Protein AF-A0A524PPU5-F1 (afdb_monomer)

Mean predicted aligned error: 7.08 Å

Sequence (502 aa):
MLKQNLAIKFLLFFLLSVPSLTVVIGADRYSVASGNWNATSTWSATSGGAPDASAPVAGDNVYIENGHTVTATANAACTSITFTGATGILIVNSSVTITVSGTVTKNKLTGSSSTANISGAGSLTCANIAVGSAANAPAGFIYTLYTHTLTTAISSIAISGNLSINSYTVAALFNWHYRDGVFNLESGTISVGGSVLTSNEGGTNISTLSMATGSQSGTLNLGGATPFILSGTGTNTITLNGTSALVNYNRAGIQTVYSSTYTNLTLSGSGAKTIGATQVDGILSMEGTATSSGSAPTYGANAALQYMGSASQTTGIEFPATFNGTGGVIINNANGLTLNSNRTITTLLTFVTGRISTGTNNLILSSAATVSGAGAGNYIYGNLQKGIATATASKTFEIGDASSYTPVTLQFAGTTNGTGNITAKTTSGDHPNIATSTISASATVNRYWTLTNSGVTGFTSYSATFNFVAGDIDSGDYNNFIIGNYNPTTWTYPTIGTRSAT

Structure (mmCIF, N/CA/C/O backbone):
data_AF-A0A524PPU5-F1
#
_entry.id   AF-A0A524PPU5-F1
#
loop_
_atom_site.group_PDB
_atom_site.id
_atom_site.type_symbol
_atom_site.label_atom_id
_atom_site.label_alt_id
_atom_site.label_comp_id
_atom_site.label_asym_id
_atom_site.label_entity_id
_atom_site.label_seq_id
_atom_site.pdbx_PDB_ins_code
_atom_site.Cartn_x
_atom_site.Cartn_y
_atom_site.Cartn_z
_atom_site.occupancy
_atom_site.B_iso_or_equiv
_atom_site.auth_seq_id
_atom_site.auth_comp_id
_atom_site.auth_asym_id
_atom_site.auth_atom_id
_atom_site.pdbx_PDB_model_num
ATOM 1 N N . MET A 1 1 ? 47.602 -81.328 -20.050 1.00 43.38 1 MET A N 1
ATOM 2 C CA . MET A 1 1 ? 47.558 -80.568 -21.319 1.00 43.38 1 MET A CA 1
ATOM 3 C C . MET A 1 1 ? 46.101 -80.388 -21.726 1.00 43.38 1 MET A C 1
ATOM 5 O O . MET A 1 1 ? 45.544 -81.260 -22.374 1.00 43.38 1 MET A O 1
ATOM 9 N N . LEU A 1 2 ? 45.469 -79.299 -21.281 1.00 33.78 2 LEU A N 1
ATOM 10 C CA . LEU A 1 2 ? 44.111 -78.904 -21.670 1.00 33.78 2 LEU A CA 1
ATOM 11 C C . LEU A 1 2 ? 44.220 -77.606 -22.481 1.00 33.78 2 LEU A C 1
ATOM 13 O O . LEU A 1 2 ? 44.784 -76.631 -21.992 1.00 33.78 2 LEU A O 1
ATOM 17 N N . LYS A 1 3 ? 43.713 -77.609 -23.718 1.00 38.09 3 LYS A N 1
ATOM 18 C CA . LYS A 1 3 ? 43.591 -76.419 -24.572 1.00 38.09 3 LYS A CA 1
ATOM 19 C C . LYS A 1 3 ? 42.329 -75.644 -24.168 1.00 38.09 3 LYS A C 1
ATOM 21 O O . LYS A 1 3 ? 41.230 -76.177 -24.283 1.00 38.09 3 LYS A O 1
ATOM 26 N N . GLN A 1 4 ? 42.491 -74.403 -23.706 1.00 38.81 4 GLN A N 1
ATOM 27 C CA . GLN A 1 4 ? 41.405 -73.431 -23.547 1.00 38.81 4 GLN A CA 1
ATOM 28 C C . GLN A 1 4 ? 41.182 -72.693 -24.875 1.00 38.81 4 GLN A C 1
ATOM 30 O O . GLN A 1 4 ? 42.113 -72.107 -25.424 1.00 38.81 4 GLN A O 1
ATOM 35 N N . ASN A 1 5 ? 39.947 -72.719 -25.381 1.00 37.59 5 ASN A N 1
ATOM 36 C CA . ASN A 1 5 ? 39.491 -71.892 -26.498 1.00 37.59 5 ASN A CA 1
ATOM 37 C C . ASN A 1 5 ? 39.113 -70.498 -25.974 1.00 37.59 5 ASN A C 1
ATOM 39 O O . ASN A 1 5 ? 38.166 -70.365 -25.201 1.00 37.59 5 ASN A O 1
ATOM 43 N N . LEU A 1 6 ? 39.845 -69.471 -26.409 1.00 34.25 6 LEU A N 1
ATOM 44 C CA . LEU A 1 6 ? 39.573 -68.065 -26.116 1.00 34.25 6 LEU A CA 1
ATOM 45 C C . LEU A 1 6 ? 38.733 -67.463 -27.254 1.00 34.25 6 LEU A C 1
ATOM 47 O O . LEU A 1 6 ? 39.191 -67.362 -28.390 1.00 34.25 6 LEU A O 1
ATOM 51 N N . ALA A 1 7 ? 37.492 -67.085 -26.949 1.00 35.34 7 ALA A N 1
ATOM 52 C CA . ALA A 1 7 ? 36.592 -66.403 -27.873 1.00 35.34 7 ALA A CA 1
ATOM 53 C C . ALA A 1 7 ? 36.982 -64.919 -28.016 1.00 35.34 7 ALA A C 1
ATOM 55 O O . ALA A 1 7 ? 36.972 -64.170 -27.039 1.00 35.34 7 ALA A O 1
ATOM 56 N N . ILE A 1 8 ? 37.299 -64.491 -29.239 1.00 34.41 8 ILE A N 1
ATOM 57 C CA . ILE A 1 8 ? 37.569 -63.094 -29.601 1.00 34.41 8 ILE A CA 1
ATOM 58 C C . ILE A 1 8 ? 36.226 -62.397 -29.862 1.00 34.41 8 ILE A C 1
ATOM 60 O O . ILE A 1 8 ? 35.528 -62.718 -30.822 1.00 34.41 8 ILE A O 1
ATOM 64 N N . LYS A 1 9 ? 35.845 -61.451 -28.994 1.00 36.53 9 LYS A N 1
ATOM 65 C CA . LYS A 1 9 ? 34.691 -60.561 -29.196 1.00 36.53 9 LYS A CA 1
ATOM 66 C C . LYS A 1 9 ? 35.108 -59.366 -30.058 1.00 36.53 9 LYS A C 1
ATOM 68 O O . LYS A 1 9 ? 35.978 -58.597 -29.662 1.00 36.53 9 LYS A O 1
ATOM 73 N N . PHE A 1 10 ? 34.461 -59.202 -31.210 1.00 33.81 10 PHE A N 1
ATOM 74 C CA . PHE A 1 10 ? 34.513 -57.985 -32.024 1.00 33.81 10 PHE A CA 1
ATOM 75 C C . PHE A 1 10 ? 33.801 -56.843 -31.281 1.00 33.81 10 PHE A C 1
ATOM 77 O O . PHE A 1 10 ? 32.605 -56.933 -31.002 1.00 33.81 10 PHE A O 1
ATOM 84 N N . LEU A 1 11 ? 34.532 -55.777 -30.946 1.00 31.66 11 LEU A N 1
ATOM 85 C CA . LEU A 1 11 ? 33.978 -54.541 -30.396 1.00 31.66 11 LEU A CA 1
ATOM 86 C C . LEU A 1 11 ? 33.584 -53.626 -31.566 1.00 31.66 11 LEU A C 1
ATOM 88 O O . LEU A 1 11 ? 34.445 -53.105 -32.272 1.00 31.66 11 LEU A O 1
ATOM 92 N N . LEU A 1 12 ? 32.281 -53.467 -31.793 1.00 31.89 12 LEU A N 1
ATOM 93 C CA . LEU A 1 12 ? 31.721 -52.571 -32.803 1.00 31.89 12 LEU A CA 1
ATOM 94 C C . LEU A 1 12 ? 31.798 -51.123 -32.277 1.00 31.89 12 LEU A C 1
ATOM 96 O O . LEU A 1 12 ? 31.143 -50.786 -31.293 1.00 31.89 12 LEU A O 1
ATOM 100 N N . PHE A 1 13 ? 32.619 -50.277 -32.903 1.00 33.34 13 PHE A N 1
ATOM 101 C CA . PHE A 1 13 ? 32.722 -48.848 -32.585 1.00 33.34 13 PHE A CA 1
ATOM 102 C C . PHE A 1 13 ? 31.457 -48.131 -33.087 1.00 33.34 13 PHE A C 1
ATOM 104 O O . PHE A 1 13 ? 31.280 -47.931 -34.287 1.00 33.34 13 PHE A O 1
ATOM 111 N N . PHE A 1 14 ? 30.554 -47.763 -32.178 1.00 33.97 14 PHE A N 1
ATOM 112 C CA . PHE A 1 14 ? 29.403 -46.918 -32.493 1.00 33.97 14 PHE A CA 1
ATOM 113 C C . PHE A 1 14 ? 29.891 -45.461 -32.543 1.00 33.97 14 PHE A C 1
ATOM 115 O O . PHE A 1 14 ? 30.179 -44.869 -31.502 1.00 33.97 14 PHE A O 1
ATOM 122 N N . LEU A 1 15 ? 30.035 -44.882 -33.743 1.00 34.97 15 LEU A N 1
ATOM 123 C CA . LEU A 1 15 ? 30.183 -43.432 -33.893 1.00 34.97 15 LEU A CA 1
ATOM 124 C C . LEU A 1 15 ? 28.880 -42.778 -33.410 1.00 34.97 15 LEU A C 1
ATOM 126 O O . LEU A 1 15 ? 27.896 -42.715 -34.143 1.00 34.97 15 LEU A O 1
ATOM 130 N N . LEU A 1 16 ? 28.869 -42.293 -32.168 1.00 36.72 16 LEU A N 1
ATOM 131 C CA . LEU A 1 16 ? 27.875 -41.325 -31.718 1.00 36.72 16 LEU A CA 1
ATOM 132 C C . LEU A 1 16 ? 28.084 -40.039 -32.524 1.00 36.72 16 LEU A C 1
ATOM 134 O O . LEU A 1 16 ? 29.042 -39.302 -32.294 1.00 36.72 16 LEU A O 1
ATOM 138 N N . SER A 1 17 ? 27.194 -39.777 -33.481 1.00 36.94 17 SER A N 1
ATOM 139 C CA . SER A 1 17 ? 27.064 -38.462 -34.102 1.00 36.94 17 SER A CA 1
ATOM 140 C C . SER A 1 17 ? 26.654 -37.474 -33.014 1.00 36.94 17 SER A C 1
ATOM 142 O O . SER A 1 17 ? 25.489 -37.416 -32.619 1.00 36.94 17 SER A O 1
ATOM 144 N N . VAL A 1 18 ? 27.624 -36.731 -32.488 1.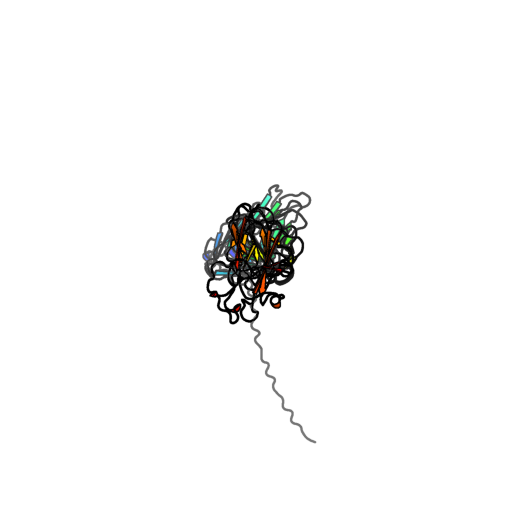00 40.62 18 VAL A N 1
ATOM 145 C CA . VAL A 1 18 ? 27.359 -35.577 -31.633 1.00 40.62 18 VAL A CA 1
ATOM 146 C C . VAL A 1 18 ? 26.534 -34.609 -32.487 1.00 40.62 18 VAL A C 1
ATOM 148 O O . VAL A 1 18 ? 27.033 -34.200 -33.540 1.00 40.62 18 VAL A O 1
ATOM 151 N N . PRO A 1 19 ? 25.278 -34.274 -32.132 1.00 43.28 19 PRO A N 1
ATOM 152 C CA . PRO A 1 19 ? 24.571 -33.229 -32.852 1.00 43.28 19 PRO A CA 1
ATOM 153 C C . PRO A 1 19 ? 25.426 -31.969 -32.744 1.00 43.28 19 PRO A C 1
ATOM 155 O O . PRO A 1 19 ? 25.813 -31.562 -31.647 1.00 43.28 19 PRO A O 1
ATOM 158 N N . SER A 1 20 ? 25.793 -31.409 -33.895 1.00 41.47 20 SER A N 1
ATOM 159 C CA . SER A 1 20 ? 26.523 -30.153 -33.981 1.00 41.47 20 SER A CA 1
ATOM 160 C C . SER A 1 20 ? 25.805 -29.126 -33.115 1.00 41.47 20 SER A C 1
ATOM 162 O O . SER A 1 20 ? 24.643 -28.807 -33.370 1.00 41.47 20 SER A O 1
ATOM 164 N N . LEU A 1 21 ? 26.492 -28.639 -32.085 1.00 37.59 21 LEU A N 1
ATOM 165 C CA . LEU A 1 21 ? 26.053 -27.508 -31.288 1.00 37.59 21 LEU A CA 1
ATOM 166 C C . LEU A 1 21 ? 26.024 -26.300 -32.237 1.00 37.59 21 LEU A C 1
ATOM 168 O O . LEU A 1 21 ? 27.041 -25.641 -32.447 1.00 37.59 21 LEU A O 1
ATOM 172 N N . THR A 1 22 ? 24.894 -26.046 -32.897 1.00 41.50 22 THR A N 1
ATOM 173 C CA . THR A 1 22 ? 24.691 -24.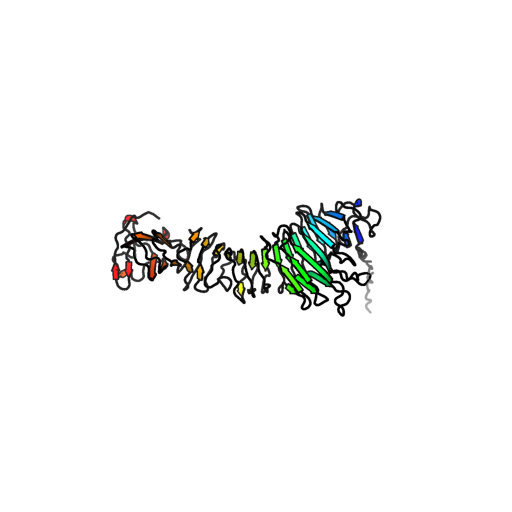787 -33.610 1.00 41.50 22 THR A CA 1
ATOM 174 C C . THR A 1 22 ? 24.609 -23.714 -32.543 1.00 41.50 22 THR A C 1
ATOM 176 O O . THR A 1 22 ? 23.566 -23.520 -31.920 1.00 41.50 22 THR A O 1
ATOM 179 N N . VAL A 1 23 ? 25.732 -23.046 -32.296 1.00 43.00 23 VAL A N 1
ATOM 180 C CA . VAL A 1 23 ? 25.724 -21.735 -31.661 1.00 43.00 23 VAL A CA 1
ATOM 181 C C . VAL A 1 23 ? 24.897 -20.858 -32.593 1.00 43.00 23 VAL A C 1
ATOM 183 O O . VAL A 1 23 ? 25.365 -20.469 -33.661 1.00 43.00 23 VAL A O 1
ATOM 186 N N . VAL A 1 24 ? 23.636 -20.618 -32.240 1.00 48.59 24 VAL A N 1
ATOM 187 C CA . VAL A 1 24 ? 22.861 -19.552 -32.869 1.00 48.59 24 VAL A CA 1
ATOM 188 C C . VAL A 1 24 ? 23.540 -18.270 -32.410 1.00 48.59 24 VAL A C 1
ATOM 190 O O . VAL A 1 24 ? 23.330 -17.816 -31.288 1.00 48.59 24 VAL A O 1
ATOM 193 N N . ILE A 1 25 ? 24.457 -17.750 -33.227 1.00 66.62 25 ILE A N 1
ATOM 194 C CA . ILE A 1 25 ? 24.969 -16.399 -33.027 1.00 66.62 25 ILE A CA 1
ATOM 195 C C . ILE A 1 25 ? 23.766 -15.489 -33.243 1.00 66.62 25 ILE A C 1
ATOM 197 O O . ILE A 1 25 ? 23.200 -15.457 -34.335 1.00 66.62 25 ILE A O 1
ATOM 201 N N . GLY A 1 26 ? 23.353 -14.816 -32.172 1.00 81.50 26 GLY A N 1
ATOM 202 C CA . GLY A 1 26 ? 22.334 -13.783 -32.235 1.00 81.50 26 GLY A CA 1
ATOM 203 C C . GLY A 1 26 ? 22.696 -12.743 -33.278 1.00 81.50 26 GLY A C 1
ATOM 204 O O . GLY A 1 26 ? 23.849 -12.313 -33.340 1.00 81.50 26 GLY A O 1
ATOM 205 N N . ALA A 1 27 ? 21.736 -12.358 -34.106 1.00 94.12 27 ALA A N 1
ATOM 206 C CA . ALA A 1 27 ? 21.955 -11.340 -35.110 1.00 94.12 27 ALA A CA 1
ATOM 207 C C . ALA A 1 27 ? 21.550 -9.960 -34.579 1.00 94.12 27 ALA A C 1
ATOM 209 O O . ALA A 1 27 ? 20.678 -9.835 -33.719 1.00 94.12 27 ALA A O 1
ATOM 210 N N . ASP A 1 28 ? 22.153 -8.911 -35.126 1.00 96.81 28 ASP A N 1
ATOM 211 C CA . ASP A 1 28 ? 21.744 -7.545 -34.820 1.00 96.81 28 ASP A CA 1
ATOM 212 C C . ASP A 1 28 ? 20.566 -7.145 -35.721 1.00 96.81 28 ASP A C 1
ATOM 214 O O . ASP A 1 28 ? 20.538 -7.435 -36.926 1.00 96.81 28 ASP A O 1
ATOM 218 N N . ARG A 1 29 ? 19.550 -6.514 -35.128 1.00 98.00 29 ARG A N 1
ATOM 219 C CA . ARG A 1 29 ? 18.338 -6.056 -35.812 1.00 98.00 29 ARG A CA 1
ATOM 220 C C . ARG A 1 29 ? 18.066 -4.603 -35.488 1.00 98.00 29 ARG A C 1
ATOM 222 O O . ARG A 1 29 ? 17.783 -4.260 -34.345 1.00 98.00 29 ARG A O 1
ATOM 229 N N . TYR A 1 30 ? 18.121 -3.762 -36.510 1.00 98.38 30 TYR A N 1
ATOM 230 C CA . TYR A 1 30 ? 17.932 -2.319 -36.409 1.00 98.38 30 TYR A CA 1
ATOM 231 C C . TYR A 1 30 ? 16.577 -1.949 -36.988 1.00 98.38 30 TYR A C 1
ATOM 233 O O . TYR A 1 30 ? 16.260 -2.378 -38.099 1.00 98.38 30 TYR A O 1
ATOM 241 N N . SER A 1 31 ? 15.762 -1.187 -36.258 1.00 98.56 31 SER A N 1
ATOM 242 C CA . SER A 1 31 ? 14.532 -0.670 -36.844 1.00 98.56 31 SER A CA 1
ATOM 243 C C . SER A 1 31 ? 14.877 0.377 -37.900 1.00 98.56 31 SER A C 1
ATOM 245 O O . SER A 1 31 ? 15.552 1.353 -37.597 1.00 98.56 31 SER A O 1
ATOM 247 N N . VAL A 1 32 ? 14.396 0.201 -39.126 1.00 97.69 32 VAL A N 1
ATOM 248 C CA . VAL A 1 32 ? 14.598 1.150 -40.243 1.00 97.69 32 VAL A CA 1
ATOM 249 C C . VAL A 1 32 ? 13.306 1.832 -40.686 1.00 97.69 32 VAL A C 1
ATOM 251 O O . VAL A 1 32 ? 13.319 2.727 -41.525 1.00 97.69 32 VAL A O 1
ATOM 254 N N . ALA A 1 33 ? 12.188 1.429 -40.086 1.00 97.69 33 ALA A N 1
ATOM 255 C CA . ALA A 1 33 ? 10.892 2.069 -40.217 1.00 97.69 33 ALA A CA 1
ATOM 256 C C . ALA A 1 33 ? 10.057 1.830 -38.953 1.00 97.69 33 ALA A C 1
ATOM 258 O O . ALA A 1 33 ? 10.285 0.879 -38.200 1.00 97.69 33 ALA A O 1
ATOM 259 N N . SER A 1 34 ? 9.034 2.657 -38.744 1.00 98.44 34 SER A N 1
ATOM 260 C CA . SER A 1 34 ? 7.960 2.338 -37.799 1.00 98.44 34 SER A CA 1
ATOM 261 C C . SER A 1 34 ? 7.107 1.188 -38.340 1.00 98.44 34 SER A C 1
ATOM 263 O O . SER A 1 34 ? 6.798 1.149 -39.530 1.00 98.44 34 SER A O 1
ATOM 265 N N . GLY A 1 35 ? 6.696 0.259 -37.479 1.00 98.38 35 GLY A N 1
ATOM 266 C CA . GLY A 1 35 ? 5.887 -0.883 -37.899 1.00 98.38 35 GLY A CA 1
ATOM 267 C C . GLY A 1 35 ? 5.783 -1.984 -36.852 1.00 98.38 35 GLY A C 1
ATOM 268 O O . GLY A 1 35 ? 6.118 -1.798 -35.681 1.00 98.38 35 GLY A O 1
ATOM 269 N N . ASN A 1 36 ? 5.277 -3.139 -37.276 1.00 98.62 36 ASN A N 1
ATOM 270 C CA . ASN A 1 36 ? 5.092 -4.277 -36.385 1.00 98.62 36 ASN A CA 1
ATOM 271 C C . ASN A 1 36 ? 6.417 -5.010 -36.153 1.00 98.62 36 ASN A C 1
ATOM 273 O O . ASN A 1 36 ? 7.181 -5.233 -37.087 1.00 98.62 36 ASN A O 1
ATOM 277 N N . TRP A 1 37 ? 6.646 -5.486 -34.928 1.00 98.62 37 TRP A N 1
ATOM 278 C CA . TRP A 1 37 ? 7.826 -6.278 -34.570 1.00 98.62 37 TRP A CA 1
ATOM 279 C C . TRP A 1 37 ? 8.023 -7.482 -35.497 1.00 98.62 37 TRP A C 1
ATOM 281 O O . TRP A 1 37 ? 9.143 -7.818 -35.855 1.00 98.62 37 TRP A O 1
ATOM 291 N N . ASN A 1 38 ? 6.940 -8.137 -35.911 1.00 96.88 38 ASN A N 1
ATOM 292 C CA . ASN A 1 38 ? 6.987 -9.321 -36.764 1.00 96.88 38 ASN A CA 1
ATOM 293 C C . ASN A 1 38 ? 6.992 -9.016 -38.278 1.00 96.88 38 ASN A C 1
ATOM 295 O O . ASN A 1 38 ? 6.876 -9.950 -39.068 1.00 96.88 38 ASN A O 1
ATOM 299 N N . ALA A 1 39 ? 7.111 -7.751 -38.697 1.00 98.06 39 ALA A N 1
ATOM 300 C CA . ALA A 1 39 ? 7.208 -7.370 -40.106 1.00 98.06 39 ALA A CA 1
ATOM 301 C C . ALA A 1 39 ? 8.674 -7.191 -40.531 1.00 98.06 39 ALA A C 1
ATOM 303 O O . ALA A 1 39 ? 9.408 -6.419 -39.920 1.00 98.06 39 ALA A O 1
ATOM 304 N N . THR A 1 40 ? 9.106 -7.856 -41.606 1.00 97.44 40 THR A N 1
ATOM 305 C CA . THR A 1 40 ? 10.485 -7.740 -42.129 1.00 97.44 40 THR A CA 1
ATOM 306 C C . THR A 1 40 ? 10.809 -6.327 -42.610 1.00 97.44 40 THR A C 1
ATOM 308 O O . THR A 1 40 ? 11.932 -5.859 -42.457 1.00 97.44 40 THR A O 1
ATOM 311 N N . SER A 1 41 ? 9.804 -5.594 -43.094 1.00 97.94 41 SER A N 1
ATOM 312 C CA . SER A 1 41 ? 9.934 -4.195 -43.513 1.00 97.94 41 SER A CA 1
ATOM 313 C C . SER A 1 41 ? 10.333 -3.244 -42.377 1.00 97.94 41 SER A C 1
ATOM 315 O O . SER A 1 41 ? 10.738 -2.114 -42.635 1.00 97.94 41 SER A O 1
ATOM 317 N N . THR A 1 42 ? 10.193 -3.667 -41.117 1.00 98.50 42 THR A N 1
ATOM 318 C CA . THR A 1 42 ? 10.604 -2.886 -39.946 1.00 98.50 42 THR A CA 1
ATOM 319 C C . THR A 1 42 ? 12.104 -2.998 -39.683 1.00 98.50 42 THR A C 1
ATOM 321 O O . THR A 1 42 ? 12.658 -2.085 -39.077 1.00 98.50 42 THR A O 1
ATOM 324 N N . TRP A 1 43 ? 12.775 -4.059 -40.144 1.00 98.50 43 TRP A N 1
ATOM 325 C CA . TRP A 1 43 ? 14.114 -4.422 -39.676 1.00 98.50 43 TRP A CA 1
ATOM 326 C C . TRP A 1 43 ? 15.174 -4.431 -40.776 1.00 98.50 43 TRP A C 1
ATOM 328 O O . TRP A 1 43 ? 14.929 -4.842 -41.906 1.00 98.50 43 TRP A O 1
ATOM 338 N N . SER A 1 44 ? 16.389 -4.058 -40.384 1.00 98.19 44 SER A N 1
ATOM 339 C CA . SER A 1 44 ? 17.628 -4.183 -41.152 1.00 98.19 44 SER A CA 1
ATOM 340 C C . SER A 1 44 ? 18.680 -4.953 -40.349 1.00 98.19 44 SER A C 1
ATOM 342 O O . SER A 1 44 ? 18.657 -4.963 -39.115 1.00 98.19 44 SER A O 1
ATOM 344 N N . ALA A 1 45 ? 19.626 -5.582 -41.049 1.00 96.88 45 ALA A N 1
ATOM 345 C CA . ALA A 1 45 ? 20.806 -6.212 -40.451 1.00 96.88 45 ALA A CA 1
ATOM 346 C C . ALA A 1 45 ? 21.906 -5.196 -40.079 1.00 96.88 45 ALA A C 1
ATOM 348 O O . ALA A 1 45 ? 22.856 -5.540 -39.382 1.00 96.88 45 ALA A O 1
ATOM 349 N N . THR A 1 46 ? 21.788 -3.950 -40.543 1.00 96.62 46 THR A N 1
ATOM 350 C CA . THR A 1 46 ? 22.711 -2.846 -40.248 1.00 96.62 46 THR A CA 1
ATOM 351 C C . THR A 1 46 ? 21.947 -1.564 -39.905 1.00 96.62 46 THR A C 1
ATOM 353 O O . THR A 1 46 ? 20.851 -1.327 -40.418 1.00 96.62 46 THR A O 1
ATOM 356 N N . SER A 1 47 ? 22.532 -0.720 -39.054 1.00 95.56 47 SER A N 1
ATOM 357 C CA . SER A 1 47 ? 21.978 0.595 -38.689 1.00 95.56 47 SER A CA 1
ATOM 358 C C . SER A 1 47 ? 21.741 1.465 -39.929 1.00 95.56 47 SER A C 1
ATOM 360 O O . SER A 1 47 ? 22.632 1.588 -40.773 1.00 95.56 47 SER A O 1
ATOM 362 N N . GLY A 1 48 ? 20.532 2.023 -40.066 1.00 93.88 48 GLY A N 1
ATOM 363 C CA . GLY A 1 48 ? 20.114 2.823 -41.225 1.00 93.88 48 GLY A CA 1
ATOM 364 C C . GLY A 1 48 ? 20.127 2.090 -42.577 1.00 93.88 48 GLY A C 1
ATOM 365 O O . GLY A 1 48 ? 20.086 2.742 -43.620 1.00 93.88 48 GLY A O 1
ATOM 366 N N . GLY A 1 49 ? 20.244 0.758 -42.573 1.00 94.81 49 GLY A N 1
ATOM 367 C CA . GLY A 1 49 ? 20.336 -0.064 -43.779 1.00 94.81 49 GLY A CA 1
ATOM 368 C C . GLY A 1 49 ? 19.008 -0.252 -44.522 1.00 94.81 49 GLY A C 1
ATOM 369 O O . GLY A 1 49 ? 17.986 0.351 -44.200 1.00 94.81 49 GLY A O 1
ATOM 370 N N . ALA A 1 50 ? 19.029 -1.108 -45.545 1.00 95.75 50 ALA A N 1
ATOM 371 C CA . ALA A 1 50 ? 17.825 -1.473 -46.287 1.00 95.75 50 ALA A CA 1
ATOM 372 C C . ALA A 1 50 ? 16.874 -2.338 -45.428 1.00 95.75 50 ALA A C 1
ATOM 374 O O . ALA A 1 50 ? 17.354 -3.111 -44.594 1.00 95.75 50 ALA A O 1
ATOM 375 N N . PRO A 1 51 ? 15.547 -2.234 -45.633 1.00 96.12 51 PRO A N 1
ATOM 376 C CA . PRO A 1 51 ? 14.574 -3.084 -44.950 1.00 96.12 51 PRO A CA 1
ATOM 377 C C . PRO A 1 51 ? 14.678 -4.555 -45.397 1.00 96.12 51 PRO A C 1
ATOM 379 O O . PRO A 1 51 ? 15.491 -4.905 -46.251 1.00 96.12 51 PRO A O 1
ATOM 382 N N . ASP A 1 52 ? 13.814 -5.400 -44.830 1.00 95.69 52 ASP A N 1
ATOM 383 C CA . ASP A 1 52 ? 13.620 -6.821 -45.156 1.00 95.69 52 ASP A CA 1
ATOM 384 C C . ASP A 1 52 ? 14.572 -7.816 -44.480 1.00 95.69 52 ASP A C 1
ATOM 386 O O . ASP A 1 52 ? 14.614 -8.997 -44.840 1.00 95.69 52 ASP A O 1
ATOM 390 N N . ALA A 1 53 ? 15.267 -7.398 -43.418 1.00 96.12 53 ALA A N 1
ATOM 391 C CA . ALA A 1 53 ? 15.851 -8.368 -42.498 1.00 96.12 53 ALA A CA 1
ATOM 392 C C . ALA A 1 53 ? 14.749 -9.165 -41.774 1.00 96.12 53 ALA A C 1
ATOM 394 O O . ALA A 1 53 ? 13.601 -8.730 -41.644 1.00 96.12 53 ALA A O 1
ATOM 395 N N . SER A 1 54 ? 15.096 -10.352 -41.265 1.00 96.12 54 SER A N 1
ATOM 396 C CA . SER A 1 54 ? 14.153 -11.142 -40.468 1.00 96.12 54 SER A CA 1
ATOM 397 C C . SER A 1 54 ? 13.700 -10.366 -39.228 1.00 96.12 54 SER A C 1
ATOM 399 O O . SER A 1 54 ? 14.489 -9.628 -38.636 1.00 96.12 54 SER A O 1
ATOM 401 N N . ALA A 1 55 ? 12.463 -10.594 -38.782 1.00 96.75 55 ALA A N 1
ATOM 402 C CA . ALA A 1 55 ? 12.030 -10.119 -37.471 1.00 96.75 55 ALA A CA 1
ATOM 403 C C . ALA A 1 55 ? 12.954 -10.668 -36.359 1.00 96.75 55 ALA A C 1
ATOM 405 O O . ALA A 1 55 ? 13.442 -11.797 -36.502 1.00 96.75 55 ALA A O 1
ATOM 406 N N . PRO A 1 56 ? 13.195 -9.910 -35.272 1.00 98.00 56 PRO A N 1
ATOM 407 C CA . PRO A 1 56 ? 14.019 -10.375 -34.170 1.00 98.00 56 PRO A CA 1
ATOM 408 C C . PRO A 1 56 ? 13.421 -11.594 -33.474 1.00 98.00 56 PRO A C 1
ATOM 410 O O . PRO A 1 56 ? 12.220 -11.622 -33.173 1.00 98.00 56 PRO A O 1
ATOM 413 N N . VAL A 1 57 ? 14.286 -12.558 -33.173 1.00 96.12 57 VAL A N 1
ATOM 414 C CA . VAL A 1 57 ? 13.976 -13.780 -32.425 1.00 96.12 57 VAL A CA 1
ATOM 415 C C . VAL A 1 57 ? 14.878 -13.930 -31.196 1.00 96.12 57 VAL A C 1
ATOM 417 O O . VAL A 1 57 ? 15.799 -13.144 -30.962 1.00 96.12 57 VAL A O 1
ATOM 420 N N . ALA A 1 58 ? 14.613 -14.955 -30.379 1.00 96.06 58 ALA A N 1
ATOM 421 C CA . ALA A 1 58 ? 15.459 -15.284 -29.236 1.00 96.06 58 ALA A CA 1
ATOM 422 C C . ALA A 1 58 ? 16.925 -15.439 -29.680 1.00 96.06 58 ALA A C 1
ATOM 424 O O . ALA A 1 58 ? 17.214 -16.181 -30.616 1.00 96.06 58 ALA A O 1
ATOM 425 N N . GLY A 1 59 ? 17.836 -14.748 -28.996 1.00 94.62 59 GLY A N 1
ATOM 426 C CA . GLY A 1 59 ? 19.245 -14.667 -29.379 1.00 94.62 59 GLY A CA 1
ATOM 427 C C . GLY A 1 59 ? 19.632 -13.319 -29.991 1.00 94.62 59 GLY A C 1
ATOM 428 O O . GLY A 1 59 ? 20.735 -12.854 -29.718 1.00 94.62 59 GLY A O 1
ATOM 429 N N . ASP A 1 60 ? 18.737 -12.640 -30.710 1.00 97.94 60 ASP A N 1
ATOM 430 C CA . ASP A 1 60 ? 19.067 -11.407 -31.439 1.00 97.94 60 ASP A CA 1
ATOM 431 C C . ASP A 1 60 ? 19.242 -10.183 -30.528 1.00 97.94 60 ASP A C 1
ATOM 433 O O . ASP A 1 60 ? 18.570 -10.052 -29.501 1.00 97.94 60 ASP A O 1
ATOM 437 N N . ASN A 1 61 ? 20.099 -9.241 -30.925 1.00 97.44 61 ASN A N 1
ATOM 438 C CA . ASN A 1 61 ? 20.146 -7.909 -30.320 1.00 97.44 61 ASN A CA 1
ATOM 439 C C . ASN A 1 61 ? 19.258 -6.957 -31.112 1.00 97.44 61 ASN A C 1
ATOM 441 O O . ASN A 1 61 ? 19.388 -6.829 -32.329 1.00 97.44 61 ASN A O 1
ATOM 445 N N . VAL A 1 62 ? 18.373 -6.253 -30.417 1.00 98.44 62 VAL A N 1
ATOM 446 C CA . VAL A 1 62 ? 17.414 -5.340 -31.034 1.00 98.44 62 VAL A CA 1
ATOM 447 C C . VAL A 1 62 ? 17.822 -3.902 -30.775 1.00 98.44 62 VAL A C 1
ATOM 449 O O . VAL A 1 62 ? 18.046 -3.501 -29.635 1.00 98.44 62 VAL A O 1
ATOM 452 N N . TYR A 1 63 ? 17.847 -3.100 -31.830 1.00 97.88 63 TYR A N 1
ATOM 453 C CA . TYR A 1 63 ? 18.129 -1.676 -31.797 1.00 97.88 63 TYR A CA 1
ATOM 454 C C . TYR A 1 63 ? 16.915 -0.921 -32.332 1.00 97.88 63 TYR A C 1
ATOM 456 O O . TYR A 1 63 ? 16.604 -0.981 -33.521 1.00 97.88 63 TYR A O 1
ATOM 464 N N . ILE A 1 64 ? 16.215 -0.211 -31.450 1.00 98.25 64 ILE A N 1
ATOM 465 C CA . ILE A 1 64 ? 15.143 0.701 -31.849 1.00 98.25 64 ILE A CA 1
ATOM 466 C C . ILE A 1 64 ? 15.799 2.044 -32.164 1.00 98.25 64 ILE A C 1
ATOM 468 O O . ILE A 1 64 ? 16.231 2.772 -31.261 1.00 98.25 64 ILE A O 1
ATOM 472 N N . GLU A 1 65 ? 15.922 2.326 -33.458 1.00 96.81 65 GLU A N 1
ATOM 473 C CA . GLU A 1 65 ? 16.575 3.522 -33.972 1.00 96.81 65 GLU A CA 1
ATOM 474 C C . GLU A 1 65 ? 15.699 4.773 -33.855 1.00 96.81 65 GLU A C 1
ATOM 476 O O . GLU A 1 65 ? 14.523 4.733 -33.480 1.00 96.81 65 GLU A O 1
ATOM 481 N N . ASN A 1 66 ? 16.327 5.919 -34.123 1.00 95.62 66 ASN A N 1
ATOM 482 C CA . ASN A 1 66 ? 15.748 7.229 -33.884 1.00 95.62 66 ASN A CA 1
ATOM 483 C C . ASN A 1 66 ? 14.431 7.449 -34.639 1.00 95.62 66 ASN A C 1
ATOM 485 O O . ASN A 1 66 ? 14.396 7.353 -35.860 1.00 95.62 66 ASN A O 1
ATOM 489 N N . GLY A 1 67 ? 13.383 7.855 -33.923 1.00 96.81 67 GLY A N 1
ATOM 490 C CA . GLY A 1 67 ? 12.104 8.254 -34.519 1.00 96.81 67 GLY A CA 1
ATOM 491 C C . GLY A 1 67 ? 11.176 7.095 -34.877 1.00 96.81 67 GLY A C 1
ATOM 492 O O . GLY A 1 67 ? 10.089 7.339 -35.400 1.00 96.81 67 GLY A O 1
ATOM 493 N N . HIS A 1 68 ? 11.562 5.851 -34.587 1.00 98.31 68 HIS A N 1
ATOM 494 C CA . HIS A 1 68 ? 10.750 4.684 -34.912 1.00 98.31 68 HIS A CA 1
ATOM 495 C C . HIS A 1 68 ? 9.839 4.255 -33.761 1.00 98.31 68 HIS A C 1
ATOM 497 O O . HIS A 1 68 ? 10.238 4.217 -32.593 1.00 98.31 68 HIS A O 1
ATOM 503 N N . THR A 1 69 ? 8.623 3.858 -34.134 1.00 98.69 69 THR A N 1
ATOM 504 C CA . THR A 1 69 ? 7.661 3.171 -33.272 1.00 98.69 69 THR A CA 1
ATOM 505 C C . THR A 1 69 ? 7.559 1.717 -33.705 1.00 98.69 69 THR A C 1
ATOM 507 O O . THR A 1 69 ? 7.070 1.424 -34.798 1.00 98.69 69 THR A O 1
ATOM 510 N N . VAL A 1 70 ? 7.995 0.802 -32.843 1.00 98.81 70 VAL A N 1
ATOM 511 C CA . VAL A 1 70 ? 7.901 -0.646 -33.059 1.00 98.81 70 VAL A CA 1
ATOM 512 C C . VAL A 1 70 ? 6.766 -1.203 -32.208 1.00 98.81 70 VAL A C 1
ATOM 514 O O . VAL A 1 70 ? 6.745 -1.002 -30.995 1.00 98.81 70 VAL A O 1
ATOM 517 N N . THR A 1 71 ? 5.823 -1.911 -32.831 1.00 98.81 71 THR A N 1
ATOM 518 C CA . THR A 1 71 ? 4.652 -2.483 -32.146 1.00 98.81 71 THR A CA 1
ATOM 519 C C . THR A 1 71 ? 4.706 -4.005 -32.132 1.00 98.81 71 THR A C 1
ATOM 521 O O . THR A 1 71 ? 4.636 -4.648 -33.176 1.00 98.81 71 THR A O 1
ATOM 524 N N . ALA A 1 72 ? 4.803 -4.614 -30.954 1.00 98.69 72 ALA A N 1
ATOM 525 C CA . ALA A 1 72 ? 4.680 -6.056 -30.799 1.00 98.69 72 ALA A CA 1
ATOM 526 C C . ALA A 1 72 ? 3.204 -6.469 -30.812 1.00 98.69 72 ALA A C 1
ATOM 528 O O . ALA A 1 72 ? 2.438 -6.170 -29.894 1.00 98.69 72 ALA A O 1
ATOM 529 N N . THR A 1 73 ? 2.818 -7.167 -31.879 1.00 98.38 73 THR A N 1
ATOM 530 C CA . THR A 1 73 ? 1.464 -7.687 -32.125 1.00 98.38 73 THR A CA 1
ATOM 531 C C . THR A 1 73 ? 1.326 -9.177 -31.799 1.00 98.38 73 THR A C 1
ATOM 533 O O . THR A 1 73 ? 0.214 -9.694 -31.768 1.00 98.38 73 THR A O 1
ATOM 536 N N . ALA A 1 74 ? 2.443 -9.857 -31.538 1.00 98.25 74 ALA A N 1
ATOM 537 C CA . ALA A 1 74 ? 2.532 -11.250 -31.122 1.00 98.25 74 ALA A CA 1
ATOM 538 C C . ALA A 1 74 ? 3.730 -11.424 -30.178 1.00 98.25 74 ALA A C 1
ATOM 540 O O . ALA A 1 74 ? 4.625 -10.573 -30.156 1.00 98.25 74 ALA A O 1
ATOM 541 N N . ASN A 1 75 ? 3.742 -12.514 -29.404 1.00 98.50 75 ASN A N 1
ATOM 542 C CA . ASN A 1 75 ? 4.839 -12.816 -28.483 1.00 98.50 75 ASN A CA 1
ATOM 543 C C . ASN A 1 75 ? 6.178 -12.841 -29.221 1.00 98.50 75 ASN A C 1
ATOM 545 O O . ASN A 1 75 ? 6.293 -13.431 -30.297 1.00 98.50 75 ASN A O 1
ATOM 549 N N . ALA A 1 76 ? 7.185 -12.222 -28.618 1.00 98.06 76 ALA A N 1
ATOM 550 C CA . ALA A 1 76 ? 8.514 -12.104 -29.193 1.00 98.06 76 ALA A CA 1
ATOM 551 C C . ALA A 1 76 ? 9.582 -12.331 -28.127 1.00 98.06 76 ALA A C 1
ATOM 553 O O . ALA A 1 76 ? 9.344 -12.158 -26.931 1.00 98.06 76 ALA A O 1
ATOM 554 N N . ALA A 1 77 ? 10.778 -12.698 -28.568 1.00 98.19 77 ALA A N 1
ATOM 555 C CA . ALA A 1 77 ? 11.932 -12.828 -27.699 1.00 98.19 77 ALA A CA 1
ATOM 556 C C . ALA A 1 77 ? 13.164 -12.225 -28.367 1.00 98.19 77 ALA A C 1
ATOM 558 O O . ALA A 1 77 ? 13.231 -12.167 -29.590 1.00 98.19 77 ALA A O 1
ATOM 559 N N . CYS A 1 78 ? 14.117 -11.769 -27.561 1.00 98.50 78 CYS A N 1
ATOM 560 C CA . CYS A 1 78 ? 15.419 -11.274 -28.002 1.00 98.50 78 CYS A CA 1
ATOM 561 C C . CYS A 1 78 ? 16.425 -11.339 -26.843 1.00 98.50 78 CYS A C 1
ATOM 563 O O . CYS A 1 78 ? 16.058 -11.568 -25.688 1.00 98.50 78 CYS A O 1
ATOM 565 N N . THR A 1 79 ? 17.706 -11.150 -27.140 1.00 97.75 79 THR A N 1
ATOM 566 C CA . THR A 1 79 ? 18.762 -11.037 -26.127 1.00 97.75 79 THR A CA 1
ATOM 567 C C . THR A 1 79 ? 18.745 -9.675 -25.452 1.00 97.75 79 THR A C 1
ATOM 569 O O . THR A 1 79 ? 18.842 -9.586 -24.229 1.00 97.75 79 THR A O 1
ATOM 572 N N . SER A 1 80 ? 18.622 -8.603 -26.229 1.00 97.75 80 SER A N 1
ATOM 573 C CA . SER A 1 80 ? 18.662 -7.234 -25.718 1.00 97.75 80 SER A CA 1
ATOM 574 C C . SER A 1 80 ? 17.768 -6.315 -26.539 1.00 97.75 80 SER A C 1
ATOM 576 O O . SER A 1 80 ? 17.498 -6.586 -27.707 1.00 97.75 80 SER A O 1
ATOM 578 N N . ILE A 1 81 ? 17.326 -5.217 -25.926 1.00 98.50 81 ILE A N 1
ATOM 579 C CA . ILE A 1 81 ? 16.667 -4.108 -26.625 1.00 98.50 81 ILE A CA 1
ATOM 580 C C . ILE A 1 81 ? 17.429 -2.838 -26.287 1.00 98.50 81 ILE A C 1
ATOM 582 O O . ILE A 1 81 ? 17.595 -2.517 -25.116 1.00 98.50 81 ILE A O 1
ATOM 586 N N . THR A 1 82 ? 17.849 -2.085 -27.294 1.00 97.62 82 THR A N 1
ATOM 587 C CA . THR A 1 82 ? 18.598 -0.843 -27.131 1.00 97.62 82 THR A CA 1
ATOM 588 C C . THR A 1 82 ? 17.921 0.285 -27.895 1.00 97.62 82 THR A C 1
ATOM 590 O O . THR A 1 82 ? 17.808 0.241 -29.115 1.00 97.62 82 THR A O 1
ATOM 593 N N . PHE A 1 83 ? 17.515 1.341 -27.196 1.00 97.44 83 PHE A N 1
ATOM 594 C CA . PHE A 1 83 ? 17.065 2.582 -27.826 1.00 97.44 83 PHE A CA 1
ATOM 595 C C . PHE A 1 83 ? 18.279 3.455 -28.145 1.00 97.44 83 PHE A C 1
ATOM 597 O O . PHE A 1 83 ? 18.918 3.989 -27.229 1.00 97.44 83 PHE A O 1
ATOM 604 N N . THR A 1 84 ? 18.607 3.595 -29.429 1.00 92.94 84 THR A N 1
ATOM 605 C CA . THR A 1 84 ? 19.855 4.236 -29.884 1.00 92.94 84 THR A CA 1
ATOM 606 C C . THR A 1 84 ? 19.697 5.721 -30.198 1.00 92.94 84 THR A C 1
ATOM 608 O O . THR A 1 84 ? 20.670 6.462 -30.098 1.00 92.94 84 THR A O 1
ATOM 611 N N . GLY A 1 85 ? 18.485 6.165 -30.540 1.00 89.06 85 GLY A N 1
ATOM 612 C CA . GLY A 1 85 ? 18.200 7.523 -31.002 1.00 89.06 85 GLY A CA 1
ATOM 613 C C . GLY A 1 85 ? 17.791 8.540 -29.933 1.00 89.06 85 GLY A C 1
ATOM 614 O O . GLY A 1 85 ? 17.740 8.254 -28.730 1.00 89.06 85 GLY A O 1
ATOM 615 N N . ALA A 1 86 ? 17.467 9.750 -30.404 1.00 91.56 86 ALA A N 1
ATOM 616 C CA . ALA A 1 86 ? 16.892 10.834 -29.603 1.00 91.56 86 ALA A CA 1
ATOM 617 C C . ALA A 1 86 ? 15.453 10.532 -29.185 1.00 91.56 86 ALA A C 1
ATOM 619 O O . ALA A 1 86 ? 15.035 10.915 -28.095 1.00 91.56 86 ALA A O 1
ATOM 620 N N . THR A 1 87 ? 14.736 9.805 -30.037 1.00 94.69 87 THR A N 1
ATOM 621 C CA . THR A 1 87 ? 13.382 9.307 -29.802 1.00 94.69 87 THR A CA 1
ATOM 622 C C . THR A 1 87 ? 13.291 7.836 -30.194 1.00 94.69 87 THR A C 1
ATOM 624 O O . THR A 1 87 ? 14.014 7.393 -31.083 1.00 94.69 87 THR A O 1
ATOM 627 N N . GLY A 1 88 ? 12.420 7.071 -29.545 1.00 97.00 88 GLY A N 1
ATOM 628 C CA . GLY A 1 88 ? 12.115 5.691 -29.924 1.00 97.00 88 GLY A CA 1
ATOM 629 C C . GLY A 1 88 ? 10.987 5.140 -29.063 1.00 97.00 88 GLY A C 1
ATOM 630 O O . GLY A 1 88 ? 10.905 5.461 -27.876 1.00 97.00 88 GLY A O 1
ATOM 631 N N . ILE A 1 89 ? 10.092 4.354 -29.657 1.00 98.56 89 ILE A N 1
ATOM 632 C CA . ILE A 1 89 ? 8.896 3.854 -28.972 1.00 98.56 89 ILE A CA 1
ATOM 633 C C . ILE A 1 89 ? 8.769 2.348 -29.192 1.00 98.56 89 ILE A C 1
ATOM 635 O O . ILE A 1 89 ? 8.814 1.871 -30.324 1.00 98.56 89 ILE A O 1
ATOM 639 N N . LEU A 1 90 ? 8.569 1.613 -28.101 1.00 98.81 90 LEU A N 1
ATOM 640 C CA . LEU A 1 90 ? 8.148 0.218 -28.104 1.00 98.81 90 LEU A CA 1
ATOM 641 C C . LEU A 1 90 ? 6.723 0.124 -27.555 1.00 98.81 90 LEU A C 1
ATOM 643 O O . LEU A 1 90 ? 6.481 0.477 -26.402 1.00 98.81 90 LEU A O 1
ATOM 647 N N . ILE A 1 91 ? 5.795 -0.371 -28.367 1.00 98.88 91 ILE A N 1
ATOM 648 C CA . ILE A 1 91 ? 4.410 -0.632 -27.967 1.00 98.88 91 ILE A CA 1
ATOM 649 C C . ILE A 1 91 ? 4.209 -2.142 -27.869 1.00 98.88 91 ILE A C 1
ATOM 651 O O . ILE A 1 91 ? 4.525 -2.865 -28.810 1.00 98.88 91 ILE A O 1
ATOM 655 N N . VAL A 1 92 ? 3.659 -2.629 -26.757 1.00 98.88 92 VAL A N 1
ATOM 656 C CA . VAL A 1 92 ? 3.312 -4.046 -26.576 1.00 98.88 92 VAL A CA 1
ATOM 657 C C . VAL A 1 92 ? 1.799 -4.184 -26.459 1.00 98.88 92 VAL A C 1
ATOM 659 O O . VAL A 1 92 ? 1.185 -3.647 -25.533 1.00 98.88 92 VAL A O 1
ATOM 662 N N . ASN A 1 93 ? 1.179 -4.882 -27.410 1.00 98.69 93 ASN A N 1
ATOM 663 C CA . ASN A 1 93 ? -0.273 -5.039 -27.439 1.00 98.69 93 ASN A CA 1
ATOM 664 C C . ASN A 1 93 ? -0.797 -5.892 -26.278 1.00 98.69 93 ASN A C 1
ATOM 666 O O . ASN A 1 93 ? -0.067 -6.655 -25.652 1.00 98.69 93 ASN A O 1
ATOM 670 N N . SER A 1 94 ? -2.097 -5.766 -26.005 1.00 98.31 94 SER A N 1
ATOM 671 C CA . SER A 1 94 ? -2.777 -6.595 -25.005 1.00 98.31 94 SER A CA 1
ATOM 672 C C . SER A 1 94 ? -2.510 -8.083 -25.243 1.00 98.31 94 SER A C 1
ATOM 674 O O . SER A 1 94 ? -2.502 -8.535 -26.388 1.00 98.31 94 SER A O 1
ATOM 676 N N . SER A 1 95 ? -2.294 -8.832 -24.161 1.00 97.25 95 SER A N 1
ATOM 677 C CA . SER A 1 95 ? -1.991 -10.273 -24.184 1.00 97.25 95 SER A CA 1
ATOM 678 C C . SER A 1 95 ? -0.701 -10.671 -24.923 1.00 97.25 95 SER A C 1
ATOM 680 O O . SER A 1 95 ? -0.480 -11.860 -25.140 1.00 97.25 95 SER A O 1
ATOM 682 N N . VAL A 1 96 ? 0.161 -9.711 -25.276 1.00 98.75 96 VAL A N 1
ATOM 683 C CA . VAL A 1 96 ? 1.487 -9.960 -25.855 1.00 98.75 96 VAL A CA 1
ATOM 684 C C . VAL A 1 96 ? 2.566 -9.807 -24.788 1.00 98.75 96 VAL A C 1
ATOM 686 O O . VAL A 1 96 ? 2.539 -8.865 -23.995 1.00 98.75 96 VAL A O 1
ATOM 689 N N . THR A 1 97 ? 3.549 -10.706 -24.808 1.00 98.69 97 THR A N 1
ATOM 690 C CA . THR A 1 97 ? 4.760 -10.628 -23.987 1.00 98.69 97 THR A CA 1
ATOM 691 C C . THR A 1 97 ? 6.006 -10.539 -24.859 1.00 98.69 97 THR A C 1
ATOM 693 O O . THR A 1 97 ? 6.188 -11.341 -25.778 1.00 98.69 97 THR A O 1
ATOM 696 N N . ILE A 1 98 ? 6.894 -9.596 -24.536 1.00 98.81 98 ILE A N 1
ATOM 697 C CA . ILE A 1 98 ? 8.271 -9.588 -25.041 1.00 98.81 98 ILE A CA 1
ATOM 698 C C . ILE A 1 98 ? 9.204 -10.136 -23.962 1.00 98.81 98 ILE A C 1
ATOM 700 O O . ILE A 1 98 ? 9.287 -9.584 -22.862 1.00 98.81 98 ILE A O 1
ATOM 704 N N . THR A 1 99 ? 9.943 -11.193 -24.288 1.00 98.75 99 THR A N 1
ATOM 705 C CA . THR A 1 99 ? 10.949 -11.786 -23.401 1.00 98.75 99 THR A CA 1
ATOM 706 C C . THR A 1 99 ? 12.356 -11.382 -23.822 1.00 98.75 99 THR A C 1
ATOM 708 O O . THR A 1 99 ? 12.861 -11.806 -24.857 1.00 98.75 99 THR A O 1
ATOM 711 N N . VAL A 1 100 ? 13.012 -10.578 -22.992 1.00 98.75 100 VAL A N 1
ATOM 712 C CA . VAL A 1 100 ? 14.397 -10.142 -23.172 1.00 98.75 100 VAL A CA 1
ATOM 713 C C . VAL A 1 100 ? 15.277 -10.941 -22.213 1.00 98.75 100 VAL A C 1
ATOM 715 O O . VAL A 1 100 ? 15.148 -10.802 -21.001 1.00 98.75 100 VAL A O 1
ATOM 718 N N . SER A 1 101 ? 16.169 -11.802 -22.703 1.00 98.00 101 SER A N 1
ATOM 719 C CA . SER A 1 101 ? 17.013 -12.603 -21.794 1.00 98.00 101 SER A CA 1
ATOM 720 C C . SER A 1 101 ? 18.100 -11.778 -21.095 1.00 98.00 101 SER A C 1
ATOM 722 O O . SER A 1 101 ? 18.633 -12.201 -20.072 1.00 98.00 101 SER A O 1
ATOM 724 N N . GLY A 1 102 ? 18.436 -10.612 -21.644 1.00 97.38 102 GLY A N 1
ATOM 725 C CA . GLY A 1 102 ? 19.421 -9.674 -21.125 1.00 97.38 102 GLY A CA 1
ATOM 726 C C . GLY A 1 102 ? 18.806 -8.331 -20.741 1.00 97.38 102 GLY A C 1
ATOM 727 O O . GLY A 1 102 ? 17.824 -8.255 -19.997 1.00 97.38 102 GLY A O 1
ATOM 728 N N . THR A 1 103 ? 19.431 -7.255 -21.212 1.00 97.88 103 THR A N 1
ATOM 729 C CA . THR A 1 103 ? 19.155 -5.892 -20.748 1.00 97.88 103 THR A CA 1
ATOM 730 C C . THR A 1 103 ? 18.317 -5.108 -21.754 1.00 97.88 103 THR A C 1
ATOM 732 O O . THR A 1 103 ? 18.570 -5.157 -22.959 1.00 97.88 103 THR A O 1
ATOM 735 N N . VAL A 1 104 ? 17.350 -4.340 -21.247 1.00 98.62 104 VAL A N 1
ATOM 736 C CA . VAL A 1 104 ? 16.730 -3.236 -21.989 1.00 98.62 104 VAL A CA 1
ATOM 737 C C . VAL A 1 104 ? 17.477 -1.948 -21.664 1.00 98.62 104 VAL A C 1
ATOM 739 O O . VAL A 1 104 ? 17.555 -1.534 -20.508 1.00 98.62 104 VAL A O 1
ATOM 742 N N . THR A 1 105 ? 18.022 -1.301 -22.684 1.00 97.50 105 THR A N 1
ATOM 743 C CA . THR A 1 105 ? 18.935 -0.175 -22.543 1.00 97.50 105 THR A CA 1
ATOM 744 C C . THR A 1 105 ? 18.396 1.074 -23.223 1.00 97.50 105 THR A C 1
ATOM 746 O O . THR A 1 105 ? 18.030 1.061 -24.399 1.00 97.50 105 THR A O 1
ATOM 749 N N . LYS A 1 106 ? 18.452 2.204 -22.514 1.00 95.44 106 LYS A N 1
ATOM 750 C CA . LYS A 1 106 ? 18.419 3.529 -23.142 1.00 95.44 106 LYS A CA 1
ATOM 751 C C . LYS A 1 106 ? 19.843 4.060 -23.284 1.00 95.44 106 LYS A C 1
ATOM 753 O O . LYS A 1 106 ? 20.468 4.406 -22.281 1.00 95.44 106 LYS A O 1
ATOM 758 N N . ASN A 1 107 ? 20.346 4.171 -24.515 1.00 91.69 107 ASN A N 1
ATOM 759 C CA . ASN A 1 107 ? 21.681 4.721 -24.756 1.00 91.69 107 ASN A CA 1
ATOM 760 C C . ASN A 1 107 ? 21.733 6.226 -24.509 1.00 91.69 107 ASN A C 1
ATOM 762 O O . ASN A 1 107 ? 20.756 6.952 -24.749 1.00 91.69 107 ASN A O 1
ATOM 766 N N . LYS A 1 108 ? 22.920 6.695 -24.103 1.00 85.94 108 LYS A N 1
ATOM 767 C CA . LYS A 1 108 ? 23.221 8.123 -24.091 1.00 85.94 108 LYS A CA 1
ATOM 768 C C . LYS A 1 108 ? 23.579 8.622 -25.473 1.00 85.94 108 LYS A C 1
ATOM 770 O O . LYS A 1 108 ? 24.270 7.948 -26.231 1.00 85.94 108 LYS A O 1
ATOM 775 N N . LEU A 1 109 ? 23.144 9.838 -25.756 1.00 86.44 109 LEU A N 1
ATOM 776 C CA . LEU A 1 109 ? 23.587 10.605 -26.909 1.00 86.44 109 LEU A CA 1
ATOM 777 C C . LEU A 1 109 ? 24.733 11.535 -26.518 1.00 86.44 109 LEU A C 1
ATOM 779 O O . LEU A 1 109 ? 24.828 11.979 -25.373 1.00 86.44 109 LEU A O 1
ATOM 783 N N . THR A 1 110 ? 25.585 11.825 -27.496 1.00 79.38 110 THR A N 1
ATOM 784 C CA . THR A 1 110 ? 26.807 12.623 -27.342 1.00 79.38 110 THR A CA 1
ATOM 785 C C . THR A 1 110 ? 26.541 14.115 -27.153 1.00 79.38 110 THR A C 1
ATOM 787 O O . THR A 1 110 ? 27.324 14.774 -26.482 1.00 79.38 110 THR A O 1
ATOM 790 N N . GLY A 1 111 ? 25.462 14.661 -27.720 1.00 79.81 111 GLY A N 1
ATOM 791 C CA . GLY A 1 111 ? 25.245 16.115 -27.783 1.00 79.81 111 GLY A CA 1
ATOM 792 C C . GLY A 1 111 ? 23.789 16.554 -27.663 1.00 79.81 111 GLY A C 1
ATOM 793 O O . GLY A 1 111 ? 23.442 17.653 -28.089 1.00 79.81 111 GLY A O 1
ATOM 794 N N . SER A 1 112 ? 22.915 15.697 -27.137 1.00 87.19 112 SER A N 1
ATOM 795 C CA . SER A 1 112 ? 21.499 16.017 -26.973 1.00 87.19 112 SER A CA 1
ATOM 796 C C . SER A 1 112 ? 20.844 15.212 -25.855 1.00 87.19 112 SER A C 1
ATOM 798 O O . SER A 1 112 ? 21.281 14.111 -25.495 1.00 87.19 112 SER A O 1
ATOM 800 N N . SER A 1 113 ? 19.760 15.771 -25.321 1.00 91.81 113 SER A N 1
ATOM 801 C CA . SER A 1 113 ? 18.805 15.009 -24.525 1.00 91.81 113 SER A CA 1
ATOM 802 C C . SER A 1 113 ? 18.052 14.018 -25.409 1.00 91.81 113 SER A C 1
ATOM 804 O O . SER A 1 113 ? 17.952 14.188 -26.626 1.00 91.81 113 SER A O 1
ATOM 806 N N . SER A 1 114 ? 17.512 12.968 -24.802 1.00 93.31 114 SER A N 1
ATOM 807 C CA . SER A 1 114 ? 16.727 11.970 -25.523 1.00 93.31 114 SER A CA 1
ATOM 808 C C . SER A 1 114 ? 15.708 11.287 -24.633 1.00 93.31 114 SER A C 1
ATOM 810 O O . SER A 1 114 ? 15.874 11.206 -23.417 1.00 93.31 114 SER A O 1
ATOM 812 N N . THR A 1 115 ? 14.684 10.735 -25.265 1.00 95.50 115 THR A N 1
ATOM 813 C CA . THR A 1 115 ? 13.600 10.035 -24.591 1.00 95.50 115 THR A CA 1
ATOM 814 C C . THR A 1 115 ? 13.260 8.769 -25.360 1.00 95.50 115 THR A C 1
ATOM 816 O O . THR A 1 115 ? 13.155 8.787 -26.581 1.00 95.50 115 THR A O 1
ATOM 819 N N . ALA A 1 116 ? 13.092 7.661 -24.653 1.00 98.00 116 ALA A N 1
ATOM 820 C CA . ALA A 1 116 ? 12.494 6.451 -25.193 1.00 98.00 116 ALA A CA 1
ATOM 821 C C . ALA A 1 116 ? 11.270 6.069 -24.370 1.00 98.00 116 ALA A C 1
ATOM 823 O O . ALA A 1 116 ? 11.258 6.287 -23.159 1.00 98.00 116 ALA A O 1
ATOM 824 N N . ASN A 1 117 ? 10.276 5.473 -25.024 1.00 98.44 117 ASN A N 1
ATOM 825 C CA . ASN A 1 117 ? 9.023 5.085 -24.391 1.00 98.44 117 ASN A CA 1
ATOM 826 C C . ASN A 1 117 ? 8.774 3.584 -24.555 1.00 98.44 117 ASN A C 1
ATOM 828 O O . ASN A 1 117 ? 8.914 3.045 -25.653 1.00 98.44 117 ASN A O 1
ATOM 832 N N . ILE A 1 118 ? 8.343 2.931 -23.478 1.00 98.81 118 ILE A N 1
ATOM 833 C CA . ILE A 1 118 ? 7.771 1.581 -23.504 1.00 98.81 118 ILE A CA 1
ATOM 834 C C . ILE A 1 118 ? 6.327 1.687 -23.016 1.00 98.81 118 ILE A C 1
ATOM 836 O O . ILE A 1 118 ? 6.083 2.117 -21.887 1.00 98.81 118 ILE A O 1
ATOM 840 N N . SER A 1 119 ? 5.361 1.319 -23.851 1.00 98.69 119 SER A N 1
ATOM 841 C CA . SER A 1 119 ? 3.935 1.472 -23.548 1.00 98.69 119 SER A CA 1
ATOM 842 C C . SER A 1 119 ? 3.094 0.299 -24.051 1.00 98.69 119 SER A C 1
ATOM 844 O O . SER A 1 119 ? 3.591 -0.617 -24.707 1.00 98.69 119 SER A O 1
ATOM 846 N N . GLY A 1 120 ? 1.802 0.319 -23.724 1.00 98.44 120 GLY A N 1
ATOM 847 C CA . GLY A 1 120 ? 0.817 -0.638 -24.222 1.00 98.44 120 GLY A CA 1
ATOM 848 C C . GLY A 1 120 ? 0.242 -1.549 -23.138 1.00 98.44 120 GLY A C 1
ATOM 849 O O . GLY A 1 120 ? 0.629 -1.502 -21.975 1.00 98.44 120 GLY A O 1
ATOM 850 N N . ALA A 1 121 ? -0.733 -2.369 -23.515 1.00 98.50 121 ALA A N 1
ATOM 851 C CA . ALA A 1 121 ? -1.468 -3.227 -22.585 1.00 98.50 121 ALA A CA 1
ATOM 852 C C . ALA A 1 121 ? -0.813 -4.605 -22.356 1.00 98.50 121 ALA A C 1
ATOM 854 O O . ALA A 1 121 ? -1.353 -5.416 -21.609 1.00 98.50 121 ALA A O 1
ATOM 855 N N . GLY A 1 122 ? 0.314 -4.889 -23.012 1.00 98.69 122 GLY A N 1
ATOM 856 C CA . GLY A 1 122 ? 1.064 -6.137 -22.865 1.00 98.69 122 GLY A CA 1
ATOM 857 C C . GLY A 1 122 ? 2.117 -6.110 -21.760 1.00 98.69 122 GLY A C 1
ATOM 858 O O . GLY A 1 122 ? 2.127 -5.233 -20.896 1.00 98.69 122 GLY A O 1
ATOM 859 N N . SER A 1 123 ? 3.027 -7.081 -21.793 1.00 98.69 123 SER A N 1
ATOM 860 C CA . SER A 1 123 ? 4.072 -7.248 -20.783 1.00 98.69 123 SER A CA 1
ATOM 861 C C . SER A 1 123 ? 5.478 -7.369 -21.372 1.00 98.69 123 SER A C 1
ATOM 863 O O . SER A 1 123 ? 5.676 -7.797 -22.511 1.00 98.69 123 SER A O 1
ATOM 865 N N . LEU A 1 124 ? 6.479 -7.004 -20.572 1.00 98.88 124 LEU A N 1
ATOM 866 C CA . LEU A 1 124 ? 7.893 -7.192 -20.886 1.00 98.88 124 LEU A CA 1
ATOM 867 C C . LEU A 1 124 ? 8.600 -7.891 -19.722 1.00 98.88 124 LEU A C 1
ATOM 869 O O . LEU A 1 124 ? 8.473 -7.483 -18.572 1.00 98.88 124 LEU A O 1
ATOM 873 N N . THR A 1 125 ? 9.388 -8.921 -20.007 1.00 98.88 125 THR A N 1
ATOM 874 C CA . THR A 1 125 ? 10.273 -9.546 -19.013 1.00 98.88 125 THR A CA 1
ATOM 875 C C . THR A 1 125 ? 11.719 -9.314 -19.415 1.00 98.88 125 THR A C 1
ATOM 877 O O . THR A 1 125 ? 12.052 -9.526 -20.579 1.00 98.88 125 THR A O 1
ATOM 880 N N . CYS A 1 126 ? 12.582 -8.911 -18.486 1.00 98.81 126 CYS A N 1
ATOM 881 C CA . CYS A 1 126 ? 14.002 -8.703 -18.756 1.00 98.81 126 CYS A CA 1
ATOM 882 C C . CYS A 1 126 ? 14.890 -9.092 -17.575 1.00 98.81 126 CYS A C 1
ATOM 884 O O . CYS A 1 126 ? 14.440 -9.127 -16.427 1.00 98.81 126 CYS A O 1
ATOM 886 N N . ALA A 1 127 ? 16.168 -9.358 -17.849 1.00 98.38 127 ALA A N 1
ATOM 887 C CA . ALA A 1 127 ? 17.137 -9.529 -16.778 1.00 98.38 127 ALA A CA 1
ATOM 888 C C . ALA A 1 127 ? 17.418 -8.193 -16.092 1.00 98.38 127 ALA A C 1
ATOM 890 O O . ALA A 1 127 ? 17.423 -8.119 -14.868 1.00 98.38 127 ALA A O 1
ATOM 891 N N . ASN A 1 128 ? 17.624 -7.129 -16.870 1.00 98.62 128 ASN A N 1
ATOM 892 C CA . ASN A 1 128 ? 17.915 -5.802 -16.338 1.00 98.62 128 ASN A CA 1
ATOM 893 C C . ASN A 1 128 ? 17.279 -4.710 -17.198 1.00 98.62 128 ASN A C 1
ATOM 895 O O . ASN A 1 128 ? 17.065 -4.886 -18.399 1.00 98.62 128 ASN A O 1
ATOM 899 N N . ILE A 1 129 ? 17.090 -3.539 -16.599 1.00 98.69 129 ILE A N 1
ATOM 900 C CA . ILE A 1 129 ? 16.937 -2.284 -17.334 1.00 98.69 129 ILE A CA 1
ATOM 901 C C . ILE A 1 129 ? 18.119 -1.391 -16.995 1.00 98.69 129 ILE A C 1
ATOM 903 O O . ILE A 1 129 ? 18.495 -1.278 -15.831 1.00 98.69 129 ILE A O 1
ATOM 907 N N . ALA A 1 130 ? 18.691 -0.736 -18.000 1.00 97.62 130 ALA A N 1
ATOM 908 C CA . ALA A 1 130 ? 19.765 0.219 -17.801 1.00 97.62 130 ALA A CA 1
ATOM 909 C C . ALA A 1 130 ? 19.494 1.522 -18.561 1.00 97.62 130 ALA A C 1
ATOM 911 O O . ALA A 1 130 ? 19.499 1.578 -19.793 1.00 97.62 130 ALA A O 1
ATOM 912 N N . VAL A 1 131 ? 19.288 2.604 -17.818 1.00 96.56 131 VAL A N 1
ATOM 913 C CA . VAL A 1 131 ? 19.205 3.949 -18.377 1.00 96.56 131 VAL A CA 1
ATOM 914 C C . VAL A 1 131 ? 20.596 4.553 -18.409 1.00 96.56 131 VAL A C 1
ATOM 916 O O . VAL A 1 131 ? 21.310 4.591 -17.406 1.00 96.56 131 VAL A O 1
ATOM 919 N N . GLY A 1 132 ? 20.987 5.022 -19.587 1.00 85.25 132 GLY A N 1
ATOM 920 C CA . GLY A 1 132 ? 22.219 5.755 -19.790 1.00 85.25 132 GLY A CA 1
ATOM 921 C C . GLY A 1 132 ? 23.479 4.899 -19.932 1.00 85.25 132 GLY A C 1
ATOM 922 O O . GLY A 1 132 ? 24.560 5.455 -19.828 1.00 85.25 132 GLY A O 1
ATOM 923 N N . SER A 1 133 ? 23.393 3.590 -20.179 1.00 74.75 133 SER A N 1
ATOM 924 C CA . SER A 1 133 ? 24.511 2.638 -20.012 1.00 74.75 133 SER A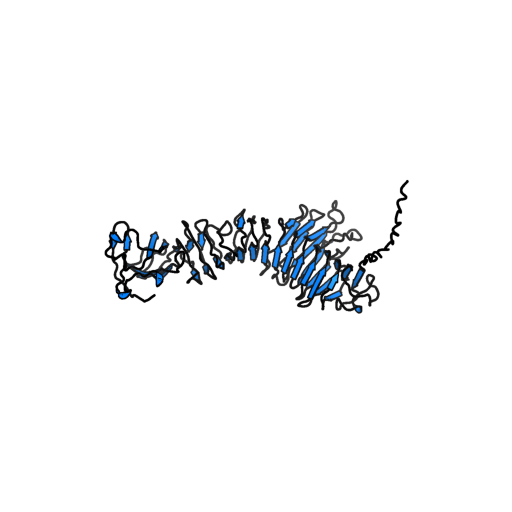 CA 1
ATOM 925 C C . SER A 1 133 ? 25.587 2.593 -21.113 1.00 74.75 133 SER A C 1
ATOM 927 O O . SER A 1 133 ? 26.431 1.702 -21.081 1.00 74.75 133 SER A O 1
ATOM 929 N N . ALA A 1 134 ? 25.591 3.513 -22.081 1.00 65.62 134 ALA A N 1
ATOM 930 C CA . ALA A 1 134 ? 26.652 3.616 -23.087 1.00 65.62 134 ALA A CA 1
ATOM 931 C C . ALA A 1 134 ? 27.383 4.955 -22.931 1.00 65.62 134 ALA A C 1
ATOM 933 O O . ALA A 1 134 ? 26.780 6.018 -23.106 1.00 65.62 134 ALA A O 1
ATOM 934 N N . ALA A 1 135 ? 28.675 4.908 -22.594 1.00 53.78 135 ALA A N 1
ATOM 935 C CA . ALA A 1 135 ? 29.541 6.080 -22.509 1.00 53.78 135 ALA A CA 1
ATOM 936 C C . ALA A 1 135 ? 29.902 6.573 -23.917 1.00 53.78 135 ALA A C 1
ATOM 938 O O . ALA A 1 135 ? 31.018 6.411 -24.396 1.00 53.78 135 ALA A O 1
ATOM 939 N N . ASN A 1 136 ? 28.938 7.186 -24.596 1.00 61.88 136 ASN A N 1
ATOM 940 C CA . ASN A 1 136 ? 29.224 7.956 -25.793 1.00 61.88 136 ASN A CA 1
ATOM 941 C C . ASN A 1 136 ? 29.816 9.295 -25.342 1.00 61.88 136 ASN A C 1
ATOM 943 O O . ASN A 1 136 ? 29.080 10.204 -24.943 1.00 61.88 136 ASN A O 1
ATOM 947 N N . ALA A 1 137 ? 31.150 9.387 -25.324 1.00 57.62 137 ALA A N 1
ATOM 948 C CA . ALA A 1 137 ? 31.837 10.633 -25.012 1.00 57.62 137 ALA A CA 1
ATOM 949 C C . ALA A 1 137 ? 31.381 11.720 -26.011 1.00 57.62 137 ALA A C 1
ATOM 951 O O . ALA A 1 137 ? 31.377 11.470 -27.219 1.00 57.62 137 ALA A O 1
ATOM 952 N N . PRO A 1 138 ? 30.948 12.902 -25.544 1.00 57.81 138 PRO A N 1
ATOM 953 C CA . PRO A 1 138 ? 30.609 14.024 -26.405 1.00 57.81 138 PRO A CA 1
ATOM 954 C C . PRO A 1 138 ? 31.759 14.381 -27.335 1.00 57.81 138 PRO A C 1
ATOM 956 O O . PRO A 1 138 ? 32.928 14.318 -26.952 1.00 57.81 138 PRO A O 1
ATOM 959 N N . ALA A 1 139 ? 31.421 14.815 -28.544 1.00 56.84 139 ALA A N 1
ATOM 960 C CA . ALA A 1 139 ? 32.385 15.478 -29.402 1.00 56.84 139 ALA A CA 1
ATOM 961 C C . ALA A 1 139 ? 32.532 16.942 -28.941 1.00 56.84 139 ALA A C 1
ATOM 963 O O . ALA A 1 139 ? 31.627 17.746 -29.147 1.00 56.84 139 ALA A O 1
ATOM 964 N N . GLY A 1 140 ? 33.669 17.291 -28.327 1.00 58.81 140 GLY A N 1
ATOM 965 C CA . GLY A 1 140 ? 34.046 18.680 -28.012 1.00 58.81 140 GLY A CA 1
ATOM 966 C C . GLY A 1 140 ? 33.769 19.160 -26.578 1.00 58.81 140 GLY A C 1
ATOM 967 O O . GLY A 1 140 ? 33.332 18.405 -25.713 1.00 58.81 140 GLY A O 1
ATOM 968 N N . PHE A 1 141 ? 34.076 20.438 -26.315 1.00 61.50 141 PHE A N 1
ATOM 969 C CA . PHE A 1 141 ? 33.880 21.112 -25.022 1.00 61.50 141 PHE A CA 1
ATOM 970 C C . PHE A 1 141 ? 32.466 21.720 -24.911 1.00 61.50 141 PHE A C 1
ATOM 972 O O . PHE A 1 141 ? 32.207 22.856 -25.293 1.00 61.50 141 PHE A O 1
ATOM 979 N N . ILE A 1 142 ? 31.554 20.911 -24.394 1.00 63.53 142 ILE A N 1
ATOM 980 C CA . ILE A 1 142 ? 30.165 21.151 -23.985 1.00 63.53 142 ILE A CA 1
ATOM 981 C C . ILE A 1 142 ? 29.921 21.727 -22.581 1.00 63.53 142 ILE A C 1
ATOM 983 O O . ILE A 1 142 ? 30.379 21.131 -21.601 1.00 63.53 142 ILE A O 1
ATOM 987 N N . TYR A 1 143 ? 29.141 22.789 -22.410 1.00 73.19 143 TYR A N 1
ATOM 988 C CA . TYR A 1 143 ? 28.700 23.232 -21.071 1.00 73.19 143 TYR A CA 1
ATOM 989 C C . TYR A 1 143 ? 27.219 22.930 -20.792 1.00 73.19 143 TYR A C 1
ATOM 991 O O . TYR A 1 143 ? 26.641 23.435 -19.833 1.00 73.19 143 TYR A O 1
ATOM 999 N N . THR A 1 144 ? 26.586 22.109 -21.631 1.00 78.50 144 THR A N 1
ATOM 1000 C CA . THR A 1 144 ? 25.147 21.828 -21.580 1.00 78.50 144 THR A CA 1
ATOM 1001 C C . THR A 1 144 ? 24.853 20.559 -20.776 1.00 78.50 144 THR A C 1
ATOM 1003 O O . THR A 1 144 ? 25.561 19.557 -20.887 1.00 78.50 144 THR A O 1
ATOM 1006 N N . LEU A 1 145 ? 23.789 20.603 -19.971 1.00 85.38 145 LEU A N 1
ATOM 1007 C CA . LEU A 1 145 ? 23.190 19.434 -19.327 1.00 85.38 145 LEU A CA 1
ATOM 1008 C C . LEU A 1 145 ? 22.289 18.708 -20.332 1.00 85.38 145 LEU A C 1
ATOM 1010 O O . LEU A 1 145 ? 21.386 19.313 -20.909 1.00 85.38 145 LEU A O 1
ATOM 1014 N N . TYR A 1 146 ? 22.508 17.409 -20.496 1.00 89.12 146 TYR A N 1
ATOM 1015 C CA . TYR A 1 146 ? 21.651 16.525 -21.274 1.00 89.12 146 TYR A CA 1
ATOM 1016 C C . TYR A 1 146 ? 20.989 15.488 -20.377 1.00 89.12 146 TYR A C 1
ATOM 1018 O O . TYR A 1 146 ? 21.591 14.982 -19.432 1.00 89.12 146 TYR A O 1
ATOM 1026 N N . THR A 1 147 ? 19.758 15.130 -20.715 1.00 92.88 147 THR A N 1
ATOM 1027 C CA . THR A 1 147 ? 18.974 14.126 -19.996 1.00 92.88 147 THR A CA 1
ATOM 1028 C C . THR A 1 147 ? 18.639 12.959 -20.913 1.00 92.88 147 THR A C 1
ATOM 1030 O O . THR A 1 147 ? 18.294 13.137 -22.083 1.00 92.88 147 THR A O 1
ATOM 1033 N N . HIS A 1 148 ? 18.751 11.739 -20.397 1.00 94.75 148 HIS A N 1
ATOM 1034 C CA . HIS A 1 148 ? 18.468 10.514 -21.143 1.00 94.75 148 HIS A CA 1
ATOM 1035 C C . HIS A 1 148 ? 17.382 9.753 -20.403 1.00 94.75 148 HIS A C 1
ATOM 1037 O O . HIS A 1 148 ? 17.640 9.115 -19.383 1.00 94.75 148 HIS A O 1
ATOM 1043 N N . THR A 1 149 ? 16.165 9.858 -20.925 1.00 97.56 149 THR A N 1
ATOM 1044 C CA . THR A 1 149 ? 14.953 9.384 -20.264 1.00 97.56 149 THR A CA 1
ATOM 1045 C C . THR A 1 149 ? 14.465 8.080 -20.877 1.00 97.56 149 THR A C 1
ATOM 1047 O O . THR A 1 149 ? 14.350 7.969 -22.099 1.00 97.56 149 THR A O 1
ATOM 1050 N N . LEU A 1 150 ? 14.134 7.109 -20.031 1.00 98.62 150 LEU A N 1
ATOM 1051 C CA . LEU A 1 150 ? 13.284 5.978 -20.384 1.00 98.62 150 LEU A CA 1
ATOM 1052 C C . LEU A 1 150 ? 11.965 6.113 -19.622 1.00 98.62 150 LEU A C 1
ATOM 1054 O O . LEU A 1 150 ? 11.952 6.069 -18.393 1.00 98.62 150 LEU A O 1
ATOM 1058 N N . THR A 1 151 ? 10.870 6.284 -20.351 1.00 98.69 151 THR A N 1
ATOM 1059 C CA . THR A 1 151 ? 9.523 6.401 -19.792 1.00 98.69 151 THR A CA 1
ATOM 1060 C C . THR A 1 151 ? 8.751 5.112 -20.015 1.00 98.69 151 THR A C 1
ATOM 1062 O O . THR A 1 151 ? 8.789 4.521 -21.096 1.00 98.69 151 THR A O 1
ATOM 1065 N N . THR A 1 152 ? 8.028 4.680 -18.988 1.00 98.56 152 THR A N 1
ATOM 1066 C CA . THR A 1 152 ? 7.217 3.466 -19.017 1.00 98.56 152 THR A CA 1
ATOM 1067 C C . THR A 1 152 ? 5.762 3.767 -18.668 1.00 98.56 152 THR A C 1
ATOM 1069 O O . THR A 1 152 ? 5.462 4.437 -17.680 1.00 98.56 152 THR A O 1
ATOM 1072 N N . ALA A 1 153 ? 4.870 3.267 -19.519 1.00 98.38 153 ALA A N 1
ATOM 1073 C CA . ALA A 1 153 ? 3.413 3.305 -19.385 1.00 98.38 153 ALA A CA 1
ATOM 1074 C C . ALA A 1 153 ? 2.803 2.010 -19.964 1.00 98.38 153 ALA A C 1
ATOM 1076 O O . ALA A 1 153 ? 1.796 2.016 -20.675 1.00 98.38 153 ALA A O 1
ATOM 1077 N N . ILE A 1 154 ? 3.512 0.898 -19.763 1.00 98.50 154 ILE A N 1
ATOM 1078 C CA . ILE A 1 154 ? 3.125 -0.451 -20.185 1.00 98.50 154 ILE A CA 1
ATOM 1079 C C . ILE A 1 154 ? 2.408 -1.158 -19.032 1.00 98.50 154 ILE A C 1
ATOM 1081 O O . ILE A 1 154 ? 2.722 -0.892 -17.877 1.00 98.50 154 ILE A O 1
ATOM 1085 N N . SER A 1 155 ? 1.487 -2.084 -19.317 1.00 98.75 155 SER A N 1
ATOM 1086 C CA . SER A 1 155 ? 0.760 -2.826 -18.276 1.00 98.75 155 SER A CA 1
ATOM 1087 C C . SER A 1 155 ? 1.697 -3.493 -17.264 1.00 98.75 155 SER A C 1
ATOM 1089 O O . SER A 1 155 ? 1.489 -3.331 -16.057 1.00 98.75 155 SER A O 1
ATOM 1091 N N . SER A 1 156 ? 2.748 -4.192 -17.716 1.00 98.69 156 SER A N 1
ATOM 1092 C CA . SER A 1 156 ? 3.749 -4.729 -16.789 1.00 98.69 156 SER A CA 1
ATOM 1093 C C . SER A 1 156 ? 5.168 -4.872 -17.345 1.00 98.69 156 SER A C 1
ATOM 1095 O O . SER A 1 156 ? 5.376 -5.219 -18.507 1.00 98.69 156 SER A O 1
ATOM 1097 N N . ILE A 1 157 ? 6.153 -4.664 -16.467 1.00 98.88 157 ILE A N 1
ATOM 1098 C CA . ILE A 1 157 ? 7.550 -5.057 -16.654 1.00 98.88 157 ILE A CA 1
ATOM 1099 C C . ILE A 1 157 ? 7.997 -5.913 -15.465 1.00 98.88 157 ILE A C 1
ATOM 1101 O O . ILE A 1 157 ? 7.865 -5.502 -14.312 1.00 98.88 157 ILE A O 1
ATOM 1105 N N . ALA A 1 158 ? 8.584 -7.075 -15.734 1.00 98.81 158 ALA A N 1
ATOM 1106 C CA . ALA A 1 158 ? 9.273 -7.881 -14.731 1.00 98.81 158 ALA A CA 1
ATOM 1107 C C . ALA A 1 158 ? 10.785 -7.860 -14.986 1.00 98.81 158 ALA A C 1
ATOM 1109 O O . ALA A 1 158 ? 11.251 -8.309 -16.033 1.00 98.81 158 ALA A O 1
ATOM 1110 N N . ILE A 1 159 ? 11.542 -7.344 -14.022 1.00 98.88 159 ILE A N 1
ATOM 1111 C CA . ILE A 1 159 ? 13.002 -7.263 -14.034 1.00 98.88 159 ILE A CA 1
ATOM 1112 C C . ILE A 1 159 ? 13.524 -8.292 -13.032 1.00 98.88 159 ILE A C 1
ATOM 1114 O O . ILE A 1 159 ? 13.306 -8.137 -11.831 1.00 98.88 159 ILE A O 1
ATOM 1118 N N . SER A 1 160 ? 14.193 -9.355 -13.484 1.00 98.50 160 SER A N 1
ATOM 1119 C CA . SER A 1 160 ? 14.700 -10.381 -12.556 1.00 98.50 160 SER A CA 1
ATOM 1120 C C . SER A 1 160 ? 15.923 -9.909 -11.761 1.00 98.50 160 SER A C 1
ATOM 1122 O O . SER A 1 160 ? 16.126 -10.339 -10.630 1.00 98.50 160 SER A O 1
ATOM 1124 N N . GLY A 1 161 ? 16.732 -9.036 -12.359 1.00 98.44 161 GLY A N 1
ATOM 1125 C CA . GLY A 1 161 ? 17.889 -8.372 -11.769 1.00 98.44 161 GLY A CA 1
ATOM 1126 C C . GLY A 1 161 ? 17.591 -6.909 -11.453 1.00 98.44 161 GLY A C 1
ATOM 1127 O O . GLY A 1 161 ? 16.655 -6.605 -10.713 1.00 98.44 161 GLY A O 1
ATOM 1128 N N . ASN A 1 162 ? 18.402 -6.000 -11.993 1.00 98.50 162 ASN A N 1
ATOM 1129 C CA . ASN A 1 162 ? 18.452 -4.608 -11.551 1.00 98.50 162 ASN A CA 1
ATOM 1130 C C . ASN A 1 162 ? 17.782 -3.628 -12.521 1.00 98.50 162 ASN A C 1
ATOM 1132 O O . ASN A 1 162 ? 17.830 -3.794 -13.742 1.00 98.50 162 ASN A O 1
ATOM 1136 N N . LEU A 1 163 ? 17.237 -2.550 -11.955 1.00 98.75 163 LEU A N 1
ATOM 1137 C CA . LEU A 1 163 ? 16.949 -1.308 -12.670 1.00 98.75 163 LEU A CA 1
ATOM 1138 C C . LEU A 1 163 ? 18.082 -0.321 -12.375 1.00 98.75 163 LEU A C 1
ATOM 1140 O O . LEU A 1 163 ? 18.147 0.224 -11.279 1.00 98.75 163 LEU A O 1
ATOM 1144 N N . SER A 1 164 ? 18.969 -0.087 -13.337 1.00 98.25 164 SER A N 1
ATOM 1145 C CA . SER A 1 164 ? 20.124 0.801 -13.181 1.00 98.25 164 SER A CA 1
ATOM 1146 C C . SER A 1 164 ? 19.904 2.138 -13.883 1.00 98.25 164 SER A C 1
ATOM 1148 O O . SER A 1 164 ? 19.581 2.180 -15.069 1.00 98.25 164 SER A O 1
ATOM 1150 N N . ILE A 1 165 ? 20.143 3.237 -13.177 1.00 98.31 165 ILE A N 1
ATOM 1151 C CA . ILE A 1 165 ? 20.052 4.606 -13.686 1.00 98.31 165 ILE A CA 1
ATOM 1152 C C . ILE A 1 165 ? 21.445 5.220 -13.587 1.00 98.31 165 ILE A C 1
ATOM 1154 O O . ILE A 1 165 ? 21.983 5.386 -12.496 1.00 98.31 165 ILE A O 1
ATOM 1158 N N . ASN A 1 166 ? 22.056 5.499 -14.735 1.00 95.12 166 ASN A N 1
ATOM 1159 C CA . ASN A 1 166 ? 23.454 5.907 -14.795 1.00 95.12 166 ASN A CA 1
ATOM 1160 C C . ASN A 1 166 ? 23.585 7.345 -15.296 1.00 95.12 166 ASN A C 1
ATOM 1162 O O . ASN A 1 166 ? 23.079 7.702 -16.369 1.00 95.12 166 ASN A O 1
ATOM 1166 N N . SER A 1 167 ? 24.366 8.138 -14.575 1.00 92.88 167 SER A N 1
ATOM 1167 C CA . SER A 1 167 ? 24.701 9.526 -14.868 1.00 92.88 167 SER A CA 1
ATOM 1168 C C . SER A 1 167 ? 26.213 9.692 -14.990 1.00 92.88 167 SER A C 1
ATOM 1170 O O . SER A 1 167 ? 26.973 9.156 -14.190 1.00 92.88 167 SER A O 1
ATOM 1172 N N . TYR A 1 168 ? 26.652 10.389 -16.039 1.00 86.88 168 TYR A N 1
ATOM 1173 C CA . TYR A 1 168 ? 28.067 10.466 -16.422 1.00 86.88 168 TYR A CA 1
ATOM 1174 C C . TYR A 1 168 ? 28.504 11.921 -16.604 1.00 86.88 168 TYR A C 1
ATOM 1176 O O . TYR A 1 168 ? 27.688 12.787 -16.945 1.00 86.88 168 TYR A O 1
ATOM 1184 N N . THR A 1 169 ? 29.802 12.153 -16.442 1.00 80.38 169 THR A N 1
ATOM 1185 C CA . THR A 1 169 ? 30.510 13.383 -16.805 1.00 80.38 169 THR A CA 1
ATOM 1186 C C . THR A 1 169 ? 31.460 13.112 -17.977 1.00 80.38 169 THR A C 1
ATOM 1188 O O . THR A 1 169 ? 31.516 12.004 -18.506 1.00 80.38 169 THR A O 1
ATOM 1191 N N . VAL A 1 170 ? 32.150 14.128 -18.494 1.00 69.38 170 VAL A N 1
ATOM 1192 C CA . VAL A 1 170 ? 33.218 13.937 -19.509 1.00 69.38 170 VAL A CA 1
ATOM 1193 C C . VAL A 1 170 ? 34.592 14.248 -18.944 1.00 69.38 170 VAL A C 1
ATOM 1195 O O . VAL A 1 170 ? 35.594 13.745 -19.438 1.00 69.38 170 VAL A O 1
ATOM 1198 N N . ALA A 1 171 ? 34.646 15.066 -17.896 1.00 65.88 171 ALA A N 1
ATOM 1199 C CA . ALA A 1 171 ? 35.870 15.371 -17.184 1.00 65.88 171 ALA A CA 1
ATOM 1200 C C . ALA A 1 171 ? 35.545 15.665 -15.717 1.00 65.88 171 ALA A C 1
ATOM 1202 O O . ALA A 1 171 ? 35.195 16.795 -15.368 1.00 65.88 171 ALA A O 1
ATOM 1203 N N . ALA A 1 172 ? 35.689 14.652 -14.858 1.00 58.34 172 ALA A N 1
ATOM 1204 C CA . ALA A 1 172 ? 35.449 14.762 -13.416 1.00 58.34 172 ALA A CA 1
ATOM 1205 C C . ALA A 1 172 ? 36.276 15.883 -12.748 1.00 58.34 172 ALA A C 1
ATOM 1207 O O . ALA A 1 172 ? 35.840 16.464 -11.762 1.00 58.34 172 ALA A O 1
ATOM 1208 N N . LEU A 1 173 ? 37.439 16.233 -13.317 1.00 60.19 173 LEU A N 1
ATOM 1209 C CA . LEU A 1 173 ? 38.303 17.323 -12.841 1.00 60.19 173 LEU A CA 1
ATOM 1210 C C . LEU A 1 173 ? 37.752 18.731 -13.126 1.00 60.19 173 LEU A C 1
ATOM 1212 O O . LEU A 1 173 ? 38.168 19.681 -12.470 1.00 60.19 173 LEU A O 1
ATOM 1216 N N . PHE A 1 174 ? 36.838 18.878 -14.092 1.00 61.41 174 PHE A N 1
ATOM 1217 C CA . PHE A 1 174 ? 36.335 20.183 -14.539 1.00 61.41 174 PHE A CA 1
ATOM 1218 C C . PHE A 1 174 ? 34.807 20.331 -14.440 1.00 61.41 174 PHE A C 1
ATOM 1220 O O . PHE A 1 174 ? 34.292 21.414 -14.697 1.00 61.41 174 PHE A O 1
ATOM 1227 N N . ASN A 1 175 ? 34.072 19.280 -14.048 1.00 58.84 175 ASN A N 1
ATOM 1228 C CA . ASN A 1 175 ? 32.600 19.240 -14.029 1.00 58.84 175 ASN A CA 1
ATOM 1229 C C . ASN A 1 175 ? 31.960 19.604 -15.386 1.00 58.84 175 ASN A C 1
ATOM 1231 O O . ASN A 1 175 ? 30.909 20.238 -15.447 1.00 58.84 175 ASN A O 1
ATOM 1235 N N . TRP A 1 176 ? 32.597 19.241 -16.500 1.00 68.62 176 TRP A N 1
ATOM 1236 C CA . TRP A 1 176 ? 32.097 19.589 -17.832 1.00 68.62 176 TRP A CA 1
ATOM 1237 C C . TRP A 1 176 ? 31.224 18.476 -18.418 1.00 68.62 176 TRP A C 1
ATOM 1239 O O . TRP A 1 176 ? 31.613 17.305 -18.439 1.00 68.62 176 TRP A O 1
ATOM 1249 N N . HIS A 1 177 ? 30.071 18.905 -18.939 1.00 71.75 177 HIS A N 1
ATOM 1250 C CA . HIS A 1 177 ? 28.906 18.140 -19.395 1.00 71.75 177 HIS A CA 1
ATOM 1251 C C . HIS A 1 177 ? 28.303 17.184 -18.371 1.00 71.75 177 HIS A C 1
ATOM 1253 O O . HIS A 1 177 ? 28.918 16.204 -17.949 1.00 71.75 177 HIS A O 1
ATOM 1259 N N . TYR A 1 178 ? 27.022 17.387 -18.107 1.00 80.50 178 TYR A N 1
ATOM 1260 C CA . TYR A 1 178 ? 26.225 16.487 -17.293 1.00 80.50 178 TYR A CA 1
ATOM 1261 C C . TYR A 1 178 ? 25.337 15.671 -18.218 1.00 80.50 178 TYR A C 1
ATOM 1263 O O . TYR A 1 178 ? 24.651 16.222 -19.079 1.00 80.50 178 TYR A O 1
ATOM 1271 N N . ARG A 1 179 ? 25.386 14.349 -18.083 1.00 87.25 179 ARG A N 1
ATOM 1272 C CA . ARG A 1 179 ? 24.413 13.464 -18.713 1.00 87.25 179 ARG A CA 1
ATOM 1273 C C . ARG A 1 179 ? 23.672 12.740 -17.620 1.00 87.25 179 ARG A C 1
ATOM 1275 O O . ARG A 1 179 ? 24.235 11.805 -17.052 1.00 87.25 179 ARG A O 1
ATOM 1282 N N . ASP A 1 180 ? 22.432 13.116 -17.395 1.00 92.69 180 ASP A N 1
ATOM 1283 C CA . ASP A 1 180 ? 21.641 12.598 -16.292 1.00 92.69 180 ASP A CA 1
ATOM 1284 C C . ASP A 1 180 ? 20.670 11.521 -16.785 1.00 92.69 180 ASP A C 1
ATOM 1286 O O . ASP A 1 180 ? 19.932 11.707 -17.756 1.00 92.69 180 ASP A O 1
ATOM 1290 N N . GLY A 1 181 ? 20.732 10.351 -16.154 1.00 96.06 181 GLY A N 1
ATOM 1291 C CA . GLY A 1 181 ? 19.816 9.250 -16.405 1.00 96.06 181 GLY A CA 1
ATOM 1292 C C . GLY A 1 181 ? 18.483 9.496 -15.708 1.00 96.06 181 GLY A C 1
ATOM 1293 O O . GLY A 1 181 ? 18.445 9.828 -14.523 1.00 96.06 181 GLY A O 1
ATOM 1294 N N . VAL A 1 182 ? 17.386 9.299 -16.437 1.00 98.19 182 VAL A N 1
ATOM 1295 C CA . VAL A 1 182 ? 16.029 9.450 -15.906 1.00 98.19 182 VAL A CA 1
ATOM 1296 C C . VAL A 1 182 ? 15.201 8.219 -16.250 1.00 98.19 182 VAL A C 1
ATOM 1298 O O . VAL A 1 182 ? 15.100 7.825 -17.411 1.00 98.19 182 VAL A O 1
ATOM 1301 N N . PHE A 1 183 ? 14.580 7.617 -15.246 1.00 98.81 183 PHE A N 1
ATOM 1302 C CA . PHE A 1 183 ? 13.590 6.568 -15.425 1.00 98.81 183 PHE A CA 1
ATOM 1303 C C . PHE A 1 183 ? 12.240 7.040 -14.888 1.00 98.81 183 PHE A C 1
ATOM 1305 O O . PHE A 1 183 ? 12.122 7.374 -13.708 1.00 98.81 183 PHE A O 1
ATOM 1312 N N . ASN A 1 184 ? 11.222 7.036 -15.747 1.00 98.81 184 ASN A N 1
ATOM 1313 C CA . ASN A 1 184 ? 9.865 7.430 -15.389 1.00 98.81 184 ASN A CA 1
ATOM 1314 C C . ASN A 1 184 ? 8.928 6.221 -15.431 1.00 98.81 184 ASN A C 1
ATOM 1316 O O . ASN A 1 184 ? 8.866 5.499 -16.430 1.00 98.81 184 ASN A O 1
ATOM 1320 N N . LEU A 1 185 ? 8.165 6.035 -14.359 1.00 98.81 185 LEU A N 1
ATOM 1321 C CA . LEU A 1 185 ? 7.077 5.068 -14.264 1.00 98.81 185 LEU A CA 1
ATOM 1322 C C . LEU A 1 185 ? 5.755 5.826 -14.128 1.00 98.81 185 LEU A C 1
ATOM 1324 O O . LEU A 1 185 ? 5.385 6.267 -13.043 1.00 98.81 185 LEU A O 1
ATOM 1328 N N . GLU A 1 186 ? 5.048 5.994 -15.242 1.00 98.69 186 GLU A N 1
ATOM 1329 C CA . GLU A 1 186 ? 3.840 6.826 -15.299 1.00 98.69 186 GLU A CA 1
ATOM 1330 C C . GLU A 1 186 ? 2.569 6.030 -14.980 1.00 98.69 186 GLU A C 1
ATOM 1332 O O . GLU A 1 186 ? 1.633 6.551 -14.364 1.00 98.69 186 GLU A O 1
ATOM 1337 N N . SER A 1 187 ? 2.530 4.760 -15.387 1.00 98.62 187 SER A N 1
ATOM 1338 C CA . SER A 1 187 ? 1.420 3.832 -15.152 1.00 98.62 187 SER A CA 1
ATOM 1339 C C . SER A 1 187 ? 1.872 2.374 -15.280 1.00 98.62 187 SER A C 1
ATOM 1341 O O . SER A 1 187 ? 2.995 2.090 -15.699 1.00 98.62 187 SER A O 1
ATOM 1343 N N . GLY A 1 188 ? 0.984 1.445 -14.916 1.00 98.69 188 GLY A N 1
ATOM 1344 C CA . GLY A 1 188 ? 1.260 0.010 -14.959 1.00 98.69 188 GLY A CA 1
ATOM 1345 C C . GLY A 1 188 ? 2.178 -0.455 -13.832 1.00 98.69 188 GLY A C 1
ATOM 1346 O O . GLY A 1 188 ? 2.401 0.266 -12.862 1.00 98.69 188 GLY A O 1
ATOM 1347 N N . THR A 1 189 ? 2.670 -1.690 -13.921 1.00 98.88 189 THR A N 1
ATOM 1348 C CA . THR A 1 189 ? 3.443 -2.322 -12.839 1.00 98.88 189 THR A CA 1
ATOM 1349 C C . THR A 1 189 ? 4.874 -2.629 -13.253 1.00 98.88 189 THR A C 1
ATOM 1351 O O . THR A 1 189 ? 5.097 -3.314 -14.244 1.00 98.88 189 THR A O 1
ATOM 1354 N N . ILE A 1 190 ? 5.853 -2.234 -12.443 1.00 98.81 190 ILE A N 1
ATOM 1355 C CA . ILE A 1 190 ? 7.239 -2.695 -12.558 1.00 98.81 190 ILE A CA 1
ATOM 1356 C C . ILE A 1 190 ? 7.588 -3.528 -11.338 1.00 98.81 190 ILE A C 1
ATOM 1358 O O . ILE A 1 190 ? 7.423 -3.076 -10.211 1.00 98.81 190 ILE A O 1
ATOM 1362 N N . SER A 1 191 ? 8.103 -4.734 -11.559 1.00 98.81 191 SER A N 1
ATOM 1363 C CA . SER A 1 191 ? 8.647 -5.581 -10.497 1.00 98.81 191 SER A CA 1
ATOM 1364 C C . SER A 1 191 ? 10.157 -5.703 -10.637 1.00 98.81 191 SER A C 1
ATOM 1366 O O . SER A 1 191 ? 10.633 -6.113 -11.690 1.00 98.81 191 SER A O 1
ATOM 1368 N N . VAL A 1 192 ? 10.900 -5.367 -9.582 1.00 98.88 192 VAL A N 1
ATOM 1369 C CA . VAL A 1 192 ? 12.366 -5.442 -9.531 1.00 98.88 192 VAL A CA 1
ATOM 1370 C C . VAL A 1 192 ? 12.780 -6.541 -8.555 1.00 98.88 192 VAL A C 1
ATOM 1372 O O . VAL A 1 192 ? 12.590 -6.411 -7.345 1.00 98.88 192 VAL A O 1
ATOM 1375 N N . GLY A 1 193 ? 13.324 -7.638 -9.080 1.00 98.19 193 GLY A N 1
ATOM 1376 C CA . GLY A 1 193 ? 13.814 -8.770 -8.291 1.00 98.19 193 GLY A CA 1
ATOM 1377 C C . GLY A 1 193 ? 15.126 -8.471 -7.563 1.00 98.19 193 GLY A C 1
ATOM 1378 O O . GLY A 1 193 ? 15.314 -8.912 -6.430 1.00 98.19 193 GLY A O 1
ATOM 1379 N N . GLY A 1 194 ? 16.007 -7.693 -8.194 1.00 98.06 194 GLY A N 1
ATOM 1380 C CA . GLY A 1 194 ? 17.225 -7.148 -7.605 1.00 98.06 194 GLY A CA 1
ATOM 1381 C C . GLY A 1 194 ? 16.978 -5.789 -6.953 1.00 98.06 194 GLY A C 1
ATOM 1382 O O . GLY A 1 194 ? 16.105 -5.640 -6.096 1.00 98.06 194 GLY A O 1
ATOM 1383 N N . SER A 1 195 ? 17.754 -4.791 -7.363 1.00 98.62 195 SER A N 1
ATOM 1384 C CA . SER A 1 195 ? 17.736 -3.450 -6.781 1.00 98.62 195 SER A CA 1
ATOM 1385 C C . SER A 1 195 ? 17.534 -2.369 -7.847 1.00 98.62 195 SER A C 1
ATOM 1387 O O . SER A 1 195 ? 17.896 -2.527 -9.015 1.00 98.62 195 SER A O 1
ATOM 1389 N N . VAL A 1 196 ? 16.982 -1.237 -7.420 1.00 98.81 196 VAL A N 1
ATOM 1390 C CA . VAL A 1 196 ? 17.100 0.045 -8.111 1.00 98.81 196 VAL A CA 1
ATOM 1391 C C . VAL A 1 196 ? 18.478 0.615 -7.780 1.00 98.81 196 VAL A C 1
ATOM 1393 O O . VAL A 1 196 ? 18.780 0.904 -6.618 1.00 98.81 196 VAL A O 1
ATOM 1396 N N . LEU A 1 197 ? 19.328 0.734 -8.796 1.00 98.31 197 LEU A N 1
ATOM 1397 C CA . LEU A 1 197 ? 20.685 1.253 -8.687 1.00 98.31 197 LEU A CA 1
ATOM 1398 C C . LEU A 1 197 ? 20.761 2.638 -9.302 1.00 98.31 197 LEU A C 1
ATOM 1400 O O . LEU A 1 197 ? 20.273 2.856 -10.410 1.00 98.31 197 LEU A O 1
ATOM 1404 N N . THR A 1 198 ? 21.468 3.540 -8.634 1.00 98.12 198 THR A N 1
ATOM 1405 C CA . THR A 1 198 ? 21.963 4.757 -9.275 1.00 98.12 198 THR A CA 1
ATOM 1406 C C . THR A 1 198 ? 23.484 4.754 -9.306 1.00 98.12 198 THR A C 1
ATOM 1408 O O . THR A 1 198 ? 24.140 4.287 -8.374 1.00 98.12 198 THR A O 1
ATOM 1411 N N . SER A 1 199 ? 24.059 5.280 -10.382 1.00 95.38 199 SER A N 1
ATOM 1412 C CA . SER A 1 199 ? 25.503 5.460 -10.523 1.00 95.38 199 SER A CA 1
ATOM 1413 C C . SER A 1 199 ? 25.776 6.845 -11.084 1.00 95.38 199 SER A C 1
ATOM 1415 O O . SER A 1 199 ? 25.408 7.127 -12.219 1.00 95.38 199 SER A O 1
ATOM 1417 N N . ASN A 1 200 ? 26.394 7.712 -10.286 1.00 92.75 200 ASN A N 1
ATOM 1418 C CA . ASN A 1 200 ? 26.763 9.064 -10.691 1.00 92.75 200 ASN A CA 1
ATOM 1419 C C . ASN A 1 200 ? 28.287 9.163 -10.779 1.00 92.75 200 ASN A C 1
ATOM 1421 O O . ASN A 1 200 ? 28.982 9.023 -9.775 1.00 92.75 200 ASN A O 1
ATOM 1425 N N . GLU A 1 201 ? 28.822 9.438 -11.962 1.00 89.50 201 GLU A N 1
ATOM 1426 C CA . GLU A 1 201 ? 30.269 9.571 -12.147 1.00 89.50 201 GLU A CA 1
ATOM 1427 C C . GLU A 1 201 ? 30.841 10.816 -11.447 1.00 89.50 201 GLU A C 1
ATOM 1429 O O . GLU A 1 201 ? 31.936 10.761 -10.892 1.00 89.50 201 GLU A O 1
ATOM 1434 N N . GLY A 1 202 ? 30.104 11.933 -11.444 1.00 85.38 202 GLY A N 1
ATOM 1435 C CA . GLY A 1 202 ? 30.530 13.202 -10.848 1.00 85.38 202 GLY A CA 1
ATOM 1436 C C . GLY A 1 202 ? 29.610 13.721 -9.742 1.00 85.38 202 GLY A C 1
ATOM 1437 O O . GLY A 1 202 ? 28.437 13.361 -9.649 1.00 85.38 202 GLY A O 1
ATOM 1438 N N . GLY A 1 203 ? 30.139 14.625 -8.910 1.00 88.19 203 GLY A N 1
ATOM 1439 C CA . GLY A 1 203 ? 29.433 15.205 -7.755 1.00 88.19 203 GLY A CA 1
ATOM 1440 C C . GLY A 1 203 ? 28.225 16.088 -8.094 1.00 88.19 203 GLY A C 1
ATOM 1441 O O . GLY A 1 203 ? 27.414 16.377 -7.222 1.00 88.19 203 GLY A O 1
ATOM 1442 N N . THR A 1 204 ? 28.083 16.496 -9.350 1.00 87.94 204 THR A N 1
ATOM 1443 C CA . THR A 1 204 ? 26.974 17.316 -9.860 1.00 87.94 204 THR A CA 1
ATOM 1444 C C . THR A 1 204 ? 25.978 16.523 -10.708 1.00 87.94 204 THR A C 1
ATOM 1446 O O . THR A 1 204 ? 24.975 17.087 -11.133 1.00 87.94 204 THR A O 1
ATOM 1449 N N . ASN A 1 205 ? 26.236 15.236 -10.971 1.00 90.19 205 ASN A N 1
ATOM 1450 C CA . ASN A 1 205 ? 25.299 14.391 -11.705 1.00 90.19 205 ASN A CA 1
ATOM 1451 C C . ASN A 1 205 ? 24.044 14.107 -10.888 1.00 90.19 205 ASN A C 1
ATOM 1453 O O . ASN A 1 205 ? 24.112 13.945 -9.667 1.00 90.19 205 ASN A O 1
ATOM 1457 N N . ILE A 1 206 ? 22.926 13.953 -11.591 1.00 94.25 206 ILE A N 1
ATOM 1458 C CA . ILE A 1 206 ? 21.648 13.561 -11.008 1.00 94.25 206 ILE A CA 1
ATOM 1459 C C . ILE A 1 206 ? 21.190 12.262 -11.664 1.00 94.25 206 ILE A C 1
ATOM 1461 O O . ILE A 1 206 ? 21.136 12.155 -12.886 1.00 94.25 206 ILE A O 1
ATOM 1465 N N . SER A 1 207 ? 20.863 11.256 -10.860 1.00 97.75 207 SER A N 1
ATOM 1466 C CA . SER A 1 207 ? 20.134 10.068 -11.317 1.00 97.75 207 SER A CA 1
ATOM 1467 C C . SER A 1 207 ? 18.708 10.132 -10.790 1.00 97.75 207 SER A C 1
ATOM 1469 O O . SER A 1 207 ? 18.516 10.293 -9.582 1.00 97.75 207 SER A O 1
ATOM 1471 N N . THR A 1 208 ? 17.722 9.980 -11.675 1.00 98.50 208 THR A N 1
ATOM 1472 C CA . THR A 1 208 ? 16.310 10.194 -11.331 1.00 98.50 208 THR A CA 1
ATOM 1473 C C . THR A 1 208 ? 15.460 8.953 -11.565 1.00 98.50 208 THR A C 1
ATOM 1475 O O . THR A 1 208 ? 15.392 8.455 -12.686 1.00 98.50 208 THR A O 1
ATOM 1478 N N . LEU A 1 209 ? 14.746 8.512 -10.528 1.00 98.88 209 LEU A N 1
ATOM 1479 C CA . LEU A 1 209 ? 13.576 7.637 -10.631 1.00 98.88 209 LEU A CA 1
ATOM 1480 C C . LEU A 1 209 ? 12.341 8.458 -10.253 1.00 98.88 209 LEU A C 1
ATOM 1482 O O . LEU A 1 209 ? 12.274 8.959 -9.131 1.00 98.88 209 LEU A O 1
ATOM 1486 N N . SER A 1 210 ? 11.359 8.566 -11.147 1.00 98.69 210 SER A N 1
ATOM 1487 C CA . SER A 1 210 ? 10.127 9.310 -10.875 1.00 98.69 210 SER A CA 1
ATOM 1488 C C . SER A 1 210 ? 8.866 8.504 -11.163 1.00 98.69 210 SER A C 1
ATOM 1490 O O . SER A 1 210 ? 8.720 7.903 -12.226 1.00 98.69 210 SER A O 1
ATOM 1492 N N . MET A 1 211 ? 7.929 8.551 -10.217 1.00 98.81 211 MET A N 1
ATOM 1493 C CA . MET A 1 211 ? 6.532 8.134 -10.378 1.00 98.81 211 MET A CA 1
ATOM 1494 C C . MET A 1 211 ? 5.572 9.337 -10.424 1.00 98.81 211 MET A C 1
ATOM 1496 O O . MET A 1 211 ? 4.357 9.166 -10.383 1.00 98.81 211 MET A O 1
ATOM 1500 N N . ALA A 1 212 ? 6.110 10.561 -10.479 1.00 98.06 212 ALA A N 1
ATOM 1501 C CA . ALA A 1 212 ? 5.365 11.822 -10.439 1.00 98.06 212 ALA A CA 1
ATOM 1502 C C . ALA A 1 212 ? 5.297 12.517 -11.815 1.00 98.06 212 ALA A C 1
ATOM 1504 O O . ALA A 1 212 ? 5.220 13.741 -11.909 1.00 98.06 212 ALA A O 1
ATOM 1505 N N . THR A 1 213 ? 5.345 11.737 -12.896 1.00 97.06 213 THR A N 1
ATOM 1506 C CA . THR A 1 213 ? 5.142 12.207 -14.275 1.00 97.06 213 THR A CA 1
ATOM 1507 C C . THR A 1 213 ? 3.981 11.461 -14.937 1.00 97.06 213 THR A C 1
ATOM 1509 O O . THR A 1 213 ? 3.562 10.395 -14.476 1.00 97.06 213 THR A O 1
ATOM 1512 N N . GLY A 1 214 ? 3.439 12.030 -16.017 1.00 97.38 214 GLY A N 1
ATOM 1513 C CA . GLY A 1 214 ? 2.337 11.427 -16.770 1.00 97.38 214 GLY A CA 1
ATOM 1514 C C . GLY A 1 214 ? 1.107 11.161 -15.900 1.00 97.38 214 GLY A C 1
ATOM 1515 O O . GLY A 1 214 ? 0.644 12.043 -15.177 1.00 97.38 214 GLY A O 1
ATOM 1516 N N . SER A 1 215 ? 0.572 9.939 -15.971 1.00 97.94 215 SER A N 1
ATOM 1517 C CA . SER A 1 215 ? -0.621 9.532 -15.215 1.00 97.94 215 SER A CA 1
ATOM 1518 C C . SER A 1 215 ? -0.393 9.360 -13.711 1.00 97.94 215 SER A C 1
ATOM 1520 O O . SER A 1 215 ? -1.370 9.326 -12.970 1.00 97.94 215 SER A O 1
ATOM 1522 N N . GLN A 1 216 ? 0.859 9.237 -13.253 1.00 98.56 216 GLN A N 1
ATOM 1523 C CA . GLN A 1 216 ? 1.220 9.105 -11.834 1.00 98.56 216 GLN A CA 1
ATOM 1524 C C . GLN A 1 216 ? 0.493 7.965 -11.094 1.00 98.56 216 GLN A C 1
ATOM 1526 O O . GLN A 1 216 ? 0.137 8.087 -9.922 1.00 98.56 216 GLN A O 1
ATOM 1531 N N . SER A 1 217 ? 0.252 6.856 -11.796 1.00 98.12 217 SER A N 1
ATOM 1532 C CA . SER A 1 217 ? -0.539 5.700 -11.332 1.00 98.12 217 SER A CA 1
ATOM 1533 C C . SER A 1 217 ? 0.263 4.395 -11.338 1.00 98.12 217 SER A C 1
ATOM 1535 O O . SER A 1 217 ? -0.292 3.299 -11.307 1.00 98.12 217 SER A O 1
ATOM 1537 N N . GLY A 1 218 ? 1.589 4.509 -11.432 1.00 98.62 218 GLY A N 1
ATOM 1538 C CA . GLY A 1 218 ? 2.486 3.366 -11.472 1.00 98.62 218 GLY A CA 1
ATOM 1539 C C . GLY A 1 218 ? 2.513 2.572 -10.167 1.00 98.62 218 GLY A C 1
ATOM 1540 O O . GLY A 1 218 ? 2.375 3.126 -9.076 1.00 98.62 218 GLY A O 1
ATOM 1541 N N . THR A 1 219 ? 2.756 1.271 -10.285 1.00 98.88 219 THR A N 1
ATOM 1542 C CA . THR A 1 219 ? 3.052 0.369 -9.169 1.00 98.88 219 THR A CA 1
ATOM 1543 C C . THR A 1 219 ? 4.490 -0.127 -9.270 1.00 98.88 219 THR A C 1
ATOM 1545 O O . THR A 1 219 ? 4.876 -0.701 -10.286 1.00 98.88 219 THR A O 1
ATOM 1548 N N . LEU A 1 220 ? 5.284 0.061 -8.217 1.00 98.94 220 LEU A N 1
ATOM 1549 C CA . LEU A 1 220 ? 6.654 -0.439 -8.109 1.00 98.94 220 LEU A CA 1
ATOM 1550 C C . LEU A 1 220 ? 6.726 -1.552 -7.055 1.00 98.94 220 LEU A C 1
ATOM 1552 O O . LEU A 1 220 ? 6.654 -1.285 -5.858 1.00 98.94 220 LEU A O 1
ATOM 1556 N N . ASN A 1 221 ? 6.907 -2.796 -7.492 1.00 98.88 221 ASN A N 1
ATOM 1557 C CA . ASN A 1 221 ? 7.154 -3.940 -6.618 1.00 98.88 221 ASN A CA 1
ATOM 1558 C C . ASN A 1 221 ? 8.663 -4.158 -6.448 1.00 98.88 221 ASN A C 1
ATOM 1560 O O . ASN A 1 221 ? 9.403 -4.261 -7.428 1.00 98.88 221 ASN A O 1
ATOM 1564 N N . LEU A 1 222 ? 9.114 -4.284 -5.206 1.00 98.88 222 LEU A N 1
ATOM 1565 C CA . LEU A 1 222 ? 10.519 -4.401 -4.836 1.00 98.88 222 LEU A CA 1
ATOM 1566 C C . LEU A 1 222 ? 10.756 -5.720 -4.099 1.00 98.88 222 LEU A C 1
ATOM 1568 O O . LEU A 1 222 ? 10.351 -5.864 -2.945 1.00 98.88 222 LEU A O 1
ATOM 1572 N N . GLY A 1 223 ? 11.439 -6.663 -4.753 1.00 97.94 223 GLY A N 1
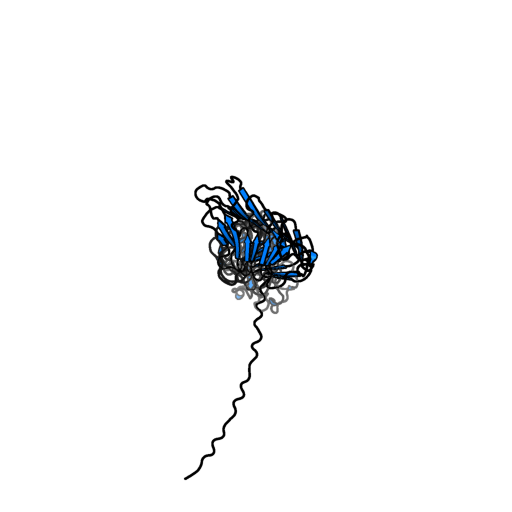ATOM 1573 C CA . GLY A 1 223 ? 11.714 -8.007 -4.232 1.00 97.94 223 GLY A CA 1
ATOM 1574 C C . GLY A 1 223 ? 13.104 -8.189 -3.611 1.00 97.94 223 GLY A C 1
ATOM 1575 O O . GLY A 1 223 ? 13.313 -9.133 -2.845 1.00 97.94 223 GLY A O 1
ATOM 1576 N N . GLY A 1 224 ? 14.053 -7.290 -3.894 1.00 96.88 224 GLY A N 1
ATOM 1577 C CA . GLY A 1 224 ? 15.416 -7.356 -3.358 1.00 96.88 224 GLY A CA 1
ATOM 1578 C C . GLY A 1 224 ? 15.493 -7.098 -1.850 1.00 96.88 224 GLY A C 1
ATOM 1579 O O . GLY A 1 224 ? 14.681 -6.368 -1.285 1.00 96.88 224 GLY A O 1
ATOM 1580 N N . ALA A 1 225 ? 16.488 -7.678 -1.166 1.00 96.44 225 ALA A N 1
ATOM 1581 C CA . ALA A 1 225 ? 16.697 -7.455 0.275 1.00 96.44 225 ALA A CA 1
ATOM 1582 C C . ALA A 1 225 ? 17.080 -5.997 0.591 1.00 96.44 225 ALA A C 1
ATOM 1584 O O . ALA A 1 225 ? 16.631 -5.430 1.588 1.00 96.44 225 ALA A O 1
ATOM 1585 N N . THR A 1 226 ? 17.865 -5.392 -0.303 1.00 97.12 226 THR A N 1
ATOM 1586 C CA . THR A 1 226 ? 18.252 -3.977 -0.314 1.00 97.12 226 THR A CA 1
ATOM 1587 C C . THR A 1 226 ? 17.715 -3.326 -1.592 1.00 97.12 226 THR A C 1
ATOM 1589 O O . THR A 1 226 ? 18.440 -3.243 -2.584 1.00 97.12 226 THR A O 1
ATOM 1592 N N . PRO A 1 227 ? 16.438 -2.904 -1.624 1.00 97.88 227 PRO A N 1
ATOM 1593 C CA . PRO A 1 227 ? 15.784 -2.456 -2.853 1.00 97.88 227 PRO A CA 1
ATOM 1594 C C . PRO A 1 227 ? 16.424 -1.254 -3.536 1.00 97.88 227 PRO A C 1
ATOM 1596 O O . PRO A 1 227 ? 16.301 -1.125 -4.745 1.00 97.88 227 PRO A O 1
ATOM 1599 N N . PHE A 1 228 ? 17.116 -0.399 -2.784 1.00 98.50 228 PHE A N 1
ATOM 1600 C CA . PHE A 1 228 ? 17.811 0.768 -3.313 1.00 98.50 228 PHE A CA 1
ATOM 1601 C C . PHE A 1 228 ? 19.290 0.693 -2.951 1.00 98.50 228 PHE A C 1
ATOM 1603 O O . PHE A 1 228 ? 19.642 0.562 -1.779 1.00 98.50 228 PHE A O 1
ATOM 1610 N N . ILE A 1 229 ? 20.144 0.796 -3.965 1.00 98.25 229 ILE A N 1
ATOM 1611 C CA . ILE A 1 229 ? 21.594 0.930 -3.820 1.00 98.25 229 ILE A CA 1
ATOM 1612 C C . ILE A 1 229 ? 21.965 2.204 -4.569 1.00 98.25 229 ILE A C 1
ATOM 1614 O O . ILE A 1 229 ? 22.077 2.215 -5.794 1.00 98.25 229 ILE A O 1
ATOM 1618 N N . LEU A 1 230 ? 22.056 3.301 -3.824 1.00 98.25 230 LEU A N 1
ATOM 1619 C CA . LEU A 1 230 ? 22.207 4.627 -4.405 1.00 98.25 230 LEU A CA 1
ATOM 1620 C C . LEU A 1 230 ? 23.669 5.064 -4.430 1.00 98.25 230 LEU A C 1
ATOM 1622 O O . LEU A 1 230 ? 24.440 4.753 -3.522 1.00 98.25 230 LEU A O 1
ATOM 1626 N N . SER A 1 231 ? 24.026 5.822 -5.461 1.00 96.94 231 SER A N 1
ATOM 1627 C CA . SER A 1 231 ? 25.343 6.424 -5.622 1.00 96.94 231 SER A CA 1
ATOM 1628 C C . SER A 1 231 ? 25.719 7.287 -4.414 1.00 96.94 231 SER A C 1
ATOM 1630 O O . SER A 1 231 ? 24.940 8.145 -3.998 1.00 96.94 231 SER A O 1
ATOM 1632 N N . GLY A 1 232 ? 26.930 7.093 -3.880 1.00 96.75 232 GLY A N 1
ATOM 1633 C CA . GLY A 1 232 ? 27.505 7.950 -2.830 1.00 96.75 232 GLY A CA 1
ATOM 1634 C C . GLY A 1 232 ? 28.030 9.296 -3.348 1.00 96.75 232 GLY A C 1
ATOM 1635 O O . GLY A 1 232 ? 28.368 10.178 -2.565 1.00 96.75 232 GLY A O 1
ATOM 1636 N N . THR A 1 233 ? 28.104 9.448 -4.667 1.00 92.12 233 THR A N 1
ATOM 1637 C CA . THR A 1 233 ? 28.461 10.668 -5.399 1.00 92.12 233 THR A CA 1
ATOM 1638 C C . THR A 1 233 ? 27.232 11.243 -6.097 1.00 92.12 233 THR A C 1
ATOM 1640 O O . THR A 1 233 ? 26.300 10.509 -6.444 1.00 92.12 233 THR A O 1
ATOM 1643 N N . GLY A 1 234 ? 27.243 12.550 -6.358 1.00 93.62 234 GLY A N 1
ATOM 1644 C CA . GLY A 1 234 ? 26.148 13.221 -7.056 1.00 93.62 234 GLY A CA 1
ATOM 1645 C C . GLY A 1 234 ? 24.865 13.292 -6.230 1.00 93.62 234 GLY A C 1
ATOM 1646 O O . GLY A 1 234 ? 24.872 13.147 -5.010 1.00 93.62 234 GLY A O 1
ATOM 1647 N N . THR A 1 235 ? 23.751 13.510 -6.920 1.00 96.25 235 THR A N 1
ATOM 1648 C CA . THR A 1 235 ? 22.405 13.537 -6.345 1.00 96.25 235 THR A CA 1
ATOM 1649 C C . THR A 1 235 ? 21.588 12.353 -6.853 1.00 96.25 235 THR A C 1
ATOM 1651 O O . THR A 1 235 ? 21.663 11.967 -8.020 1.00 96.25 235 THR A O 1
ATOM 1654 N N . ASN A 1 236 ? 20.780 11.776 -5.967 1.00 98.12 236 ASN A N 1
ATOM 1655 C CA . ASN A 1 236 ? 19.815 10.736 -6.302 1.00 98.12 236 ASN A CA 1
ATOM 1656 C C . ASN A 1 236 ? 18.414 11.304 -6.076 1.00 98.12 236 ASN A C 1
ATOM 1658 O O . ASN A 1 236 ? 18.027 11.550 -4.934 1.00 98.12 236 ASN A O 1
ATOM 1662 N N . THR A 1 237 ? 17.662 11.526 -7.149 1.00 98.06 237 THR A N 1
ATOM 1663 C CA . THR A 1 237 ? 16.291 12.039 -7.080 1.00 98.06 237 THR A CA 1
ATOM 1664 C C . THR A 1 237 ? 15.325 10.870 -7.202 1.00 98.06 237 THR A C 1
ATOM 1666 O O . THR A 1 237 ? 15.081 10.363 -8.294 1.00 98.06 237 THR A O 1
ATOM 1669 N N . ILE A 1 238 ? 14.795 10.414 -6.068 1.00 98.69 238 ILE A N 1
ATOM 1670 C CA . ILE A 1 238 ? 13.868 9.281 -5.998 1.00 98.69 238 ILE A CA 1
ATOM 1671 C C . ILE A 1 238 ? 12.494 9.798 -5.565 1.00 98.69 238 ILE A C 1
ATOM 1673 O O . ILE A 1 238 ? 12.308 10.187 -4.413 1.00 98.69 238 ILE A O 1
ATOM 1677 N N . THR A 1 239 ? 11.537 9.813 -6.492 1.00 98.69 239 THR A N 1
ATOM 1678 C CA . THR A 1 239 ? 10.184 10.344 -6.277 1.00 98.69 239 THR A CA 1
ATOM 1679 C C . THR A 1 239 ? 9.154 9.223 -6.392 1.00 98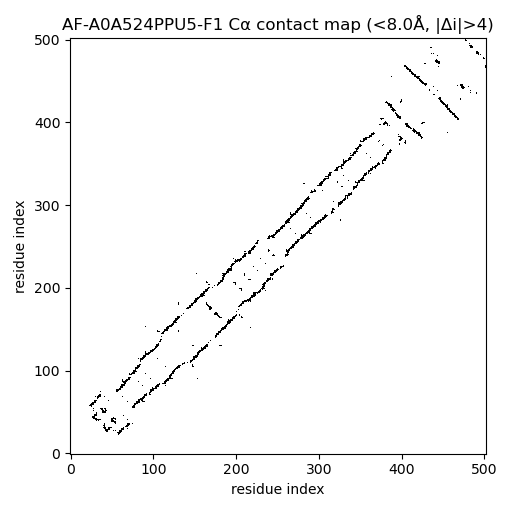.69 239 THR A C 1
ATOM 1681 O O . THR A 1 239 ? 8.887 8.729 -7.487 1.00 98.69 239 THR A O 1
ATOM 1684 N N . LEU A 1 240 ? 8.573 8.829 -5.255 1.00 98.81 240 LEU A N 1
ATOM 1685 C CA . LEU A 1 240 ? 7.685 7.660 -5.114 1.00 98.81 240 LEU A CA 1
ATOM 1686 C C . LEU A 1 240 ? 6.229 8.032 -4.774 1.00 98.81 240 LEU A C 1
ATOM 1688 O O . LEU A 1 240 ? 5.396 7.162 -4.531 1.00 98.81 240 LEU A O 1
ATOM 1692 N N . ASN A 1 241 ? 5.915 9.325 -4.752 1.00 98.44 241 ASN A N 1
ATOM 1693 C CA . ASN A 1 241 ? 4.643 9.890 -4.305 1.00 98.44 241 ASN A CA 1
ATOM 1694 C C . ASN A 1 241 ? 3.828 10.526 -5.446 1.00 98.44 241 ASN A C 1
ATOM 1696 O O . ASN A 1 241 ? 3.235 11.590 -5.282 1.00 98.44 241 ASN A O 1
ATOM 1700 N N . GLY A 1 242 ? 3.780 9.878 -6.614 1.00 98.44 242 GLY A N 1
ATOM 1701 C CA . GLY A 1 242 ? 2.804 10.241 -7.650 1.00 98.44 242 GLY A CA 1
ATOM 1702 C C . GLY A 1 242 ? 1.362 10.130 -7.137 1.00 98.44 242 GLY A C 1
ATOM 1703 O O . GLY A 1 242 ? 1.094 9.346 -6.228 1.00 98.44 242 GLY A O 1
ATOM 1704 N N . THR A 1 243 ? 0.419 10.885 -7.710 1.00 98.00 243 THR A N 1
ATOM 1705 C CA . THR A 1 243 ? -0.974 11.025 -7.223 1.00 98.00 243 THR A CA 1
ATOM 1706 C C . THR A 1 243 ? -1.685 9.716 -6.859 1.00 98.00 243 THR A C 1
ATOM 1708 O O . THR A 1 243 ? -2.479 9.689 -5.922 1.00 98.00 243 THR A O 1
ATOM 1711 N N . SER A 1 244 ? -1.422 8.625 -7.578 1.00 97.62 244 SER A N 1
ATOM 1712 C CA . SER A 1 244 ? -1.963 7.290 -7.288 1.00 97.62 244 SER A CA 1
ATOM 1713 C C . SER A 1 244 ? -0.877 6.214 -7.296 1.00 97.62 244 SER A C 1
ATOM 1715 O O . SER A 1 244 ? -1.170 5.035 -7.476 1.00 97.62 244 SER A O 1
ATOM 1717 N N . ALA A 1 245 ? 0.380 6.618 -7.108 1.00 98.75 245 ALA A N 1
ATOM 1718 C CA . ALA A 1 245 ? 1.516 5.714 -7.076 1.00 98.75 245 ALA A CA 1
ATOM 1719 C C . ALA A 1 245 ? 1.404 4.726 -5.907 1.00 98.75 245 ALA A C 1
ATOM 1721 O O . ALA A 1 245 ? 0.983 5.090 -4.802 1.00 98.75 245 ALA A O 1
ATOM 1722 N N . LEU A 1 246 ? 1.823 3.487 -6.153 1.00 98.94 246 LEU A N 1
ATOM 1723 C CA . LEU A 1 246 ? 1.941 2.438 -5.146 1.00 98.94 246 LEU A CA 1
ATOM 1724 C C . LEU A 1 246 ? 3.358 1.869 -5.158 1.00 98.94 246 LEU A C 1
ATOM 1726 O O . LEU A 1 246 ? 3.853 1.446 -6.200 1.00 98.94 246 LEU A O 1
ATOM 1730 N N . VAL A 1 247 ? 3.996 1.797 -3.993 1.00 98.94 247 VAL A N 1
ATOM 1731 C CA . VAL A 1 247 ? 5.237 1.034 -3.818 1.00 98.94 247 VAL A CA 1
ATOM 1732 C C . VAL A 1 247 ? 4.975 -0.147 -2.900 1.00 98.94 247 VAL A C 1
ATOM 1734 O O . VAL A 1 247 ? 4.428 0.017 -1.815 1.00 98.94 247 VAL A O 1
ATOM 1737 N N . ASN A 1 248 ? 5.384 -1.339 -3.320 1.00 98.94 248 ASN A N 1
ATOM 1738 C CA . ASN A 1 248 ? 5.203 -2.571 -2.568 1.00 98.94 248 ASN A CA 1
ATOM 1739 C C . ASN A 1 248 ? 6.551 -3.235 -2.269 1.00 98.94 248 ASN A C 1
ATOM 1741 O O . ASN A 1 248 ? 7.262 -3.673 -3.174 1.00 98.94 248 ASN A O 1
ATOM 1745 N N . TYR A 1 249 ? 6.876 -3.362 -0.987 1.00 98.88 249 TYR A N 1
ATOM 1746 C CA . TYR A 1 249 ? 8.030 -4.112 -0.498 1.00 98.88 249 TYR A CA 1
ATOM 1747 C C . TYR A 1 249 ? 7.609 -5.557 -0.239 1.00 98.88 249 TYR A C 1
ATOM 1749 O O . TYR A 1 249 ? 7.093 -5.882 0.833 1.00 98.88 249 TYR A O 1
ATOM 1757 N N . ASN A 1 250 ? 7.809 -6.426 -1.233 1.00 98.56 250 ASN A N 1
ATOM 1758 C CA . ASN A 1 250 ? 7.150 -7.733 -1.311 1.00 98.56 250 ASN A CA 1
ATOM 1759 C C . ASN A 1 250 ? 8.062 -8.940 -1.057 1.00 98.56 250 ASN A C 1
ATOM 1761 O O . ASN A 1 250 ? 7.653 -10.084 -1.263 1.00 98.56 250 ASN A O 1
ATOM 1765 N N . ARG A 1 251 ? 9.299 -8.722 -0.595 1.00 98.38 251 ARG A N 1
ATOM 1766 C CA . ARG A 1 251 ? 10.238 -9.822 -0.338 1.00 98.38 251 ARG A CA 1
ATOM 1767 C C . ARG A 1 251 ? 9.708 -10.799 0.720 1.00 98.38 251 ARG A C 1
ATOM 1769 O O . ARG A 1 251 ? 9.207 -10.382 1.762 1.00 98.38 251 ARG A O 1
ATOM 1776 N N . ALA A 1 252 ? 9.900 -12.098 0.506 1.00 98.00 252 ALA A N 1
ATOM 1777 C CA . ALA A 1 252 ? 9.804 -13.086 1.577 1.00 98.00 252 ALA A CA 1
ATOM 1778 C C . ALA A 1 252 ? 11.096 -13.064 2.415 1.00 98.00 252 ALA A C 1
ATOM 1780 O O . ALA A 1 252 ? 12.167 -13.456 1.945 1.00 98.00 252 ALA A O 1
ATOM 1781 N N . GLY A 1 253 ? 11.003 -12.567 3.646 1.00 98.06 253 GLY A N 1
ATOM 1782 C CA . GLY A 1 253 ? 12.129 -12.340 4.546 1.00 98.06 253 GLY A CA 1
ATOM 1783 C C . GLY A 1 253 ? 12.474 -10.858 4.712 1.00 98.06 253 GLY A C 1
ATOM 1784 O O . GLY A 1 253 ? 11.834 -9.973 4.147 1.00 98.06 253 GLY A O 1
ATOM 1785 N N . ILE A 1 254 ? 13.522 -10.598 5.501 1.00 98.25 254 ILE A N 1
ATOM 1786 C CA . ILE A 1 254 ? 13.918 -9.236 5.893 1.00 98.25 254 ILE A CA 1
ATOM 1787 C C . ILE A 1 254 ? 14.168 -8.357 4.665 1.00 98.25 254 ILE A C 1
ATOM 1789 O O . ILE A 1 254 ? 14.775 -8.807 3.686 1.00 98.25 254 ILE A O 1
ATOM 1793 N N . GLN A 1 255 ? 13.703 -7.112 4.733 1.00 98.56 255 GLN A N 1
ATOM 1794 C CA . GLN A 1 255 ? 13.843 -6.132 3.667 1.00 98.56 255 GLN A CA 1
ATOM 1795 C C . GLN A 1 255 ? 13.894 -4.711 4.231 1.00 98.56 255 GLN A C 1
ATOM 1797 O O . GLN A 1 255 ? 13.106 -4.360 5.106 1.00 98.56 255 GLN A O 1
ATOM 1802 N N . THR A 1 256 ? 14.795 -3.880 3.712 1.00 98.25 256 THR A N 1
ATOM 1803 C CA . THR A 1 256 ? 14.856 -2.459 4.084 1.00 98.25 256 THR A CA 1
ATOM 1804 C C . THR A 1 256 ? 13.883 -1.641 3.239 1.00 98.25 256 THR A C 1
ATOM 1806 O O . THR A 1 256 ? 13.860 -1.776 2.015 1.00 98.25 256 THR A O 1
ATOM 1809 N N . VAL A 1 257 ? 13.115 -0.767 3.886 1.00 98.69 257 VAL A N 1
ATOM 1810 C CA . VAL A 1 257 ? 12.251 0.227 3.240 1.00 98.69 257 VAL A CA 1
ATOM 1811 C C . VAL A 1 257 ? 13.049 1.511 3.040 1.00 98.69 257 VAL A C 1
ATOM 1813 O O . VAL A 1 257 ? 13.684 2.011 3.968 1.00 98.69 257 VAL A O 1
ATOM 1816 N N . TYR A 1 258 ? 13.037 2.054 1.825 1.00 98.50 258 TYR A N 1
ATOM 1817 C CA . TYR A 1 258 ? 13.690 3.326 1.537 1.00 98.50 258 TYR A CA 1
ATOM 1818 C C . TYR A 1 258 ? 12.958 4.479 2.230 1.00 98.50 258 TYR A C 1
ATOM 1820 O O . TYR A 1 258 ? 11.745 4.630 2.085 1.00 98.50 258 TYR A O 1
ATOM 1828 N N . SER A 1 259 ? 13.699 5.291 2.981 1.00 97.94 259 SER A N 1
ATOM 1829 C CA . SER A 1 259 ? 13.167 6.479 3.655 1.00 97.94 259 SER A CA 1
ATOM 1830 C C . SER A 1 259 ? 12.744 7.519 2.618 1.00 97.94 259 SER A C 1
ATOM 1832 O O . SER A 1 259 ? 13.594 8.117 1.959 1.00 97.94 259 SER A O 1
ATOM 1834 N N . SER A 1 260 ? 11.438 7.709 2.451 1.00 97.69 260 SER A N 1
ATOM 1835 C CA . SER A 1 260 ? 10.860 8.663 1.505 1.00 97.69 260 SER A CA 1
ATOM 1836 C C . SER A 1 260 ? 9.414 8.989 1.882 1.00 97.69 260 SER A C 1
ATOM 1838 O O . SER A 1 260 ? 8.859 8.429 2.832 1.00 97.69 260 SER A O 1
ATOM 1840 N N . THR A 1 261 ? 8.803 9.880 1.112 1.00 98.56 261 THR A N 1
ATOM 1841 C CA . THR A 1 261 ? 7.357 10.085 1.112 1.00 98.56 261 THR A CA 1
ATOM 1842 C C . THR A 1 261 ? 6.726 9.157 0.080 1.00 98.56 261 THR A C 1
ATOM 1844 O O . THR A 1 261 ? 7.174 9.089 -1.066 1.00 98.56 261 THR A O 1
ATOM 1847 N N . TYR A 1 262 ? 5.666 8.466 0.481 1.00 98.88 262 TYR A N 1
ATOM 1848 C CA . TYR A 1 262 ? 4.866 7.591 -0.366 1.00 98.88 262 TYR A CA 1
ATOM 1849 C C . TYR A 1 262 ? 3.436 8.111 -0.439 1.00 98.88 262 TYR A C 1
ATOM 1851 O O . TYR A 1 262 ? 2.870 8.524 0.574 1.00 98.88 262 TYR A O 1
ATOM 1859 N N . THR A 1 263 ? 2.820 8.005 -1.616 1.00 98.75 263 THR A N 1
ATOM 1860 C CA . THR A 1 263 ? 1.360 8.115 -1.712 1.00 98.75 263 THR A CA 1
ATOM 1861 C C . THR A 1 263 ? 0.741 6.854 -1.128 1.00 98.75 263 THR A C 1
ATOM 1863 O O . THR A 1 263 ? 0.096 6.922 -0.092 1.00 98.75 263 THR A O 1
ATOM 1866 N N . ASN A 1 264 ? 1.004 5.687 -1.720 1.00 98.88 264 ASN A N 1
ATOM 1867 C CA . ASN A 1 264 ? 0.597 4.404 -1.154 1.00 98.88 264 ASN A CA 1
ATOM 1868 C C . ASN A 1 264 ? 1.815 3.502 -0.958 1.00 98.88 264 ASN A C 1
ATOM 1870 O O . ASN A 1 264 ? 2.686 3.409 -1.829 1.00 98.88 264 ASN A O 1
ATOM 1874 N N . LEU A 1 265 ? 1.857 2.825 0.185 1.00 98.94 265 LEU A N 1
ATOM 1875 C CA . LEU A 1 265 ? 2.917 1.910 0.575 1.00 98.94 265 LEU A CA 1
ATOM 1876 C C . LEU A 1 265 ? 2.297 0.581 1.007 1.00 98.94 265 LEU A C 1
ATOM 1878 O O . LEU A 1 265 ? 1.493 0.542 1.932 1.00 98.94 265 LEU A O 1
ATOM 1882 N N . THR A 1 266 ? 2.713 -0.514 0.384 1.00 98.94 266 THR A N 1
ATOM 1883 C CA . THR A 1 266 ? 2.392 -1.868 0.839 1.00 98.94 266 THR A CA 1
ATOM 1884 C C . THR A 1 266 ? 3.644 -2.532 1.396 1.00 98.94 266 THR A C 1
ATOM 1886 O O . THR A 1 266 ? 4.707 -2.546 0.770 1.00 98.94 266 THR A O 1
ATOM 1889 N N . LEU A 1 267 ? 3.506 -3.123 2.578 1.00 98.88 267 LEU A N 1
ATOM 1890 C CA . LEU A 1 267 ? 4.488 -4.004 3.194 1.00 98.88 267 LEU A CA 1
ATOM 1891 C C . LEU A 1 267 ? 3.926 -5.427 3.138 1.00 98.88 267 LEU A C 1
ATOM 1893 O O . LEU A 1 267 ? 3.045 -5.770 3.921 1.00 98.88 267 LEU A O 1
ATOM 1897 N N . SER A 1 268 ? 4.408 -6.240 2.193 1.00 98.69 268 SER A N 1
ATOM 1898 C CA . SER A 1 268 ? 3.875 -7.583 1.916 1.00 98.69 268 SER A CA 1
ATOM 1899 C C . SER A 1 268 ? 4.958 -8.672 1.945 1.00 98.69 268 SER A C 1
ATOM 1901 O O . SER A 1 268 ? 6.110 -8.441 2.324 1.00 98.69 268 SER A O 1
ATOM 1903 N N . GLY A 1 269 ? 4.595 -9.900 1.572 1.00 98.12 269 GLY A N 1
ATOM 1904 C CA . GLY A 1 269 ? 5.471 -11.060 1.700 1.00 98.12 269 GLY A CA 1
ATOM 1905 C C . GLY A 1 269 ? 5.557 -11.516 3.155 1.00 98.12 269 GLY A C 1
ATOM 1906 O O . GLY A 1 269 ? 4.532 -11.769 3.787 1.00 98.12 269 GLY A O 1
ATOM 1907 N N . SER A 1 270 ? 6.772 -11.651 3.685 1.00 98.31 270 SER A N 1
ATOM 1908 C CA . SER A 1 270 ? 7.008 -12.111 5.059 1.00 98.31 270 SER A CA 1
ATOM 1909 C C . SER A 1 270 ? 8.253 -11.471 5.666 1.00 98.31 270 SER A C 1
ATOM 1911 O O . SER A 1 270 ? 9.066 -10.877 4.957 1.00 98.31 270 SER A O 1
ATOM 1913 N N . GLY A 1 271 ? 8.434 -11.629 6.979 1.00 98.25 271 GLY A N 1
ATOM 1914 C CA . GLY A 1 271 ? 9.592 -11.101 7.698 1.00 98.25 271 GLY A CA 1
ATOM 1915 C C . GLY A 1 271 ? 9.529 -9.590 7.932 1.00 98.25 271 GLY A C 1
ATOM 1916 O O . GLY A 1 271 ? 8.596 -8.906 7.510 1.00 98.25 271 GLY A O 1
ATOM 1917 N N . ALA A 1 272 ? 10.531 -9.078 8.645 1.00 98.19 272 ALA A N 1
ATOM 1918 C CA . ALA A 1 272 ? 10.570 -7.676 9.038 1.00 98.19 272 ALA A CA 1
ATOM 1919 C C . ALA A 1 272 ? 10.883 -6.751 7.851 1.00 98.19 272 ALA A C 1
ATOM 1921 O O . ALA A 1 272 ? 11.877 -6.934 7.143 1.00 98.19 272 ALA A O 1
ATOM 1922 N N . LYS A 1 273 ? 10.053 -5.725 7.683 1.00 98.69 273 LYS A N 1
ATOM 1923 C CA . LYS A 1 273 ? 10.271 -4.574 6.811 1.00 98.69 273 LYS A CA 1
ATOM 1924 C C . LYS A 1 273 ? 10.817 -3.435 7.664 1.00 98.69 273 LYS A C 1
ATOM 1926 O O . LYS A 1 273 ? 10.086 -2.857 8.467 1.00 98.69 273 LYS A O 1
ATOM 1931 N N . THR A 1 274 ? 12.108 -3.149 7.523 1.00 98.44 274 THR A N 1
ATOM 1932 C CA . THR A 1 274 ? 12.795 -2.143 8.340 1.00 98.44 274 THR A CA 1
ATOM 1933 C C . THR A 1 274 ? 12.535 -0.753 7.774 1.00 98.44 274 THR A C 1
ATOM 1935 O O . THR A 1 274 ? 13.053 -0.410 6.712 1.00 98.44 274 THR A O 1
ATOM 1938 N N . ILE A 1 275 ? 11.736 0.035 8.486 1.00 98.19 275 ILE A N 1
ATOM 1939 C CA . ILE A 1 275 ? 11.305 1.388 8.135 1.00 98.19 275 ILE A CA 1
ATOM 1940 C C . ILE A 1 275 ? 12.267 2.417 8.744 1.00 98.19 275 ILE A C 1
ATOM 1942 O O . ILE A 1 275 ? 12.635 2.334 9.918 1.00 98.19 275 ILE 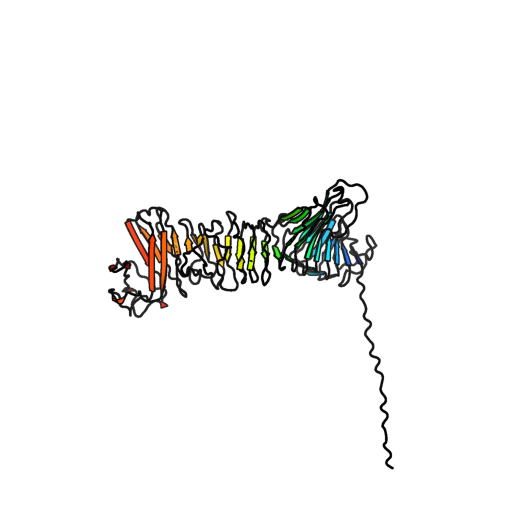A O 1
ATOM 1946 N N . GLY A 1 276 ? 12.686 3.389 7.930 1.00 96.44 276 GLY A N 1
ATOM 1947 C CA . GLY A 1 276 ? 13.424 4.579 8.362 1.00 96.44 276 GLY A CA 1
ATOM 1948 C C . GLY A 1 276 ? 12.518 5.809 8.506 1.00 96.44 276 GLY A C 1
ATOM 1949 O O . GLY A 1 276 ? 11.373 5.704 8.929 1.00 96.44 276 GLY A O 1
ATOM 1950 N N . ALA A 1 277 ? 13.004 6.994 8.135 1.00 95.19 277 ALA A N 1
ATOM 1951 C CA . ALA A 1 277 ? 12.185 8.209 8.117 1.00 95.19 277 ALA A CA 1
ATOM 1952 C C . ALA A 1 277 ? 11.222 8.176 6.914 1.00 95.19 277 ALA A C 1
ATOM 1954 O O . ALA A 1 277 ? 11.574 8.601 5.817 1.00 95.19 277 ALA A O 1
ATOM 1955 N N . THR A 1 278 ? 10.034 7.600 7.110 1.00 98.00 278 THR A N 1
ATOM 1956 C CA . THR A 1 278 ? 9.036 7.370 6.054 1.00 98.00 278 THR A CA 1
ATOM 1957 C C . THR A 1 278 ? 7.735 8.101 6.358 1.00 98.00 278 THR A C 1
ATOM 1959 O O . THR A 1 278 ? 7.222 7.985 7.469 1.00 98.00 278 THR A O 1
ATOM 1962 N N . GLN A 1 279 ? 7.190 8.797 5.359 1.00 98.50 279 GLN A N 1
ATOM 1963 C CA . GLN A 1 279 ? 5.857 9.402 5.401 1.00 98.50 279 GLN A CA 1
ATOM 1964 C C . GLN A 1 279 ? 4.925 8.684 4.423 1.00 98.50 279 GLN A C 1
ATOM 1966 O O . GLN A 1 279 ? 5.328 8.400 3.295 1.00 98.50 279 GLN A O 1
ATOM 1971 N N . VAL A 1 280 ? 3.682 8.427 4.830 1.00 98.88 280 VAL A N 1
ATOM 1972 C CA . VAL A 1 280 ? 2.637 7.866 3.959 1.00 98.88 280 VAL A CA 1
ATOM 1973 C C . VAL A 1 280 ? 1.429 8.799 3.926 1.00 98.88 280 VAL A C 1
ATOM 1975 O O . VAL A 1 280 ? 0.816 9.055 4.962 1.00 98.88 280 VAL A O 1
ATOM 1978 N N . ASP A 1 281 ? 1.089 9.314 2.744 1.00 98.56 281 ASP A N 1
ATOM 1979 C CA . ASP A 1 281 ? 0.020 10.312 2.573 1.00 98.56 281 ASP A CA 1
ATOM 1980 C C . ASP A 1 281 ? -1.347 9.704 2.221 1.00 98.56 281 ASP A C 1
ATOM 1982 O O . ASP A 1 281 ? -2.384 10.286 2.541 1.00 98.56 281 ASP A O 1
ATOM 1986 N N . GLY A 1 282 ? -1.344 8.534 1.584 1.00 98.75 282 GLY A N 1
ATOM 1987 C CA . GLY A 1 282 ? -2.501 7.697 1.276 1.00 98.75 282 GLY A CA 1
ATOM 1988 C C . GLY A 1 282 ? -2.528 6.466 2.179 1.00 98.75 282 GLY A C 1
ATOM 1989 O O . GLY A 1 282 ? -2.661 6.591 3.392 1.00 98.75 282 GLY A O 1
ATOM 1990 N N . ILE A 1 283 ? -2.429 5.261 1.621 1.00 98.88 283 ILE A N 1
ATOM 1991 C CA . ILE A 1 283 ? -2.590 4.024 2.402 1.00 98.88 283 ILE A CA 1
ATOM 1992 C C . ILE A 1 283 ? -1.234 3.401 2.742 1.00 98.88 283 ILE A C 1
ATOM 1994 O O . ILE A 1 283 ? -0.437 3.140 1.841 1.00 98.88 283 ILE A O 1
ATOM 1998 N N . LEU A 1 284 ? -1.005 3.088 4.024 1.00 98.94 284 LEU A N 1
ATOM 1999 C CA . LEU A 1 284 ? -0.056 2.043 4.422 1.00 98.94 284 LEU A CA 1
ATOM 2000 C C . LEU A 1 284 ? -0.818 0.726 4.587 1.00 98.94 284 LEU A C 1
ATOM 2002 O O . LEU A 1 284 ? -1.645 0.613 5.489 1.00 98.94 284 LEU A O 1
ATOM 2006 N N . SER A 1 285 ? -0.539 -0.262 3.741 1.00 98.94 285 SER A N 1
ATOM 2007 C CA . SER A 1 285 ? -1.147 -1.594 3.802 1.00 98.94 285 SER A CA 1
ATOM 2008 C C . SER A 1 285 ? -0.160 -2.626 4.347 1.00 98.94 285 SER A C 1
ATOM 2010 O O . SER A 1 285 ? 0.930 -2.816 3.801 1.00 98.94 285 SER A O 1
ATOM 2012 N N . MET A 1 286 ? -0.546 -3.303 5.428 1.00 98.88 286 MET A N 1
ATOM 2013 C CA . MET A 1 286 ? 0.167 -4.445 5.996 1.00 98.88 286 MET A CA 1
ATOM 2014 C C . MET A 1 286 ? -0.419 -5.739 5.435 1.00 98.88 286 MET A C 1
ATOM 2016 O O . MET A 1 286 ? -1.538 -6.121 5.783 1.00 98.88 286 MET A O 1
ATOM 2020 N N . GLU A 1 287 ? 0.350 -6.457 4.622 1.00 98.69 287 GLU A N 1
ATOM 2021 C CA . GLU A 1 287 ? -0.103 -7.630 3.869 1.00 98.69 287 GLU A CA 1
ATOM 2022 C C . GLU A 1 287 ? 0.769 -8.868 4.113 1.00 98.69 287 GLU A C 1
ATOM 2024 O O . GLU A 1 287 ? 1.865 -8.805 4.678 1.00 98.69 287 GLU A O 1
ATOM 2029 N N . GLY A 1 288 ? 0.272 -10.031 3.683 1.00 98.19 288 GLY A N 1
ATOM 2030 C CA . GLY A 1 288 ? 0.945 -11.309 3.908 1.00 98.19 288 GLY A CA 1
ATOM 2031 C C . GLY A 1 288 ? 1.178 -11.567 5.399 1.00 98.19 288 GLY A C 1
ATOM 2032 O O . GLY A 1 288 ? 0.261 -11.438 6.212 1.00 98.19 288 GLY A O 1
ATOM 2033 N N . THR A 1 289 ? 2.413 -11.920 5.754 1.00 98.25 289 THR A N 1
ATOM 2034 C CA . THR A 1 289 ? 2.880 -12.080 7.142 1.00 98.25 289 THR A CA 1
ATOM 2035 C C . THR A 1 289 ? 4.028 -11.124 7.476 1.00 98.25 289 THR A C 1
ATOM 2037 O O . THR A 1 289 ? 4.822 -11.380 8.383 1.00 98.25 289 THR A O 1
ATOM 2040 N N . ALA A 1 290 ? 4.156 -10.030 6.720 1.00 98.50 290 ALA A N 1
ATOM 2041 C CA . ALA A 1 290 ? 5.170 -9.017 6.963 1.00 98.50 290 ALA A CA 1
ATOM 2042 C C . ALA A 1 290 ? 4.935 -8.304 8.303 1.00 98.50 290 ALA A C 1
ATOM 2044 O O . ALA A 1 290 ? 3.799 -8.056 8.711 1.00 98.50 290 ALA A O 1
ATOM 2045 N N . THR A 1 291 ? 6.027 -7.942 8.972 1.00 98.44 291 THR A N 1
ATOM 2046 C CA . THR A 1 291 ? 6.006 -7.083 10.163 1.00 98.44 291 THR A CA 1
ATOM 2047 C C . THR A 1 291 ? 6.764 -5.795 9.882 1.00 98.44 291 THR A C 1
ATOM 2049 O O . THR A 1 291 ? 7.645 -5.765 9.027 1.00 98.44 291 THR A O 1
ATOM 2052 N N . SER A 1 292 ? 6.436 -4.718 10.589 1.00 97.94 292 SER A N 1
ATOM 2053 C CA . SER A 1 292 ? 7.198 -3.468 10.538 1.00 97.94 292 SER A CA 1
ATOM 2054 C C . SER A 1 292 ? 8.257 -3.443 11.654 1.00 97.94 292 SER A C 1
ATOM 2056 O O . SER A 1 292 ? 8.048 -3.981 12.745 1.00 97.94 292 SER A O 1
ATOM 2058 N N . SER A 1 293 ? 9.415 -2.834 11.400 1.00 97.81 293 SER A N 1
ATOM 2059 C CA . SER A 1 293 ? 10.468 -2.610 12.403 1.00 97.81 293 SER A CA 1
ATOM 2060 C C . SER A 1 293 ? 11.230 -1.312 12.121 1.00 97.81 293 SER A C 1
ATOM 2062 O O . SER A 1 293 ? 11.070 -0.725 11.056 1.00 97.81 293 SER A O 1
ATOM 2064 N N . GLY A 1 294 ? 12.055 -0.841 13.061 1.00 97.19 294 GLY A N 1
ATOM 2065 C CA . GLY A 1 294 ? 12.781 0.428 12.920 1.00 97.19 294 GLY A CA 1
ATOM 2066 C C . GLY A 1 294 ? 11.999 1.621 13.474 1.00 97.19 294 GLY A C 1
ATOM 2067 O O . GLY A 1 294 ? 11.518 1.567 14.606 1.00 97.19 294 GLY A O 1
ATOM 2068 N N . SER A 1 295 ? 11.903 2.699 12.697 1.00 95.88 295 SER A N 1
ATOM 2069 C CA . SER A 1 295 ? 11.240 3.948 13.087 1.00 95.88 295 SER A CA 1
ATOM 2070 C C . SER A 1 295 ? 9.780 3.969 12.647 1.00 95.88 295 SER A C 1
ATOM 2072 O O . SER A 1 295 ? 9.467 3.607 11.514 1.00 95.88 295 SER A O 1
ATOM 2074 N N . ALA A 1 296 ? 8.883 4.416 13.531 1.00 95.81 296 ALA A N 1
ATOM 2075 C CA . ALA A 1 296 ? 7.466 4.547 13.199 1.00 95.81 296 ALA A CA 1
ATOM 2076 C C . ALA A 1 296 ? 7.269 5.508 12.007 1.00 95.81 296 ALA A C 1
ATOM 2078 O O . ALA A 1 296 ? 7.883 6.582 11.999 1.00 95.81 296 ALA A O 1
ATOM 2079 N N . PRO A 1 297 ? 6.423 5.157 11.021 1.00 97.88 297 PRO A N 1
ATOM 2080 C CA . PRO A 1 297 ? 6.107 6.054 9.921 1.00 97.88 297 PRO A CA 1
ATOM 2081 C C . PRO A 1 297 ? 5.296 7.260 10.410 1.00 97.88 297 PRO A C 1
ATOM 2083 O O . PRO A 1 297 ? 4.556 7.187 11.397 1.00 97.88 297 PRO A O 1
ATOM 2086 N N . THR A 1 298 ? 5.406 8.369 9.686 1.00 98.31 298 THR A N 1
ATOM 2087 C CA . THR A 1 298 ? 4.485 9.500 9.805 1.00 98.31 298 THR A CA 1
ATOM 2088 C C . THR A 1 298 ? 3.375 9.378 8.767 1.00 98.31 298 THR A C 1
ATOM 2090 O O . THR A 1 298 ? 3.529 8.735 7.728 1.00 98.31 298 THR A O 1
ATOM 2093 N N . TYR A 1 299 ? 2.235 9.997 9.056 1.00 98.75 299 TYR A N 1
ATOM 2094 C CA . TYR A 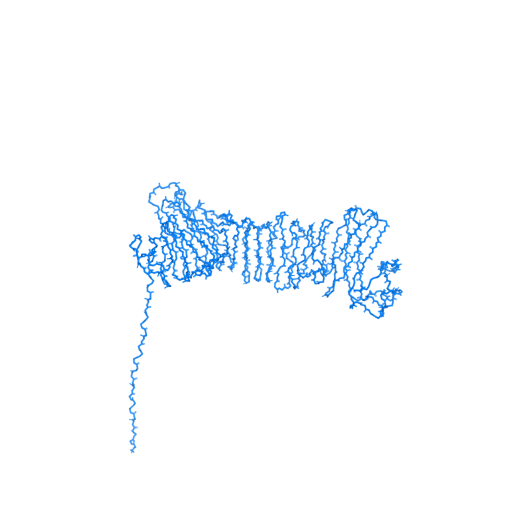1 299 ? 1.039 9.899 8.228 1.00 98.75 299 TYR A CA 1
ATOM 2095 C C . TYR A 1 299 ? 0.567 11.281 7.801 1.00 98.75 299 TYR A C 1
ATOM 2097 O O . TYR A 1 299 ? 0.504 12.197 8.625 1.00 98.75 299 TYR A O 1
ATOM 2105 N N . GLY A 1 300 ? 0.209 11.409 6.526 1.00 98.38 300 GLY A N 1
ATOM 2106 C CA . GLY A 1 300 ? -0.482 12.580 6.004 1.00 98.38 300 GLY A CA 1
ATOM 2107 C C . GLY A 1 300 ? -1.899 12.709 6.572 1.00 98.38 300 GLY A C 1
ATOM 2108 O O . GLY A 1 300 ? -2.470 11.768 7.127 1.00 98.38 300 GLY A O 1
ATOM 2109 N N . ALA A 1 301 ? -2.500 13.890 6.407 1.00 98.06 301 ALA A N 1
ATOM 2110 C CA . ALA A 1 301 ? -3.821 14.193 6.963 1.00 98.06 301 ALA A CA 1
ATOM 2111 C C . ALA A 1 301 ? -4.930 13.254 6.454 1.00 98.06 301 ALA A C 1
ATOM 2113 O O . ALA A 1 301 ? -5.858 12.952 7.197 1.00 98.06 301 ALA A O 1
ATOM 2114 N N . ASN A 1 302 ? -4.811 12.769 5.214 1.00 97.69 302 ASN A N 1
ATOM 2115 C CA . ASN A 1 302 ? -5.795 11.894 4.572 1.00 97.69 302 ASN A CA 1
ATOM 2116 C C . ASN A 1 302 ? -5.423 10.410 4.615 1.00 97.69 302 ASN A C 1
ATOM 2118 O O . ASN A 1 302 ? -6.112 9.589 4.011 1.00 97.69 302 ASN A O 1
ATOM 2122 N N . ALA A 1 303 ? -4.347 10.064 5.319 1.00 98.75 303 ALA A N 1
ATOM 2123 C CA . ALA A 1 303 ? -3.807 8.725 5.255 1.00 98.75 303 ALA A CA 1
ATOM 2124 C C . ALA A 1 303 ? -4.712 7.688 5.935 1.00 98.75 303 ALA A C 1
ATOM 2126 O O . ALA A 1 303 ? -5.484 8.005 6.848 1.00 98.75 303 ALA A O 1
ATOM 2127 N N . ALA A 1 304 ? -4.561 6.433 5.518 1.00 98.88 304 ALA A N 1
ATOM 2128 C CA . ALA A 1 304 ? -5.162 5.271 6.154 1.00 98.88 304 ALA A CA 1
ATOM 2129 C C . ALA A 1 304 ? -4.097 4.224 6.507 1.00 98.88 304 ALA A C 1
ATOM 2131 O O . ALA A 1 304 ? -3.093 4.077 5.809 1.00 98.88 304 ALA A O 1
ATOM 2132 N N . LEU A 1 305 ? -4.350 3.462 7.569 1.00 98.94 30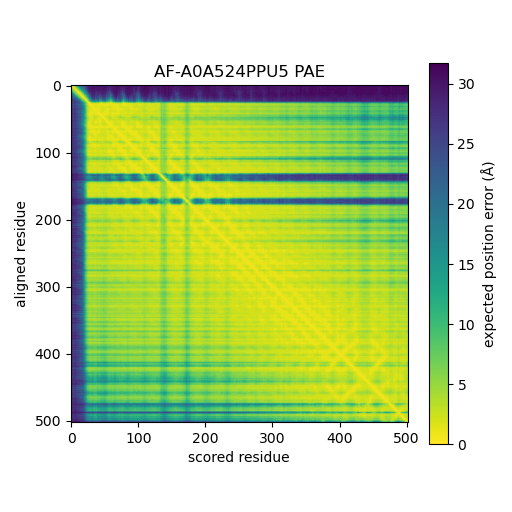5 LEU A N 1
ATOM 2133 C CA . LEU A 1 305 ? -3.594 2.258 7.910 1.00 98.94 305 LEU A CA 1
ATOM 2134 C C . LEU A 1 305 ? -4.487 1.037 7.698 1.00 98.94 305 LEU A C 1
ATOM 2136 O O . LEU A 1 305 ? -5.536 0.920 8.327 1.00 98.94 305 LEU A O 1
ATOM 2140 N N . GLN A 1 306 ? -4.076 0.121 6.828 1.00 98.94 306 GLN A N 1
ATOM 2141 C CA . GLN A 1 306 ? -4.832 -1.074 6.477 1.00 98.94 306 GLN A CA 1
ATOM 2142 C C . GLN A 1 306 ? -4.115 -2.347 6.930 1.00 98.94 306 GLN A C 1
ATOM 2144 O O . GLN A 1 306 ? -2.912 -2.504 6.743 1.00 98.94 306 GLN A O 1
ATOM 2149 N N . TYR A 1 307 ? -4.887 -3.285 7.473 1.00 98.94 307 TYR A N 1
ATOM 2150 C CA . TYR A 1 307 ? -4.451 -4.645 7.776 1.00 98.94 307 TYR A CA 1
ATOM 2151 C C . TYR A 1 307 ? -5.146 -5.623 6.833 1.00 98.94 307 TYR A C 1
ATOM 2153 O O . TYR A 1 307 ? -6.361 -5.794 6.913 1.00 98.94 307 TYR A O 1
ATOM 2161 N N . MET A 1 308 ? -4.378 -6.250 5.942 1.00 98.56 308 MET A N 1
ATOM 2162 C CA . MET A 1 308 ? -4.847 -7.187 4.915 1.00 98.56 308 MET A CA 1
ATOM 2163 C C . MET A 1 308 ? -3.933 -8.425 4.842 1.00 98.56 308 MET A C 1
ATOM 2165 O O . MET A 1 308 ? -3.539 -8.907 3.781 1.00 98.56 308 MET A O 1
ATOM 2169 N N . GLY A 1 309 ? -3.531 -8.924 6.012 1.00 98.25 309 GLY A N 1
ATOM 2170 C CA . GLY A 1 309 ? -2.669 -10.095 6.139 1.00 98.25 309 GLY A CA 1
ATOM 2171 C C . GLY A 1 309 ? -3.328 -11.408 5.711 1.00 98.25 309 GLY A C 1
ATOM 2172 O O . GLY A 1 309 ? -4.542 -11.583 5.782 1.00 98.25 309 GLY A O 1
ATOM 2173 N N . SER A 1 310 ? -2.494 -12.376 5.331 1.00 97.69 310 SER A N 1
ATOM 2174 C CA . SER A 1 310 ? -2.917 -13.752 5.023 1.00 97.69 310 SER A CA 1
ATOM 2175 C C . SER A 1 310 ? -3.012 -14.649 6.266 1.00 97.69 310 SER A C 1
ATOM 2177 O O . SER A 1 310 ? -3.407 -15.807 6.168 1.00 97.69 310 SER A O 1
ATOM 2179 N N . ALA A 1 311 ? -2.615 -14.128 7.427 1.00 98.19 311 ALA A N 1
ATOM 2180 C CA . ALA A 1 311 ? -2.706 -14.745 8.746 1.00 98.19 311 ALA A CA 1
ATOM 2181 C C . ALA A 1 311 ? -3.057 -13.664 9.778 1.00 98.19 311 ALA A C 1
ATOM 2183 O O . ALA A 1 311 ? -3.109 -12.480 9.438 1.00 98.19 311 ALA A O 1
ATOM 2184 N N . SER A 1 312 ? -3.287 -14.052 11.036 1.00 96.88 312 SER A N 1
ATOM 2185 C CA . SER A 1 312 ? -3.530 -13.069 12.098 1.00 96.88 312 SER A CA 1
ATOM 2186 C C . SER A 1 312 ? -2.329 -12.129 12.223 1.00 96.88 312 SER A C 1
ATOM 2188 O O . SER A 1 312 ? -1.181 -12.579 12.232 1.00 96.88 312 SER A O 1
ATOM 2190 N N . GLN A 1 313 ? -2.594 -10.827 12.279 1.00 98.50 313 GLN A N 1
ATOM 2191 C CA . GLN A 1 313 ? -1.558 -9.803 12.396 1.00 98.50 313 GLN A CA 1
ATOM 2192 C C . GLN A 1 313 ? -1.506 -9.261 13.821 1.00 98.50 313 GLN A C 1
ATOM 2194 O O . GLN A 1 313 ? -2.518 -9.205 14.514 1.00 98.50 313 GLN A O 1
ATOM 2199 N N . THR A 1 314 ? -0.328 -8.808 14.237 1.00 98.50 314 THR A N 1
ATOM 2200 C CA . THR A 1 314 ? -0.145 -8.046 15.475 1.00 98.50 314 THR A CA 1
ATOM 2201 C C . THR A 1 314 ? 0.313 -6.648 15.102 1.00 98.50 314 THR A C 1
ATOM 2203 O O . THR A 1 314 ? 1.222 -6.507 14.286 1.00 98.50 314 THR A O 1
ATOM 2206 N N . THR A 1 315 ? -0.301 -5.623 15.692 1.00 98.62 315 THR A N 1
ATOM 2207 C CA . THR A 1 315 ? 0.102 -4.235 15.448 1.00 98.62 315 THR A CA 1
ATOM 2208 C C . THR A 1 315 ? 1.552 -4.018 15.879 1.00 98.62 315 THR A C 1
ATOM 2210 O O . THR A 1 315 ? 1.962 -4.501 16.934 1.00 98.62 315 THR A O 1
ATOM 2213 N N . GLY A 1 316 ? 2.318 -3.256 15.111 1.00 97.62 316 GLY A N 1
ATOM 2214 C CA . GLY A 1 316 ? 3.707 -2.911 15.389 1.00 97.62 316 GLY A CA 1
ATOM 2215 C C . GLY A 1 316 ? 3.924 -1.404 15.486 1.00 97.62 316 GLY A C 1
ATOM 2216 O O . GLY A 1 316 ? 3.130 -0.674 16.089 1.00 97.62 316 GLY A O 1
ATOM 2217 N N . ILE A 1 317 ? 5.038 -0.940 14.921 1.00 97.75 317 ILE A N 1
ATOM 2218 C CA . ILE A 1 317 ? 5.375 0.488 14.857 1.00 97.75 317 ILE A CA 1
ATOM 2219 C C . ILE A 1 317 ? 4.543 1.242 13.812 1.00 97.75 317 ILE A C 1
ATOM 2221 O O . ILE A 1 317 ? 4.464 2.465 13.870 1.00 97.75 317 ILE A O 1
ATOM 2225 N N . GLU A 1 318 ? 3.918 0.530 12.870 1.00 98.56 318 GLU A N 1
ATOM 2226 C CA . GLU A 1 318 ? 3.075 1.107 11.824 1.00 98.56 318 GLU A CA 1
ATOM 2227 C C . GLU A 1 318 ? 1.810 1.735 12.407 1.00 98.56 318 GLU A C 1
ATOM 2229 O O . GLU A 1 318 ? 1.363 2.768 11.927 1.00 98.56 318 GLU A O 1
ATOM 2234 N N . PHE A 1 319 ? 1.263 1.176 13.486 1.00 98.69 319 PHE A N 1
ATOM 2235 C CA . PHE A 1 319 ? 0.194 1.827 14.230 1.00 98.69 319 PHE A CA 1
ATOM 2236 C C . PHE A 1 319 ? 0.855 2.748 15.265 1.00 98.69 319 PHE A C 1
ATOM 2238 O O . PHE A 1 319 ? 1.484 2.239 16.192 1.00 98.69 319 PHE A O 1
ATOM 2245 N N . PRO A 1 320 ? 0.766 4.086 15.163 1.00 97.69 320 PRO A N 1
ATOM 2246 C CA . PRO A 1 320 ? 1.237 4.988 16.214 1.00 97.69 320 PRO A CA 1
ATOM 2247 C C . PRO A 1 320 ? 0.360 4.879 17.474 1.00 97.69 320 PRO A C 1
ATOM 2249 O O . PRO A 1 320 ? -0.678 4.219 17.484 1.00 97.69 320 PRO A O 1
ATOM 2252 N N . ALA A 1 321 ? 0.758 5.514 18.580 1.00 98.00 321 ALA A N 1
ATOM 2253 C CA . ALA A 1 321 ? -0.085 5.566 19.785 1.00 98.00 321 ALA A CA 1
ATOM 2254 C C . ALA A 1 321 ? -1.448 6.233 19.503 1.00 98.00 321 ALA A C 1
ATOM 2256 O O . ALA A 1 321 ? -2.479 5.793 20.016 1.00 98.00 321 ALA A O 1
ATOM 2257 N N . THR A 1 322 ? -1.444 7.242 18.629 1.00 98.38 322 THR A N 1
ATOM 2258 C CA . THR A 1 322 ? -2.634 7.931 18.129 1.00 98.38 322 THR A CA 1
ATOM 2259 C C . THR A 1 322 ? -2.561 8.031 16.613 1.00 98.38 322 THR A C 1
ATOM 2261 O O . THR A 1 322 ? -1.634 8.637 16.078 1.00 98.38 322 THR A O 1
ATOM 2264 N N . PHE A 1 323 ? -3.542 7.454 15.926 1.00 98.75 323 PHE A N 1
ATOM 2265 C CA . PHE A 1 323 ? -3.710 7.571 14.486 1.00 98.75 323 PHE A CA 1
ATOM 2266 C C . PHE A 1 323 ? -4.684 8.708 14.162 1.00 98.75 323 PHE A C 1
ATOM 2268 O O . PHE A 1 323 ? -5.835 8.684 14.605 1.00 98.75 323 PHE A O 1
ATOM 2275 N N . ASN A 1 324 ? -4.200 9.697 13.402 1.00 97.94 324 ASN A N 1
ATOM 2276 C CA . ASN A 1 324 ? -4.924 10.936 13.095 1.00 97.94 324 ASN A CA 1
ATOM 2277 C C . ASN A 1 324 ? -5.392 11.064 11.640 1.00 97.94 324 ASN A C 1
ATOM 2279 O O . ASN A 1 324 ? -6.120 12.005 11.333 1.00 97.94 324 ASN A O 1
ATOM 2283 N N . GLY A 1 325 ? -4.972 10.161 10.749 1.00 98.25 325 GLY A N 1
ATOM 2284 C CA . GLY A 1 325 ? -5.354 10.216 9.340 1.00 98.25 325 GLY A CA 1
ATOM 2285 C C . GLY A 1 325 ? -6.867 10.069 9.170 1.00 98.25 325 GLY A C 1
ATOM 2286 O O . GLY A 1 325 ? -7.494 9.218 9.805 1.00 98.25 325 GLY A O 1
ATOM 2287 N N . THR A 1 326 ? -7.482 10.905 8.335 1.00 98.50 326 THR A N 1
ATOM 2288 C CA . THR A 1 326 ? -8.937 10.884 8.096 1.00 98.50 326 THR A CA 1
ATOM 2289 C C . THR A 1 326 ? -9.388 9.647 7.321 1.00 98.50 326 THR A C 1
ATOM 2291 O O . THR A 1 326 ? -10.545 9.254 7.454 1.00 98.50 326 THR A O 1
ATOM 2294 N N . GLY A 1 327 ? -8.475 8.981 6.601 1.00 98.62 327 GLY A N 1
ATOM 2295 C CA . GLY A 1 327 ? -8.708 7.664 6.004 1.00 98.62 327 GLY A CA 1
ATOM 2296 C C . GLY A 1 327 ? -8.886 6.545 7.040 1.00 98.62 327 GLY A C 1
ATOM 2297 O O . GLY A 1 327 ? -9.481 5.513 6.737 1.00 98.62 327 GLY A O 1
ATOM 2298 N N . GLY A 1 328 ? -8.447 6.772 8.282 1.00 98.75 328 GLY A N 1
ATOM 2299 C CA . GLY A 1 328 ? -8.715 5.896 9.418 1.00 98.75 328 GLY A CA 1
ATOM 2300 C C . GLY A 1 328 ? -7.901 4.602 9.438 1.00 98.75 328 GLY A C 1
ATOM 2301 O O . GLY A 1 328 ? -6.897 4.447 8.744 1.00 98.75 328 GLY A O 1
ATOM 2302 N N . VAL A 1 329 ? -8.341 3.662 10.273 1.00 98.94 329 VAL A N 1
ATOM 2303 C CA . VAL A 1 329 ? -7.779 2.306 10.342 1.00 98.94 329 VAL A CA 1
ATOM 2304 C C . VAL A 1 329 ? -8.763 1.327 9.713 1.00 98.94 329 VAL A C 1
ATOM 2306 O O . VAL A 1 329 ? -9.944 1.321 10.059 1.00 98.94 329 VAL A O 1
ATOM 2309 N N . ILE A 1 330 ? -8.278 0.495 8.793 1.00 98.94 330 ILE A N 1
ATOM 2310 C CA . ILE A 1 330 ? -9.080 -0.442 8.006 1.00 98.94 330 ILE A CA 1
ATOM 2311 C C . ILE A 1 330 ? -8.677 -1.875 8.355 1.00 98.94 330 ILE A C 1
ATOM 2313 O O . ILE A 1 330 ? -7.523 -2.269 8.186 1.00 98.94 330 ILE A O 1
ATOM 2317 N N . ILE A 1 331 ? -9.644 -2.673 8.797 1.00 98.88 331 ILE A N 1
ATOM 2318 C CA . ILE A 1 331 ? -9.471 -4.096 9.095 1.00 98.88 331 ILE A CA 1
ATOM 2319 C C . ILE A 1 331 ? -10.045 -4.908 7.936 1.00 98.88 331 ILE A C 1
ATOM 2321 O O . ILE A 1 331 ? -11.260 -4.990 7.760 1.00 98.88 331 ILE A O 1
ATOM 2325 N N . ASN A 1 332 ? -9.162 -5.484 7.128 1.00 98.75 332 ASN A N 1
ATOM 2326 C CA . ASN A 1 332 ? -9.487 -6.329 5.981 1.00 98.75 332 ASN A CA 1
ATOM 2327 C C . ASN A 1 332 ? -8.728 -7.663 6.063 1.00 98.75 332 ASN A C 1
ATOM 2329 O O . ASN A 1 332 ? -8.104 -8.111 5.106 1.00 98.75 332 ASN A O 1
ATOM 2333 N N . ASN A 1 333 ? -8.731 -8.276 7.244 1.00 98.56 333 ASN A N 1
ATOM 2334 C CA . ASN A 1 333 ? -8.021 -9.516 7.516 1.00 98.56 333 ASN A CA 1
ATOM 2335 C C . ASN A 1 333 ? -8.933 -10.468 8.287 1.00 98.56 333 ASN A C 1
ATOM 2337 O O . ASN A 1 333 ? -9.085 -10.339 9.500 1.00 98.56 333 ASN A O 1
ATOM 2341 N N . ALA A 1 334 ? -9.485 -11.466 7.596 1.00 97.94 334 ALA A N 1
ATOM 2342 C CA . ALA A 1 334 ? -10.415 -12.439 8.172 1.00 97.94 334 ALA A CA 1
ATOM 2343 C C . ALA A 1 334 ? -9.822 -13.238 9.353 1.00 97.94 334 ALA A C 1
ATOM 2345 O O . ALA A 1 334 ? -10.564 -13.742 10.192 1.00 97.94 334 ALA A O 1
ATOM 2346 N N . ASN A 1 335 ? -8.490 -13.316 9.462 1.00 98.00 335 ASN A N 1
ATOM 2347 C CA . ASN A 1 335 ? -7.793 -13.959 10.581 1.00 98.00 335 ASN A CA 1
ATOM 2348 C C . ASN A 1 335 ? -7.670 -13.051 11.822 1.00 98.00 335 ASN A C 1
ATOM 2350 O O . ASN A 1 335 ? -7.224 -13.493 12.883 1.00 98.00 335 ASN A O 1
ATOM 2354 N N . GLY A 1 336 ? -8.047 -11.779 11.693 1.00 98.06 336 GLY A N 1
ATOM 2355 C CA . GLY A 1 336 ? -8.066 -10.786 12.757 1.00 98.06 336 GLY A CA 1
ATOM 2356 C C . GLY A 1 336 ? -6.737 -10.068 13.000 1.00 98.06 336 GLY A C 1
ATOM 2357 O O . GLY A 1 336 ? -5.675 -10.433 12.490 1.00 98.06 336 GLY A O 1
ATOM 2358 N N . LEU A 1 337 ? -6.829 -9.033 13.830 1.00 98.81 337 LEU A N 1
ATOM 2359 C CA . LEU A 1 337 ? -5.733 -8.181 14.280 1.00 98.81 337 LEU A CA 1
ATOM 2360 C C . LEU A 1 337 ? -5.612 -8.259 15.805 1.00 98.81 337 LEU A C 1
ATOM 2362 O O . LEU A 1 337 ? -6.620 -8.183 16.497 1.00 98.81 337 LEU A O 1
ATOM 2366 N N . THR A 1 338 ? -4.400 -8.339 16.344 1.00 98.75 338 THR A N 1
ATOM 2367 C CA . THR A 1 338 ? -4.127 -8.258 17.786 1.00 98.75 338 THR A CA 1
ATOM 2368 C C . THR A 1 338 ? -3.378 -6.972 18.120 1.00 98.75 338 THR A C 1
ATOM 2370 O O . THR A 1 338 ? -2.381 -6.644 17.479 1.00 98.75 338 THR A O 1
ATOM 2373 N N . LEU A 1 339 ? -3.828 -6.242 19.142 1.00 98.81 339 LEU A N 1
ATOM 2374 C CA . LEU A 1 339 ? -3.128 -5.047 19.614 1.00 98.81 339 LEU A CA 1
ATOM 2375 C C . LEU A 1 339 ? -1.933 -5.410 20.500 1.00 98.81 339 LEU A C 1
ATOM 2377 O O . LEU A 1 339 ? -2.077 -6.145 21.476 1.00 98.81 339 LEU A O 1
ATOM 2381 N N . ASN A 1 340 ? -0.772 -4.817 20.221 1.00 97.94 340 ASN A N 1
ATOM 2382 C CA . ASN A 1 340 ? 0.422 -4.941 21.067 1.00 97.94 340 ASN A CA 1
ATOM 2383 C C . ASN A 1 340 ? 0.501 -3.894 22.195 1.00 97.94 340 ASN A C 1
ATOM 2385 O O . ASN A 1 340 ? 1.299 -4.049 23.115 1.00 97.94 340 ASN A O 1
ATOM 2389 N N . SER A 1 341 ? -0.292 -2.827 22.121 1.00 98.62 341 SER A N 1
ATOM 2390 C CA . SER A 1 341 ? -0.373 -1.755 23.117 1.00 98.62 341 SER A CA 1
ATOM 2391 C C . SER A 1 341 ? -1.703 -1.004 22.984 1.00 98.62 341 SER A C 1
ATOM 2393 O O . SER A 1 341 ? -2.500 -1.294 22.090 1.00 98.62 341 SER A O 1
ATOM 2395 N N . ASN A 1 342 ? -1.967 -0.041 23.871 1.00 98.81 342 ASN A N 1
ATOM 2396 C CA . ASN A 1 342 ? -3.117 0.854 23.730 1.00 98.81 342 ASN A CA 1
ATOM 2397 C C . ASN A 1 342 ? -2.998 1.680 22.447 1.00 98.81 342 ASN A C 1
ATOM 2399 O O . ASN A 1 342 ? -1.956 2.293 22.202 1.00 98.81 342 ASN A O 1
ATOM 2403 N N . ARG A 1 343 ? -4.078 1.743 21.665 1.00 98.69 343 ARG A N 1
ATOM 2404 C CA . ARG A 1 343 ? -4.122 2.484 20.397 1.00 98.69 343 ARG A CA 1
ATOM 2405 C C . ARG A 1 343 ? -5.314 3.416 20.351 1.00 98.69 343 ARG A C 1
ATOM 2407 O O . ARG A 1 343 ? -6.422 2.997 20.668 1.00 98.69 343 ARG A O 1
ATOM 2414 N N . THR A 1 344 ? -5.089 4.652 19.914 1.00 98.88 344 THR A N 1
ATOM 2415 C CA . THR A 1 344 ? -6.144 5.647 19.711 1.00 98.88 344 THR A CA 1
ATOM 2416 C C . THR A 1 344 ? -6.396 5.875 18.228 1.00 98.88 344 THR A C 1
ATOM 2418 O O . THR A 1 344 ? -5.458 6.121 17.476 1.00 98.88 344 THR A O 1
ATOM 2421 N N . ILE A 1 345 ? -7.660 5.849 17.817 1.00 98.94 345 ILE A N 1
ATOM 2422 C CA . ILE A 1 345 ? -8.129 6.267 16.493 1.00 98.94 345 ILE A CA 1
ATOM 2423 C C . ILE A 1 345 ? -8.998 7.504 16.691 1.00 98.94 345 ILE A C 1
ATOM 2425 O O . ILE A 1 345 ? -9.941 7.488 17.489 1.00 98.94 345 ILE A O 1
ATOM 2429 N N . THR A 1 346 ? -8.683 8.593 15.991 1.00 98.56 346 THR A N 1
ATOM 2430 C CA . THR A 1 346 ? -9.385 9.868 16.198 1.00 98.56 346 THR A CA 1
ATOM 2431 C C . THR A 1 346 ? -10.522 10.129 15.218 1.00 98.56 346 THR A C 1
ATOM 2433 O O . THR A 1 346 ? -11.358 10.979 15.517 1.00 98.56 346 THR A O 1
ATOM 2436 N N . THR A 1 347 ? -10.590 9.386 14.110 1.00 98.31 347 THR A N 1
ATOM 2437 C CA . THR A 1 347 ? -11.460 9.682 12.959 1.00 98.31 347 THR A CA 1
ATOM 2438 C C . THR A 1 347 ? -12.373 8.512 12.576 1.00 98.31 347 THR A C 1
ATOM 2440 O O . THR A 1 347 ? -13.590 8.597 12.736 1.00 98.31 347 THR A O 1
ATOM 2443 N N . LEU A 1 348 ? -11.814 7.410 12.076 1.00 98.75 348 LEU A N 1
ATOM 2444 C CA . LEU A 1 348 ? -12.579 6.320 11.474 1.00 98.75 348 LEU A CA 1
ATOM 2445 C C . LEU A 1 348 ? -11.925 4.961 11.736 1.00 98.75 348 LEU A C 1
ATOM 2447 O O . LEU A 1 348 ? -10.731 4.775 11.505 1.00 98.75 348 LEU A O 1
ATOM 2451 N N . LEU A 1 349 ? -12.735 4.002 12.178 1.00 98.94 349 LEU A N 1
ATOM 2452 C CA . LEU A 1 349 ? -12.427 2.576 12.156 1.00 98.94 349 LEU A CA 1
ATOM 2453 C C . LEU A 1 349 ? -13.376 1.885 11.174 1.00 98.94 349 LEU A C 1
ATOM 2455 O O . LEU A 1 349 ? -14.593 1.918 11.355 1.00 98.94 349 LEU A O 1
ATOM 2459 N N . THR A 1 350 ? -12.822 1.227 10.164 1.00 98.94 350 THR A N 1
ATOM 2460 C CA . THR A 1 350 ? -13.596 0.498 9.156 1.00 98.94 350 THR A CA 1
ATOM 2461 C C . THR A 1 350 ? -13.309 -0.989 9.255 1.00 98.94 350 THR A C 1
ATOM 2463 O O . THR A 1 350 ? -12.160 -1.414 9.138 1.00 98.94 350 THR A O 1
ATOM 2466 N N . PHE A 1 351 ? -14.357 -1.790 9.403 1.00 98.88 351 PHE A N 1
ATOM 2467 C CA . PHE A 1 351 ? -14.290 -3.231 9.227 1.00 98.88 351 PHE A CA 1
ATOM 2468 C C . PHE A 1 351 ? -14.757 -3.610 7.823 1.00 98.88 351 PHE A C 1
ATOM 2470 O O . PHE A 1 351 ? -15.871 -3.290 7.417 1.00 98.88 351 PHE A O 1
ATOM 2477 N N . VAL A 1 352 ? -13.899 -4.315 7.094 1.00 98.69 352 VAL A N 1
ATOM 2478 C CA . VAL A 1 352 ? -14.257 -5.044 5.873 1.00 98.69 352 VAL A CA 1
ATOM 2479 C C . VAL A 1 352 ? -14.433 -6.516 6.236 1.00 98.69 352 VAL A C 1
ATOM 2481 O O . VAL A 1 352 ? -15.507 -7.085 6.054 1.00 98.69 352 VAL A O 1
ATOM 2484 N N . THR A 1 353 ? -13.399 -7.112 6.832 1.00 98.25 353 THR A N 1
ATOM 2485 C CA . THR A 1 353 ? -13.449 -8.466 7.385 1.00 98.25 353 THR A CA 1
ATOM 2486 C C . THR A 1 353 ? -12.459 -8.622 8.534 1.00 98.25 353 THR A C 1
ATOM 2488 O O . THR A 1 353 ? -11.321 -8.151 8.453 1.00 98.25 353 THR A O 1
ATOM 2491 N N . GLY A 1 354 ? -12.892 -9.304 9.592 1.00 98.12 354 GLY A N 1
ATOM 2492 C CA . GLY A 1 354 ? -12.067 -9.675 10.732 1.00 98.12 354 GLY A CA 1
ATOM 2493 C C . GLY A 1 354 ? -12.271 -8.799 11.956 1.00 98.12 354 GLY A C 1
ATOM 2494 O O . GLY A 1 354 ? -12.799 -7.692 11.900 1.00 98.12 354 GLY A O 1
ATOM 2495 N N . ARG A 1 355 ? -11.815 -9.309 13.097 1.00 98.19 355 ARG A N 1
ATOM 2496 C CA . ARG A 1 355 ? -11.963 -8.668 14.407 1.00 98.19 355 ARG A CA 1
ATOM 2497 C C . ARG A 1 355 ? -10.650 -8.108 14.933 1.00 98.19 355 ARG A C 1
ATOM 2499 O O . ARG A 1 355 ? -9.575 -8.567 14.550 1.00 98.19 355 ARG A O 1
ATOM 2506 N N . ILE A 1 356 ? -10.749 -7.174 15.876 1.00 98.88 356 ILE A N 1
ATOM 2507 C CA . ILE A 1 356 ? -9.607 -6.687 16.659 1.00 98.88 356 ILE A CA 1
ATOM 2508 C C . ILE A 1 356 ? -9.641 -7.340 18.040 1.00 98.88 356 ILE A C 1
ATOM 2510 O O . ILE A 1 356 ? -10.581 -7.125 18.796 1.00 98.88 356 ILE A O 1
ATOM 2514 N N . SER A 1 357 ? -8.600 -8.082 18.397 1.00 98.75 357 SER A N 1
ATOM 2515 C CA . SER A 1 357 ? -8.355 -8.594 19.744 1.00 98.75 357 SER A CA 1
ATOM 2516 C C . SER A 1 357 ? -7.492 -7.600 20.520 1.00 98.75 357 SER A C 1
ATOM 2518 O O . SER A 1 357 ? -6.365 -7.306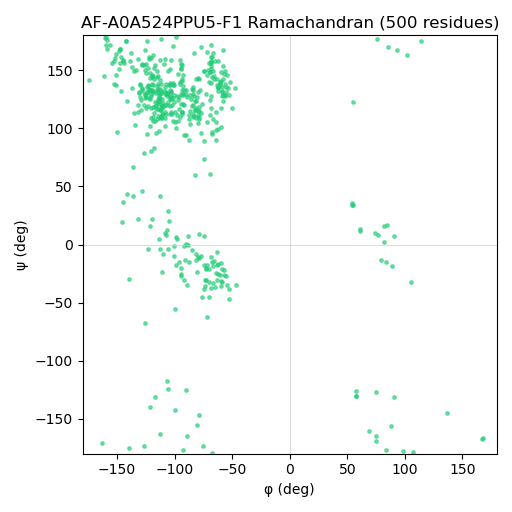 20.116 1.00 98.75 357 SER A O 1
ATOM 2520 N N . THR A 1 358 ? -7.980 -7.077 21.645 1.00 98.81 358 THR A N 1
ATOM 2521 C CA . THR A 1 358 ? -7.220 -6.068 22.409 1.00 98.81 358 THR A CA 1
ATOM 2522 C C . THR A 1 358 ? -6.375 -6.667 23.535 1.00 98.81 358 THR A C 1
ATOM 2524 O O . THR A 1 358 ? -5.431 -6.029 23.996 1.00 98.81 358 THR A O 1
ATOM 2527 N N . GLY A 1 359 ? -6.688 -7.884 23.993 1.00 97.75 359 GLY A N 1
ATOM 2528 C CA . GLY A 1 359 ? -6.052 -8.470 25.176 1.00 97.75 359 GLY A CA 1
ATOM 2529 C C . GLY A 1 359 ? -6.235 -7.571 26.405 1.00 97.75 359 GLY A C 1
ATOM 2530 O O . GLY A 1 359 ? -7.350 -7.172 26.735 1.00 97.75 359 GLY A O 1
ATOM 2531 N N . THR A 1 360 ? -5.137 -7.220 27.075 1.00 97.31 360 THR A N 1
ATOM 2532 C CA . THR A 1 360 ? -5.142 -6.268 28.201 1.00 97.31 360 THR A CA 1
ATOM 2533 C C . THR A 1 360 ? -5.182 -4.804 27.764 1.00 97.31 360 THR A C 1
ATOM 2535 O O . THR A 1 360 ? -5.373 -3.931 28.605 1.00 97.31 360 THR A O 1
ATOM 2538 N N . ASN A 1 361 ? -4.981 -4.523 26.475 1.00 98.75 361 ASN A N 1
ATOM 2539 C CA . ASN A 1 361 ? -4.934 -3.167 25.942 1.00 98.75 361 ASN A CA 1
ATOM 2540 C C . ASN A 1 361 ? -6.341 -2.621 25.672 1.00 98.75 361 ASN A C 1
ATOM 2542 O O . ASN A 1 361 ? -7.316 -3.375 25.587 1.00 98.75 361 ASN A O 1
ATOM 2546 N N . ASN A 1 362 ? -6.420 -1.307 25.480 1.00 98.75 362 ASN A N 1
ATOM 2547 C CA . ASN A 1 362 ? -7.599 -0.592 25.013 1.00 98.75 362 ASN A CA 1
ATOM 2548 C C . ASN A 1 362 ? -7.442 -0.225 23.536 1.00 98.75 362 ASN A C 1
ATOM 2550 O O . ASN A 1 362 ? -6.442 0.385 23.141 1.00 98.75 362 ASN A O 1
ATOM 2554 N N . LEU A 1 363 ? -8.478 -0.513 22.748 1.00 98.94 363 LEU A N 1
ATOM 2555 C CA . LEU A 1 363 ? -8.737 0.253 21.536 1.00 98.94 363 LEU A CA 1
ATOM 2556 C C . LEU A 1 363 ? -9.539 1.493 21.932 1.00 98.94 363 LEU A C 1
ATOM 2558 O O . LEU A 1 363 ? -10.634 1.378 22.479 1.00 98.94 363 LEU A O 1
ATOM 2562 N N . ILE A 1 364 ? -8.983 2.672 21.682 1.00 98.94 364 ILE A N 1
ATOM 2563 C CA . ILE A 1 364 ? -9.548 3.956 22.082 1.00 98.94 364 ILE A CA 1
ATOM 2564 C C . ILE A 1 364 ? -10.071 4.659 20.834 1.00 98.94 364 ILE A C 1
ATOM 2566 O O . ILE A 1 364 ? -9.319 4.963 19.913 1.00 98.94 364 ILE A O 1
ATOM 2570 N N . LEU A 1 365 ? -11.363 4.952 20.811 1.00 98.88 365 LEU A N 1
ATOM 2571 C CA . LEU A 1 365 ? -11.988 5.799 19.807 1.00 98.88 365 LEU A CA 1
ATOM 2572 C C . LEU A 1 365 ? -12.240 7.170 20.434 1.00 98.88 365 LEU A C 1
ATOM 2574 O O . LEU A 1 365 ? -12.869 7.271 21.494 1.00 98.88 365 LEU A O 1
ATOM 2578 N N . SER A 1 366 ? -11.734 8.230 19.798 1.00 98.19 366 SER A N 1
ATOM 2579 C CA . SER A 1 366 ? -12.028 9.600 20.234 1.00 98.19 366 SER A CA 1
ATOM 2580 C C . SER A 1 366 ? -13.544 9.861 20.224 1.00 98.19 366 SER A C 1
ATOM 2582 O O . SER A 1 366 ? -14.327 9.104 19.647 1.00 98.19 366 SER A O 1
ATOM 2584 N N . SER A 1 367 ? -13.986 10.958 20.838 1.00 96.56 367 SER A N 1
ATOM 2585 C CA . SER A 1 367 ? -15.409 11.319 20.841 1.00 96.56 367 SER A CA 1
ATOM 2586 C C . SER A 1 367 ? -15.982 11.590 19.443 1.00 96.56 367 SER A C 1
ATOM 2588 O O . SER A 1 367 ? -17.183 11.391 19.245 1.00 96.56 367 SER A O 1
ATOM 2590 N N . ALA A 1 368 ? -15.132 11.992 18.492 1.00 95.06 368 ALA A N 1
ATOM 2591 C CA . ALA A 1 368 ? -15.479 12.228 17.091 1.00 95.06 368 ALA A CA 1
ATOM 2592 C C . ALA A 1 368 ? -15.295 10.990 16.196 1.00 95.06 368 ALA A C 1
ATOM 2594 O O . ALA A 1 368 ? -15.776 10.985 15.065 1.00 95.06 368 ALA A O 1
ATOM 2595 N N . ALA A 1 369 ? -14.612 9.949 16.682 1.00 98.25 369 ALA A N 1
ATOM 2596 C CA . ALA A 1 369 ? -14.335 8.767 15.885 1.00 98.25 369 ALA A CA 1
ATOM 2597 C C . ALA A 1 369 ? -15.616 7.971 15.585 1.00 98.25 369 ALA A C 1
ATOM 2599 O O . ALA A 1 369 ? -16.474 7.768 16.452 1.00 98.25 369 ALA A O 1
ATOM 2600 N N . THR A 1 370 ? -15.720 7.481 14.354 1.00 98.25 370 THR A N 1
ATOM 2601 C CA . THR A 1 370 ? -16.844 6.668 13.870 1.00 98.25 370 THR A CA 1
ATOM 2602 C C . THR A 1 370 ? -16.403 5.236 13.577 1.00 98.25 370 THR A C 1
ATOM 2604 O O . THR A 1 370 ? -15.215 4.962 13.395 1.00 98.25 370 THR A O 1
ATOM 2607 N N . VAL A 1 371 ? -17.364 4.310 13.568 1.00 98.81 371 VAL A N 1
ATOM 2608 C CA . VAL A 1 371 ? -17.145 2.901 13.218 1.00 98.81 371 VAL A CA 1
ATOM 2609 C C . VAL A 1 371 ? -18.055 2.545 12.049 1.00 98.81 371 VAL A C 1
ATOM 2611 O O . VAL A 1 371 ? -19.243 2.856 12.087 1.00 98.81 371 VAL A O 1
ATOM 2614 N N . SER A 1 372 ? -17.504 1.891 11.029 1.00 98.69 372 SER A N 1
ATOM 2615 C CA . SER A 1 372 ? -18.244 1.383 9.869 1.00 98.69 372 SER A CA 1
ATOM 2616 C C . SER A 1 372 ? -17.993 -0.113 9.675 1.00 98.69 372 SER A C 1
ATOM 2618 O O . SER A 1 372 ? -16.912 -0.609 9.989 1.00 98.69 372 SER A O 1
ATOM 2620 N N . GLY A 1 373 ? -18.994 -0.837 9.167 1.00 98.56 373 GLY A N 1
ATOM 2621 C CA . GLY A 1 373 ? -18.889 -2.261 8.821 1.00 98.56 373 GLY A CA 1
ATOM 2622 C C . GLY A 1 373 ? -18.858 -3.243 10.000 1.00 98.56 373 GLY A C 1
ATOM 2623 O O . GLY A 1 373 ? -18.592 -4.429 9.796 1.00 98.56 373 GLY A O 1
ATOM 2624 N N . ALA A 1 374 ? -19.123 -2.775 11.224 1.00 98.56 374 ALA A N 1
ATOM 2625 C CA . ALA A 1 374 ? -19.201 -3.644 12.394 1.00 98.56 374 ALA A CA 1
ATOM 2626 C C . ALA A 1 374 ? -20.408 -4.598 12.323 1.00 98.56 374 ALA A C 1
ATOM 2628 O O . ALA A 1 374 ? -21.479 -4.227 11.844 1.00 98.56 374 ALA A O 1
ATOM 2629 N N . GLY A 1 375 ? -20.236 -5.821 12.818 1.00 98.25 375 GLY A N 1
ATOM 2630 C CA . GLY A 1 375 ? -21.232 -6.888 12.746 1.00 98.25 375 GLY A CA 1
ATOM 2631 C C . GLY A 1 375 ? -20.647 -8.245 13.135 1.00 98.25 375 GLY A C 1
ATOM 2632 O O . GLY A 1 375 ? -19.542 -8.322 13.669 1.00 98.25 375 GLY A O 1
ATOM 2633 N N . ALA A 1 376 ? -21.360 -9.336 12.843 1.00 96.94 376 ALA A N 1
ATOM 2634 C CA . ALA A 1 376 ? -20.836 -10.687 13.048 1.00 96.94 376 ALA A CA 1
ATOM 2635 C C . ALA A 1 376 ? -19.506 -10.882 12.289 1.00 96.94 376 ALA A C 1
ATOM 2637 O O . ALA A 1 376 ? -19.407 -10.582 11.103 1.00 96.94 376 ALA A O 1
ATOM 2638 N N . GLY A 1 377 ? -18.466 -11.339 12.993 1.00 96.62 377 GLY A N 1
ATOM 2639 C CA . GLY A 1 377 ? -17.095 -11.460 12.469 1.00 96.62 377 GLY A CA 1
ATOM 2640 C C . GLY A 1 377 ? -16.276 -10.157 12.423 1.00 96.62 377 GLY A C 1
ATOM 2641 O O . GLY A 1 377 ? -15.055 -10.226 12.302 1.00 96.62 377 GLY A O 1
ATOM 2642 N N . ASN A 1 378 ? -16.918 -8.997 12.597 1.00 98.50 378 ASN A N 1
ATOM 2643 C CA . ASN A 1 378 ? -16.353 -7.657 12.421 1.00 98.50 378 ASN A CA 1
ATOM 2644 C C . ASN A 1 378 ? -16.578 -6.795 13.673 1.00 98.50 378 ASN A C 1
ATOM 2646 O O . ASN A 1 378 ? -17.507 -5.990 13.737 1.00 98.50 378 ASN A O 1
ATOM 2650 N N . TYR A 1 379 ? -15.773 -6.993 14.713 1.00 98.81 379 TYR A N 1
ATOM 2651 C CA . TYR A 1 379 ? -15.983 -6.329 16.001 1.00 98.81 379 TYR A CA 1
ATOM 2652 C C . TYR A 1 379 ? -14.712 -6.304 16.854 1.00 98.81 379 TYR A C 1
ATOM 2654 O O . TYR A 1 379 ? -13.658 -6.812 16.464 1.00 98.81 379 TYR A O 1
ATOM 2662 N N . ILE A 1 380 ? -14.805 -5.694 18.033 1.00 98.94 380 ILE A N 1
ATOM 2663 C CA . ILE A 1 380 ? -13.723 -5.637 19.009 1.00 98.94 380 ILE A CA 1
ATOM 2664 C C . ILE A 1 380 ? -13.910 -6.758 20.034 1.00 98.94 380 ILE A C 1
ATOM 2666 O O . ILE A 1 380 ? -14.871 -6.765 20.801 1.00 98.94 380 ILE A O 1
ATOM 2670 N N . TYR A 1 381 ? -12.963 -7.690 20.080 1.00 98.75 381 TYR A N 1
ATOM 2671 C CA . TYR A 1 381 ? -12.834 -8.665 21.154 1.00 98.75 381 TYR A CA 1
ATOM 2672 C C . TYR A 1 381 ? -11.898 -8.121 22.242 1.00 98.75 381 TYR A C 1
ATOM 2674 O O . TYR A 1 381 ? -10.672 -8.232 22.155 1.00 98.75 381 TYR A O 1
ATOM 2682 N N . GLY A 1 382 ? -12.479 -7.498 23.269 1.00 98.50 382 GLY A N 1
ATOM 2683 C CA . GLY A 1 382 ? -11.741 -6.941 24.404 1.00 98.50 382 GLY A CA 1
ATOM 2684 C C . GLY A 1 382 ? -12.235 -5.558 24.826 1.00 98.50 382 GLY A C 1
ATOM 2685 O O . GLY A 1 382 ? -13.431 -5.282 24.781 1.00 98.50 382 GLY A O 1
ATOM 2686 N N . ASN A 1 383 ? -11.316 -4.703 25.276 1.00 98.81 383 ASN A N 1
ATOM 2687 C CA . ASN A 1 383 ? -11.625 -3.378 25.811 1.00 98.81 383 ASN A CA 1
ATOM 2688 C C . ASN A 1 383 ? -11.779 -2.349 24.680 1.00 98.81 383 ASN A C 1
ATOM 2690 O O . ASN A 1 383 ? -10.795 -1.940 24.055 1.00 98.81 383 ASN A O 1
ATOM 2694 N N . LEU A 1 384 ? -13.009 -1.879 24.471 1.00 98.94 384 LEU A N 1
ATOM 2695 C CA . LEU A 1 384 ? -13.313 -0.741 23.608 1.00 98.94 384 LEU A CA 1
ATOM 2696 C C . LEU A 1 384 ? -13.612 0.491 24.465 1.00 98.94 384 LEU A C 1
ATOM 2698 O O . LEU A 1 384 ? -14.637 0.551 25.143 1.00 98.94 384 LEU A O 1
ATOM 2702 N N . GLN A 1 385 ? -12.738 1.489 24.410 1.00 98.94 385 GLN A N 1
ATOM 2703 C CA . GLN A 1 385 ? -12.930 2.783 25.057 1.00 98.94 385 GLN A CA 1
ATOM 2704 C C . GLN A 1 385 ? -13.451 3.793 24.033 1.00 98.94 385 GLN A C 1
ATOM 2706 O O . GLN A 1 385 ? -12.835 3.976 22.987 1.00 98.94 385 GLN A O 1
ATOM 2711 N N . LYS A 1 386 ? -14.558 4.482 24.325 1.00 98.88 386 LYS A N 1
ATOM 2712 C CA . LYS A 1 386 ? -15.104 5.539 23.456 1.00 98.88 386 LYS A CA 1
ATOM 2713 C C . LYS A 1 386 ? -15.250 6.843 24.230 1.00 98.88 386 LYS A C 1
ATOM 2715 O O . LYS A 1 386 ? -15.820 6.866 25.323 1.00 98.88 386 LYS A O 1
ATOM 2720 N N . GLY A 1 387 ? -14.751 7.935 23.653 1.00 98.44 387 GLY A N 1
ATOM 2721 C CA . GLY A 1 387 ? -15.039 9.283 24.136 1.00 98.44 387 GLY A CA 1
ATOM 2722 C C . GLY A 1 387 ? -16.521 9.623 23.957 1.00 98.44 387 GLY A C 1
ATOM 2723 O O . GLY A 1 387 ? -17.139 9.251 22.954 1.00 98.44 387 GLY A O 1
ATOM 2724 N N . ILE A 1 388 ? -17.101 10.341 24.918 1.00 98.31 388 ILE A N 1
ATOM 2725 C CA . ILE A 1 388 ? -18.499 10.782 24.853 1.00 98.31 388 ILE A CA 1
ATOM 2726 C C . ILE A 1 388 ? -18.516 12.298 24.645 1.00 98.31 388 ILE A C 1
ATOM 2728 O O . ILE A 1 388 ? -18.089 13.052 25.513 1.00 98.31 388 ILE A O 1
ATOM 2732 N N . ALA A 1 389 ? -18.970 12.742 23.470 1.00 97.62 389 ALA A N 1
ATOM 2733 C CA . ALA A 1 389 ? -19.068 14.160 23.123 1.00 97.62 389 ALA A CA 1
ATOM 2734 C C . ALA A 1 389 ? -20.213 14.849 23.883 1.00 97.62 389 ALA A C 1
ATOM 2736 O O . ALA A 1 389 ? -21.087 14.182 24.451 1.00 97.62 389 ALA A O 1
ATOM 2737 N N . THR A 1 390 ? -20.227 16.184 23.887 1.00 97.44 390 THR A N 1
ATOM 2738 C CA . THR A 1 390 ? -21.326 16.965 24.469 1.00 97.44 390 THR A CA 1
ATOM 2739 C C . THR A 1 390 ? -22.632 16.617 23.766 1.00 97.44 390 THR A C 1
ATOM 2741 O O . THR A 1 390 ? -22.635 16.435 22.551 1.00 97.44 390 THR A O 1
ATOM 2744 N N . ALA A 1 391 ? -23.730 16.528 24.519 1.00 96.44 391 ALA A N 1
ATOM 2745 C CA . ALA A 1 391 ? -25.055 16.221 23.971 1.00 96.44 391 ALA A CA 1
ATOM 2746 C C . ALA A 1 391 ? -25.110 14.915 23.140 1.00 96.44 391 ALA A C 1
ATOM 2748 O O . ALA A 1 391 ? -25.851 14.808 22.163 1.00 96.44 391 ALA A O 1
ATOM 2749 N N . THR A 1 392 ? -24.330 13.898 23.522 1.00 97.25 392 THR A N 1
ATOM 2750 C CA . THR A 1 392 ? -24.413 12.566 22.910 1.00 97.25 392 THR A CA 1
ATOM 2751 C C . THR A 1 392 ? -25.737 11.916 23.308 1.00 97.25 392 THR A C 1
ATOM 2753 O O . THR A 1 392 ? -25.901 11.530 24.461 1.00 97.25 392 THR A O 1
ATOM 2756 N N . ALA A 1 393 ? -26.655 11.739 22.356 1.00 97.50 393 ALA A N 1
ATOM 2757 C CA . ALA A 1 393 ? -27.926 11.052 22.602 1.00 97.50 393 ALA A CA 1
ATOM 2758 C C . ALA A 1 393 ? -27.756 9.530 22.736 1.00 97.50 393 ALA A C 1
ATOM 2760 O O . ALA A 1 393 ? -28.399 8.895 23.567 1.00 97.50 393 ALA A O 1
ATOM 2761 N N . SER A 1 394 ? -26.871 8.931 21.932 1.00 97.75 394 SER A N 1
ATOM 2762 C CA . SER A 1 394 ? -26.603 7.495 21.974 1.00 97.75 394 SER A CA 1
ATOM 2763 C C . SER A 1 394 ? -25.157 7.162 21.614 1.00 97.75 394 SER A C 1
ATOM 2765 O O . SER A 1 394 ? -24.495 7.888 20.865 1.00 97.75 394 SER A O 1
ATOM 2767 N N . LYS A 1 395 ? -24.654 6.053 22.163 1.00 98.31 395 LYS A N 1
ATOM 2768 C CA . LYS A 1 395 ? -23.353 5.485 21.820 1.00 98.31 395 LYS A CA 1
ATOM 2769 C C . LYS A 1 395 ? -23.428 3.959 21.798 1.00 98.31 395 LYS A C 1
ATOM 2771 O O . LYS A 1 395 ? -23.759 3.346 22.809 1.00 98.31 395 LYS A O 1
ATOM 2776 N N . THR A 1 396 ? -23.065 3.363 20.666 1.00 98.56 396 THR A N 1
ATOM 2777 C CA . THR A 1 396 ? -22.886 1.912 20.528 1.00 98.56 396 THR A CA 1
ATOM 2778 C C . THR A 1 396 ? -21.427 1.531 20.765 1.00 98.56 396 THR A C 1
ATOM 2780 O O . THR A 1 396 ? -20.512 2.270 20.394 1.00 98.56 396 THR A O 1
ATOM 2783 N N . PHE A 1 397 ? -21.227 0.389 21.414 1.00 98.88 397 PHE A N 1
ATOM 2784 C CA . PHE A 1 397 ? -19.952 -0.279 21.623 1.00 98.88 397 PHE A CA 1
ATOM 2785 C C . PHE A 1 397 ? -19.959 -1.570 20.816 1.00 98.88 397 PHE A C 1
ATOM 2787 O O . PHE A 1 397 ? -20.697 -2.506 21.124 1.00 98.88 397 PHE A O 1
ATOM 2794 N N . GLU A 1 398 ? -19.138 -1.604 19.772 1.00 98.75 398 GLU A N 1
ATOM 2795 C CA . GLU A 1 398 ? -19.050 -2.695 18.807 1.00 98.75 398 GLU A CA 1
ATOM 2796 C C . GLU A 1 398 ? -18.169 -3.833 19.345 1.00 98.75 398 GLU A C 1
ATOM 2798 O O . GLU A 1 398 ? -17.130 -4.170 18.780 1.00 98.75 398 GLU A O 1
ATOM 2803 N N . ILE A 1 399 ? -18.576 -4.397 20.481 1.00 98.88 399 ILE A N 1
ATOM 2804 C CA . ILE A 1 399 ? -17.831 -5.416 21.222 1.00 98.88 399 ILE A CA 1
ATOM 2805 C C . ILE A 1 399 ? -18.404 -6.821 21.028 1.00 98.88 399 ILE A C 1
ATOM 2807 O O . ILE A 1 399 ? -19.569 -7.009 20.681 1.00 98.88 399 ILE A O 1
ATOM 2811 N N . GLY A 1 400 ? -17.568 -7.814 21.293 1.00 98.50 400 GLY A N 1
ATOM 2812 C CA . GLY A 1 400 ? -17.927 -9.223 21.286 1.00 98.50 400 GLY A CA 1
ATOM 2813 C C . GLY A 1 400 ? -16.882 -10.061 22.012 1.00 98.50 400 GLY A C 1
ATOM 2814 O O . GLY A 1 400 ? -15.966 -9.524 22.641 1.00 98.50 400 GLY A O 1
ATOM 2815 N N . ASP A 1 401 ? -17.007 -11.378 21.905 1.00 97.31 401 ASP A N 1
ATOM 2816 C CA . ASP A 1 401 ? -16.029 -12.335 22.425 1.00 97.31 401 ASP A CA 1
ATOM 2817 C C . ASP A 1 401 ? -15.298 -13.106 21.311 1.00 97.31 401 ASP A C 1
ATOM 2819 O O . ASP A 1 401 ? -15.302 -12.721 20.142 1.00 97.31 401 ASP A O 1
ATOM 2823 N N . ALA A 1 402 ? -14.648 -14.218 21.651 1.00 95.94 402 ALA A N 1
ATOM 2824 C CA . ALA A 1 402 ? -13.928 -15.052 20.694 1.00 95.94 402 ALA A CA 1
ATOM 2825 C C . ALA A 1 402 ? -14.810 -15.696 19.601 1.00 95.94 402 ALA A C 1
ATOM 2827 O O . ALA A 1 402 ? -14.263 -16.302 18.677 1.00 95.94 402 ALA A O 1
ATOM 2828 N N . SER A 1 403 ? -16.134 -15.575 19.662 1.00 94.62 403 SER A N 1
ATOM 2829 C CA . SER A 1 403 ? -17.082 -16.226 18.751 1.00 94.62 403 SER A CA 1
ATOM 2830 C C . SER A 1 403 ? -18.256 -15.344 18.323 1.00 94.62 403 SER A C 1
ATOM 2832 O O . SER A 1 403 ? -18.750 -15.506 17.210 1.00 94.62 403 SER A O 1
ATOM 2834 N N . SER A 1 404 ? -18.682 -14.406 19.171 1.00 97.12 404 SER A N 1
ATOM 2835 C CA . SER A 1 404 ? -19.980 -13.746 19.036 1.00 97.12 404 SER A CA 1
ATOM 2836 C C . SER A 1 404 ? -19.865 -12.228 19.111 1.00 97.12 404 SER A C 1
ATOM 2838 O O . SER A 1 404 ? -19.154 -11.686 19.958 1.00 97.12 404 SER A O 1
ATOM 2840 N N . TYR A 1 405 ? -20.593 -11.542 18.228 1.00 98.25 405 TYR A N 1
ATOM 2841 C CA . TYR A 1 405 ? -20.789 -10.095 18.272 1.00 98.25 405 TYR A CA 1
ATOM 2842 C C . TYR A 1 405 ? -21.977 -9.773 19.179 1.00 98.25 405 TYR A C 1
ATOM 2844 O O . TYR A 1 405 ? -23.107 -10.137 18.867 1.00 98.25 405 TYR A O 1
ATOM 2852 N N . THR A 1 406 ? -21.724 -9.097 20.297 1.00 97.88 406 THR A N 1
ATOM 2853 C CA . THR A 1 406 ? -22.716 -8.861 21.360 1.00 97.88 406 THR A CA 1
ATOM 2854 C C . THR A 1 406 ? -22.639 -7.403 21.826 1.00 97.88 406 THR A C 1
ATOM 2856 O O . THR A 1 406 ? -22.165 -7.120 22.939 1.00 97.88 406 THR A O 1
ATOM 2859 N N . PRO A 1 407 ? -23.004 -6.453 20.939 1.00 98.44 407 PRO A N 1
ATOM 2860 C CA . PRO A 1 407 ? -22.798 -5.030 21.163 1.00 98.44 407 PRO A CA 1
ATOM 2861 C C . PRO A 1 407 ? -23.676 -4.484 22.286 1.00 98.44 407 PRO A C 1
ATOM 2863 O O . PRO A 1 407 ? -24.752 -5.007 22.590 1.00 98.44 407 PRO A O 1
ATOM 2866 N N . VAL A 1 408 ? -23.237 -3.362 22.854 1.00 98.56 408 VAL A N 1
ATOM 2867 C CA . VAL A 1 408 ? -24.004 -2.606 23.852 1.00 98.56 408 VAL A CA 1
ATOM 2868 C C . VAL A 1 408 ? -24.295 -1.217 23.321 1.00 98.56 408 VAL A C 1
ATOM 2870 O O . VAL A 1 408 ? -23.380 -0.520 22.886 1.00 98.56 408 VAL A O 1
ATOM 2873 N N . THR A 1 409 ? -25.548 -0.783 23.407 1.00 98.50 409 THR A N 1
ATOM 2874 C CA . THR A 1 409 ? -25.941 0.590 23.074 1.00 98.50 409 THR A CA 1
ATOM 2875 C C . THR A 1 409 ? -26.402 1.312 24.327 1.00 98.50 409 THR A C 1
ATOM 2877 O O . THR A 1 409 ? -27.327 0.869 25.002 1.00 98.50 409 THR A O 1
ATOM 2880 N N . LEU A 1 410 ? -25.771 2.446 24.620 1.00 98.50 410 LEU A N 1
ATOM 2881 C CA . LEU A 1 410 ? -26.223 3.386 25.637 1.00 98.50 410 LEU A CA 1
ATOM 2882 C C . LEU A 1 410 ? -27.060 4.483 24.986 1.00 98.50 410 LEU A C 1
ATOM 2884 O O . LEU A 1 410 ? -26.691 4.998 23.927 1.00 98.50 410 LEU A O 1
ATOM 2888 N N . GLN A 1 411 ? -28.157 4.865 25.628 1.00 98.19 411 GLN A N 1
ATOM 2889 C CA . GLN A 1 411 ? -28.919 6.068 25.302 1.00 98.19 411 GLN A CA 1
ATOM 2890 C C . GLN A 1 411 ? -28.942 6.966 26.534 1.00 98.19 411 GLN A C 1
ATOM 2892 O O . GLN A 1 411 ? -29.256 6.503 27.629 1.00 98.19 411 GLN A O 1
ATOM 2897 N N . PHE A 1 412 ? -28.591 8.236 26.366 1.00 98.19 412 PHE A N 1
ATOM 2898 C CA . PHE A 1 412 ? -28.532 9.210 27.452 1.00 98.19 412 PHE A CA 1
ATOM 2899 C C . PHE A 1 412 ? -29.740 10.143 27.382 1.00 98.19 412 PHE A C 1
ATOM 2901 O O . PHE A 1 412 ? -30.097 10.627 26.309 1.00 98.19 412 PHE A O 1
ATOM 2908 N N . ALA A 1 413 ? -30.338 10.434 28.536 1.00 97.31 413 ALA A N 1
ATOM 2909 C CA . ALA A 1 413 ? -31.304 11.513 28.690 1.00 97.31 413 ALA A CA 1
ATOM 2910 C C . ALA A 1 413 ? -30.618 12.734 29.321 1.00 97.31 413 ALA A C 1
ATOM 2912 O O . ALA A 1 413 ? -29.842 12.600 30.267 1.00 97.31 413 ALA A O 1
ATOM 2913 N N . GLY A 1 414 ? -30.907 13.933 28.816 1.00 95.44 414 GLY A N 1
ATOM 2914 C CA . GLY A 1 414 ? -30.206 15.161 29.207 1.00 95.44 414 GLY A CA 1
ATOM 2915 C C . GLY A 1 414 ? -28.955 15.419 28.362 1.00 95.44 414 GLY A C 1
ATOM 2916 O O . GLY A 1 414 ? -28.854 14.945 27.232 1.00 95.44 414 GLY A O 1
ATOM 2917 N N . THR A 1 415 ? -28.003 16.186 28.898 1.00 96.56 415 THR A N 1
ATOM 2918 C CA . THR A 1 415 ? -26.852 16.685 28.130 1.00 96.56 415 THR A CA 1
ATOM 2919 C C . THR A 1 415 ? -25.554 16.164 28.722 1.00 96.56 415 THR A C 1
ATOM 2921 O O . THR A 1 415 ? -25.099 16.649 29.755 1.00 96.56 415 THR A O 1
ATOM 2924 N N . THR A 1 416 ? -24.915 15.206 28.050 1.00 97.75 416 THR A N 1
ATOM 2925 C CA . THR A 1 416 ? -23.564 14.776 28.432 1.00 97.75 416 THR A CA 1
ATOM 2926 C C . THR A 1 416 ? -22.590 15.959 28.395 1.00 97.75 416 THR A C 1
ATOM 2928 O O . THR A 1 416 ? -22.668 16.813 27.512 1.00 97.75 416 THR A O 1
ATOM 2931 N N . ASN A 1 417 ? -21.660 15.996 29.345 1.00 96.19 417 ASN A N 1
ATOM 2932 C CA . ASN A 1 417 ? -20.685 17.071 29.564 1.00 96.19 417 ASN A CA 1
ATOM 2933 C C . ASN A 1 417 ? -19.616 17.221 28.463 1.00 96.19 417 ASN A C 1
ATOM 2935 O O . ASN A 1 417 ? -18.923 18.236 28.424 1.00 96.19 417 ASN A O 1
ATOM 2939 N N . GLY A 1 418 ? -19.458 16.219 27.595 1.00 94.19 418 GLY A N 1
ATOM 2940 C CA . GLY A 1 418 ? -18.479 16.224 26.504 1.00 94.19 418 GLY A CA 1
ATOM 2941 C C . GLY A 1 418 ? -17.040 15.951 26.900 1.00 94.19 418 GLY A C 1
ATOM 2942 O O . GLY A 1 418 ? -16.143 16.062 26.065 1.00 94.19 418 GLY A O 1
ATOM 2943 N N . THR A 1 419 ? -16.819 15.572 28.154 1.00 92.62 419 THR A N 1
ATOM 2944 C CA . THR A 1 419 ? -15.528 15.118 28.656 1.00 92.62 419 THR A CA 1
ATOM 2945 C C . THR A 1 419 ? -15.665 13.712 29.231 1.00 92.62 419 THR A C 1
ATOM 2947 O O . THR A 1 419 ? -16.758 13.236 29.535 1.00 92.62 419 THR A O 1
ATOM 2950 N N . GLY A 1 420 ? -14.536 13.016 29.343 1.00 97.12 420 GLY A N 1
ATOM 2951 C CA . GLY A 1 420 ? -14.511 11.638 29.816 1.00 97.12 420 GLY A CA 1
ATOM 2952 C C . GLY A 1 420 ? -14.796 10.599 28.732 1.00 97.12 420 GLY A C 1
ATOM 2953 O O . GLY A 1 420 ? -14.900 10.881 27.535 1.00 97.12 420 GLY A O 1
ATOM 2954 N N . ASN A 1 421 ? -14.835 9.348 29.168 1.00 98.50 421 ASN A N 1
ATOM 2955 C CA . ASN A 1 421 ? -14.989 8.188 28.302 1.00 98.50 421 ASN A CA 1
ATOM 2956 C C . ASN A 1 421 ? -15.689 7.044 29.036 1.00 98.50 421 ASN A C 1
ATOM 2958 O O . ASN A 1 421 ? -15.773 7.029 30.265 1.00 98.50 421 ASN A O 1
ATOM 2962 N N . ILE A 1 422 ? -16.178 6.086 28.256 1.00 98.81 422 ILE A N 1
ATOM 2963 C CA . ILE A 1 422 ? -16.657 4.804 28.763 1.00 98.81 422 ILE A CA 1
ATOM 2964 C C . ILE A 1 422 ? -15.839 3.706 28.093 1.00 98.81 422 ILE A C 1
ATOM 2966 O O . ILE A 1 422 ? -15.675 3.715 26.871 1.00 98.81 422 ILE A O 1
ATOM 2970 N N . THR A 1 423 ? -15.352 2.761 28.892 1.00 98.88 423 THR A N 1
ATOM 2971 C CA . THR A 1 423 ? -14.732 1.525 28.404 1.00 98.88 423 THR A CA 1
ATOM 2972 C C . THR A 1 423 ? -15.710 0.380 28.569 1.00 98.88 423 THR A C 1
ATOM 2974 O O . THR A 1 423 ? -16.214 0.167 29.670 1.00 98.88 423 THR A O 1
ATOM 2977 N N . ALA A 1 424 ? -15.967 -0.354 27.490 1.00 98.88 424 ALA A N 1
ATOM 2978 C CA . ALA A 1 424 ? -16.859 -1.501 27.482 1.00 98.88 424 ALA A CA 1
ATOM 2979 C C . ALA A 1 424 ? -16.129 -2.772 27.036 1.00 98.88 424 ALA A C 1
ATOM 2981 O O . ALA A 1 424 ? -15.285 -2.739 26.137 1.00 98.88 424 ALA A O 1
ATOM 2982 N N . LYS A 1 425 ? -16.498 -3.894 27.652 1.00 98.75 425 LYS A N 1
ATOM 2983 C CA . LYS A 1 425 ? -16.184 -5.251 27.193 1.00 98.75 425 LYS A CA 1
ATOM 2984 C C . LYS A 1 425 ? -17.305 -6.213 27.579 1.00 98.75 425 LYS A C 1
ATOM 2986 O O . LYS A 1 425 ? -18.136 -5.897 28.432 1.00 98.75 425 LYS A O 1
ATOM 2991 N N . THR A 1 426 ? -17.288 -7.398 26.986 1.00 98.38 426 THR A N 1
ATOM 2992 C CA . THR A 1 426 ? -18.181 -8.511 27.322 1.00 98.38 426 THR A CA 1
ATOM 2993 C C . THR A 1 426 ? -17.365 -9.744 27.697 1.00 98.38 426 THR A C 1
ATOM 2995 O O . THR A 1 426 ? -16.239 -9.910 27.221 1.00 98.38 426 THR A O 1
ATOM 2998 N N . THR A 1 427 ? -17.935 -10.594 28.544 1.00 97.81 427 THR A N 1
ATOM 2999 C CA . THR A 1 427 ? -17.372 -11.884 28.935 1.00 97.81 427 THR A CA 1
ATOM 3000 C C . THR A 1 427 ? -18.450 -12.953 28.804 1.00 97.81 427 THR A C 1
ATOM 3002 O O . THR A 1 427 ? -19.562 -12.759 29.293 1.00 97.81 427 THR A O 1
ATOM 3005 N N . SER A 1 428 ? -18.114 -14.069 28.158 1.00 96.94 428 SER A N 1
ATOM 3006 C CA . SER A 1 428 ? -18.965 -15.259 28.077 1.00 96.94 428 SER A CA 1
ATOM 3007 C C . SER A 1 428 ? -19.030 -15.996 29.418 1.00 96.94 428 SER A C 1
ATOM 3009 O O . SER A 1 428 ? -18.017 -16.099 30.115 1.00 96.94 428 SER A O 1
ATOM 3011 N N . GLY A 1 429 ? -20.181 -16.588 29.712 1.00 95.94 429 GLY A N 1
ATOM 3012 C CA . GLY A 1 429 ? -20.507 -17.267 30.963 1.00 95.94 429 GLY A CA 1
ATOM 3013 C C . GLY A 1 429 ? -21.189 -16.358 31.985 1.00 95.94 429 GLY A C 1
ATOM 3014 O O . GLY A 1 429 ? -21.205 -15.130 31.855 1.00 95.94 429 GLY A O 1
ATOM 3015 N N . ASP A 1 430 ? -21.742 -16.984 33.019 1.00 96.19 430 ASP A N 1
ATOM 3016 C CA . ASP A 1 430 ? -22.323 -16.298 34.167 1.00 96.19 430 ASP A CA 1
ATOM 3017 C C . ASP A 1 430 ? -21.338 -15.352 34.867 1.00 96.19 430 ASP A C 1
ATOM 3019 O O . ASP A 1 430 ? -20.126 -15.582 34.948 1.00 96.19 430 ASP A O 1
ATOM 3023 N N . HIS A 1 431 ? -21.882 -14.282 35.452 1.00 95.81 431 HIS A N 1
ATOM 3024 C CA . HIS A 1 431 ? -21.088 -13.389 36.287 1.00 95.81 431 HIS A CA 1
ATOM 3025 C C . HIS A 1 431 ? -20.537 -14.149 37.514 1.00 95.81 431 HIS A C 1
ATOM 3027 O O . HIS A 1 431 ? -21.314 -14.806 38.209 1.00 95.81 431 HIS A O 1
ATOM 3033 N N . PRO A 1 432 ? -19.249 -13.994 37.893 1.00 95.81 432 PRO A N 1
ATOM 3034 C CA . PRO A 1 432 ? -18.643 -14.760 38.995 1.00 95.81 432 PRO A CA 1
ATOM 3035 C C . PRO A 1 432 ? -19.346 -14.638 40.356 1.00 95.81 432 PRO A C 1
ATOM 3037 O O . PRO A 1 432 ? -19.183 -15.491 41.220 1.00 95.81 432 PRO A O 1
ATOM 3040 N N . ASN A 1 433 ? -20.120 -13.568 40.559 1.00 95.88 433 ASN A N 1
ATOM 3041 C CA . ASN A 1 433 ? -20.879 -13.317 41.789 1.00 95.88 433 ASN A CA 1
ATOM 3042 C C . ASN A 1 433 ? -22.389 -13.568 41.630 1.00 95.88 433 ASN A C 1
ATOM 3044 O O . ASN A 1 433 ? -23.179 -13.026 42.396 1.00 95.88 433 ASN A O 1
ATOM 3048 N N . ILE A 1 434 ? -22.824 -14.338 40.628 1.00 95.81 434 ILE A N 1
ATOM 3049 C CA . ILE A 1 434 ? -24.253 -14.581 40.385 1.00 95.81 434 ILE A CA 1
ATOM 3050 C C . ILE A 1 434 ? -24.959 -15.234 41.581 1.00 95.81 434 ILE A C 1
ATOM 3052 O O . ILE A 1 434 ? -26.107 -14.904 41.865 1.00 95.81 434 ILE A O 1
ATOM 3056 N N . ALA A 1 435 ? -24.255 -16.070 42.349 1.00 95.81 435 ALA A N 1
ATOM 3057 C CA . ALA A 1 435 ? -24.795 -16.734 43.536 1.00 95.81 435 ALA A CA 1
ATOM 3058 C C . ALA A 1 435 ? -25.217 -15.765 44.660 1.00 95.81 435 ALA A C 1
ATOM 3060 O O . ALA A 1 435 ? -25.961 -16.159 45.553 1.00 95.81 435 ALA A O 1
ATOM 3061 N N . THR A 1 436 ? -24.754 -14.508 44.635 1.00 95.62 436 THR A N 1
ATOM 3062 C CA . THR A 1 436 ? -25.171 -13.458 45.585 1.00 95.62 436 THR A CA 1
ATOM 3063 C C . THR A 1 436 ? -26.257 -12.538 45.021 1.00 95.62 436 THR A C 1
ATOM 3065 O O . THR A 1 436 ? -26.631 -11.553 45.659 1.00 95.62 436 THR A O 1
ATOM 3068 N N . SER A 1 437 ? -26.757 -12.840 43.822 1.00 96.12 437 SER A N 1
ATOM 3069 C CA . SER A 1 437 ? -27.854 -12.133 43.165 1.00 96.12 437 SER A CA 1
ATOM 3070 C C . SER A 1 437 ? -29.190 -12.869 43.355 1.00 96.12 437 SER A C 1
ATOM 3072 O O . SER A 1 437 ? -29.252 -13.940 43.952 1.00 96.12 437 SER A O 1
ATOM 3074 N N . THR A 1 438 ? -30.274 -12.302 42.826 1.00 94.94 438 THR A N 1
ATOM 3075 C CA . THR A 1 438 ? -31.587 -12.956 42.714 1.00 94.94 438 THR A CA 1
ATOM 3076 C C . THR A 1 438 ? -31.756 -13.723 41.398 1.00 94.94 438 THR A C 1
ATOM 3078 O O . THR A 1 438 ? -32.818 -14.295 41.156 1.00 94.94 438 THR A O 1
ATOM 3081 N N . ILE A 1 439 ? -30.737 -13.721 40.531 1.00 94.75 439 ILE A N 1
ATOM 3082 C CA . ILE A 1 439 ? -30.762 -14.360 39.214 1.00 94.75 439 ILE A CA 1
ATOM 3083 C C . ILE A 1 439 ? -30.421 -15.846 39.366 1.00 94.75 439 ILE A C 1
ATOM 3085 O O . ILE A 1 439 ? -29.453 -16.215 40.031 1.00 94.75 439 ILE A O 1
ATOM 3089 N N . SER A 1 440 ? -31.213 -16.706 38.725 1.00 93.50 440 SER A N 1
ATOM 3090 C CA . SER A 1 440 ? -30.964 -18.147 38.678 1.00 93.50 440 SER A CA 1
ATOM 3091 C C . SER A 1 440 ? -29.903 -18.481 37.630 1.00 93.50 440 SER A C 1
ATOM 3093 O O . SER A 1 440 ? -30.163 -18.332 36.441 1.00 93.50 440 SER A O 1
ATOM 3095 N N . ALA A 1 441 ? -28.751 -18.988 38.074 1.00 92.88 441 ALA A N 1
ATOM 3096 C CA . ALA A 1 441 ? -27.625 -19.397 37.224 1.00 92.88 441 ALA A CA 1
ATOM 3097 C C . ALA A 1 441 ? -27.949 -20.502 36.195 1.00 92.88 441 ALA A C 1
ATOM 3099 O O . ALA A 1 441 ? -27.197 -20.714 35.264 1.00 92.88 441 ALA A O 1
ATOM 3100 N N . SER A 1 442 ? -29.061 -21.231 36.338 1.00 91.88 442 SER A N 1
ATOM 3101 C CA . SER A 1 442 ? -29.483 -22.249 35.356 1.00 91.88 442 SER A CA 1
ATOM 3102 C C . SER A 1 442 ? -30.429 -21.714 34.270 1.00 91.88 442 SER A C 1
ATOM 3104 O O . SER A 1 442 ? -30.915 -22.479 33.430 1.00 91.88 442 SER A O 1
ATOM 3106 N N . ALA A 1 443 ? -30.788 -20.432 34.343 1.00 93.31 443 ALA A N 1
ATOM 3107 C CA . ALA A 1 443 ? -31.772 -19.789 33.477 1.00 93.31 443 ALA A CA 1
ATOM 3108 C C . ALA A 1 443 ? -31.332 -18.361 33.108 1.00 93.31 443 ALA A C 1
ATOM 3110 O O . ALA A 1 443 ? -32.135 -17.424 33.153 1.00 93.31 443 ALA A O 1
ATOM 3111 N N . THR A 1 444 ? -30.049 -18.189 32.778 1.00 93.75 444 THR A N 1
ATOM 3112 C CA . THR A 1 444 ? -29.460 -16.898 32.412 1.00 93.75 444 THR A CA 1
ATOM 3113 C C . THR A 1 444 ? -29.286 -16.739 30.910 1.00 93.75 444 THR A C 1
ATOM 3115 O O . THR A 1 444 ? -29.441 -17.664 30.111 1.00 93.75 444 THR A O 1
ATOM 3118 N N . VAL A 1 445 ? -28.938 -15.511 30.537 1.00 94.75 445 VAL A N 1
ATOM 3119 C CA . VAL A 1 445 ? -28.010 -15.299 29.435 1.00 94.75 445 VAL A CA 1
ATOM 3120 C C . VAL A 1 445 ? -26.612 -15.471 30.031 1.00 94.75 445 VAL A C 1
ATOM 3122 O O . VAL A 1 445 ? -26.219 -14.670 30.880 1.00 94.75 445 VAL A O 1
ATOM 3125 N N . ASN A 1 446 ? -25.877 -16.489 29.590 1.00 94.56 446 ASN A N 1
ATOM 3126 C CA . ASN A 1 446 ? -24.506 -16.824 29.970 1.00 94.56 446 ASN A CA 1
ATOM 3127 C C . ASN A 1 446 ? -23.512 -15.789 29.428 1.00 94.56 446 ASN A C 1
ATOM 3129 O O . ASN A 1 446 ? -22.629 -16.078 28.617 1.00 94.56 446 ASN A O 1
ATOM 3133 N N . ARG A 1 447 ? -23.682 -14.539 29.851 1.00 96.12 447 ARG A N 1
ATOM 3134 C CA . ARG A 1 447 ? -22.855 -13.403 29.473 1.00 96.12 447 ARG A CA 1
ATOM 3135 C C . ARG A 1 447 ? -23.030 -12.275 30.467 1.00 96.12 447 ARG A C 1
ATOM 3137 O O . ARG A 1 447 ? -24.133 -11.969 30.917 1.00 96.12 447 ARG A O 1
ATOM 3144 N N . TYR A 1 448 ? -21.943 -11.560 30.713 1.00 97.31 448 TYR A N 1
ATOM 3145 C CA . TYR A 1 448 ? -22.002 -10.270 31.379 1.00 97.31 448 TYR A CA 1
ATOM 3146 C C . TYR A 1 448 ? -21.180 -9.219 30.638 1.00 97.31 448 TYR A C 1
ATOM 3148 O O . TYR A 1 448 ? -20.279 -9.514 29.847 1.00 97.31 448 TYR A O 1
ATOM 3156 N N . TRP A 1 449 ? -21.503 -7.958 30.900 1.00 98.06 449 TRP A N 1
ATOM 3157 C CA . TRP A 1 449 ? -20.812 -6.806 30.336 1.00 98.06 449 TRP A CA 1
ATOM 3158 C C . TRP A 1 449 ? -20.192 -5.983 31.453 1.00 98.06 449 TRP A C 1
ATOM 3160 O O . TRP A 1 449 ? -20.743 -5.861 32.544 1.00 98.06 449 TRP A O 1
ATOM 3170 N N . THR A 1 450 ? -19.029 -5.405 31.176 1.00 97.88 450 THR A N 1
ATOM 3171 C CA . THR A 1 450 ? -18.363 -4.465 32.078 1.00 97.88 450 THR A CA 1
ATOM 3172 C C . THR A 1 450 ? -18.300 -3.117 31.390 1.00 97.88 450 THR A C 1
ATOM 3174 O O . THR A 1 450 ? -17.700 -3.011 30.321 1.00 97.88 450 THR A O 1
ATOM 3177 N N . LEU A 1 451 ? -18.923 -2.105 31.996 1.00 98.00 451 LEU A N 1
ATOM 3178 C CA . LEU A 1 451 ? -18.887 -0.721 31.536 1.00 98.00 451 LEU A CA 1
ATOM 3179 C C . LEU A 1 451 ? -18.255 0.149 32.625 1.00 98.00 451 LEU A C 1
ATOM 3181 O O . LEU A 1 451 ? -18.802 0.277 33.718 1.00 98.00 451 LEU A O 1
ATOM 3185 N N . THR A 1 452 ? -17.127 0.776 32.311 1.00 97.81 452 THR A N 1
ATOM 3186 C CA . THR A 1 452 ? -16.411 1.671 33.225 1.00 97.81 452 THR A CA 1
ATOM 3187 C C . THR A 1 452 ? -16.574 3.108 32.754 1.00 97.81 452 THR A C 1
ATOM 3189 O O . THR A 1 452 ? -15.987 3.491 31.744 1.00 97.81 452 THR A O 1
ATOM 3192 N N . ASN A 1 453 ? -17.353 3.913 33.480 1.00 97.56 453 ASN A N 1
ATOM 3193 C CA . ASN A 1 453 ? -17.462 5.352 33.238 1.00 97.56 453 ASN A CA 1
ATOM 3194 C C . ASN A 1 453 ? -16.291 6.099 33.896 1.00 97.56 453 ASN A C 1
ATOM 3196 O O . ASN A 1 453 ? -16.093 6.008 35.104 1.00 97.56 453 ASN A O 1
ATOM 3200 N N . SER A 1 454 ? -15.541 6.861 33.104 1.00 98.00 454 SER A N 1
ATOM 3201 C CA . SER A 1 454 ? -14.449 7.727 33.548 1.00 98.00 454 SER A CA 1
ATOM 3202 C C . SER A 1 454 ? -14.742 9.178 33.170 1.00 98.00 454 SER A C 1
ATOM 3204 O O . SER A 1 454 ? -14.236 9.691 32.171 1.00 98.00 454 SER A O 1
ATOM 3206 N N . GLY A 1 455 ? -15.575 9.841 33.976 1.00 97.44 455 GLY A N 1
ATOM 3207 C CA . GLY A 1 455 ? -15.801 11.288 33.895 1.00 97.44 455 GLY A CA 1
ATOM 3208 C C . GLY A 1 455 ? -16.944 11.752 32.987 1.00 97.44 455 GLY A C 1
ATOM 3209 O O . GLY A 1 455 ? -17.095 12.959 32.813 1.00 97.44 455 GLY A O 1
ATOM 3210 N N . VAL A 1 456 ? -17.763 10.848 32.440 1.00 98.06 456 VAL A N 1
ATOM 3211 C CA . VAL A 1 456 ? -18.976 11.226 31.696 1.00 98.06 456 VAL A CA 1
ATOM 3212 C C . VAL A 1 456 ? -20.080 11.571 32.694 1.00 98.06 456 VAL A C 1
ATOM 3214 O O . VAL A 1 456 ? -20.495 10.722 33.486 1.00 98.06 456 VAL A O 1
ATOM 3217 N N . THR A 1 457 ? -20.555 12.814 32.663 1.00 97.19 457 THR A N 1
ATOM 3218 C CA . THR A 1 457 ? -21.601 13.352 33.556 1.00 97.19 457 THR A CA 1
ATOM 3219 C C . THR A 1 457 ? -22.566 14.261 32.781 1.00 97.19 457 THR A C 1
ATOM 3221 O O . THR A 1 457 ? -22.482 14.350 31.557 1.00 97.19 457 THR A O 1
ATOM 3224 N N . GLY A 1 458 ? -23.517 14.914 33.462 1.00 95.75 458 GLY A N 1
ATOM 3225 C CA . GLY A 1 458 ? -24.448 15.900 32.878 1.00 95.75 458 GLY A CA 1
ATOM 3226 C C . GLY A 1 458 ? -25.752 15.321 32.309 1.00 95.75 458 GLY A C 1
ATOM 3227 O O . GLY A 1 458 ? -26.745 16.035 32.177 1.00 95.75 458 GLY A O 1
ATOM 3228 N N . PHE A 1 459 ? -25.787 14.016 32.035 1.00 96.81 459 PHE A N 1
ATOM 3229 C CA . PHE A 1 459 ? -27.031 13.297 31.761 1.00 96.81 459 PHE A CA 1
ATOM 3230 C C . PHE A 1 459 ? -27.829 13.080 33.062 1.00 96.81 459 PHE A C 1
ATOM 3232 O O . PHE A 1 459 ? -27.250 12.954 34.141 1.00 96.81 459 PHE A O 1
ATOM 3239 N N . THR A 1 460 ? -29.159 13.037 32.967 1.00 97.31 460 THR A N 1
ATOM 3240 C CA . THR A 1 460 ? -30.072 12.821 34.107 1.00 97.31 460 THR A CA 1
ATOM 3241 C C . THR A 1 460 ? -30.403 11.347 34.318 1.00 97.31 460 THR A C 1
ATOM 3243 O O . THR A 1 460 ? -30.621 10.913 35.446 1.00 97.31 460 THR A O 1
ATOM 3246 N N . SER A 1 461 ? -30.422 10.566 33.241 1.00 96.06 461 SER A N 1
ATOM 3247 C CA . SER A 1 461 ? -30.569 9.113 33.263 1.00 96.06 461 SER A CA 1
ATOM 3248 C C . SER A 1 461 ? -29.980 8.503 31.989 1.00 96.06 461 SER A C 1
ATOM 3250 O O . SER A 1 461 ? -29.583 9.215 31.063 1.00 96.06 461 SER A O 1
ATOM 3252 N N . TYR A 1 462 ? -29.891 7.177 31.947 1.00 96.44 462 TYR A N 1
ATOM 3253 C CA . TYR A 1 462 ? -29.520 6.441 30.745 1.00 96.44 462 TYR A CA 1
ATOM 3254 C C . TYR A 1 462 ? -30.295 5.126 30.665 1.00 96.44 462 TYR A C 1
ATOM 3256 O O . TYR A 1 462 ? -30.726 4.586 31.685 1.00 96.44 462 TYR A O 1
ATOM 3264 N N . SER A 1 463 ? -30.435 4.599 29.452 1.00 96.94 463 SER A N 1
ATOM 3265 C CA . SER A 1 463 ? -30.818 3.212 29.202 1.00 96.94 463 SER A CA 1
ATOM 3266 C C . SER A 1 463 ? -29.667 2.481 28.512 1.00 96.94 463 SER A C 1
ATOM 3268 O O . SER A 1 463 ? -28.864 3.082 27.793 1.00 96.94 463 SER A O 1
ATOM 3270 N N . ALA A 1 464 ? -29.561 1.179 28.762 1.00 97.31 464 ALA A N 1
ATOM 3271 C CA . ALA A 1 464 ? -28.564 0.317 28.147 1.00 97.31 464 ALA A CA 1
ATOM 3272 C C . ALA A 1 464 ? -29.270 -0.867 27.482 1.00 97.31 464 ALA A C 1
ATOM 3274 O O . ALA A 1 464 ? -30.063 -1.558 28.116 1.00 97.31 464 ALA A O 1
ATOM 3275 N N . THR A 1 465 ? -28.991 -1.078 26.197 1.00 97.50 465 THR A N 1
ATOM 3276 C CA . THR A 1 465 ? -29.461 -2.231 25.421 1.00 97.50 465 THR A CA 1
ATOM 3277 C C . THR A 1 465 ? -28.298 -3.194 25.247 1.00 97.50 465 THR A C 1
ATOM 3279 O O . THR A 1 465 ? -27.276 -2.825 24.666 1.00 97.50 465 THR A O 1
ATOM 3282 N N . PHE A 1 466 ? -28.453 -4.409 25.765 1.00 97.00 466 PHE A N 1
ATOM 3283 C CA . PHE A 1 466 ? -27.453 -5.470 25.704 1.00 97.00 466 PHE A CA 1
ATOM 3284 C C . PHE A 1 466 ? -27.909 -6.518 24.696 1.00 97.00 466 PHE A C 1
ATOM 3286 O O . PHE A 1 466 ? -28.981 -7.097 24.858 1.00 97.00 466 PHE A O 1
ATOM 3293 N N . ASN A 1 467 ? -27.110 -6.741 23.655 1.00 96.56 467 ASN A N 1
ATOM 3294 C CA . ASN A 1 467 ? -27.407 -7.724 22.618 1.00 96.56 467 ASN A CA 1
ATOM 3295 C C . ASN A 1 467 ? -26.578 -8.979 22.872 1.00 96.56 467 ASN A C 1
ATOM 3297 O O . ASN A 1 467 ? -25.392 -8.872 23.170 1.00 96.56 467 ASN A O 1
ATOM 3301 N N . PHE A 1 468 ? -27.187 -10.146 22.728 1.00 95.38 468 PHE A N 1
ATOM 3302 C CA . PHE A 1 468 ? -26.574 -11.459 22.926 1.00 95.38 468 PHE A CA 1
ATOM 3303 C C . PHE A 1 468 ? -27.036 -12.398 21.810 1.00 95.38 468 PHE A C 1
ATOM 3305 O O . PHE A 1 468 ? -27.979 -12.079 21.087 1.00 95.38 468 PHE A O 1
ATOM 3312 N N . VAL A 1 469 ? -26.360 -13.531 21.640 1.00 95.00 469 VAL A N 1
ATOM 3313 C CA . VAL A 1 469 ? -26.747 -14.534 20.636 1.00 95.00 469 VAL A CA 1
ATOM 3314 C C . VAL A 1 469 ? -27.611 -15.621 21.271 1.00 95.00 469 VAL A C 1
ATOM 3316 O O . VAL A 1 469 ? -27.543 -15.840 22.476 1.00 95.00 469 VAL A O 1
ATOM 3319 N N . ALA A 1 470 ? -28.395 -16.350 20.472 1.00 93.38 470 ALA A N 1
ATOM 3320 C CA . ALA A 1 470 ? -29.241 -17.441 20.974 1.00 93.38 470 ALA A CA 1
ATOM 3321 C C . ALA A 1 470 ? -28.454 -18.494 21.777 1.00 93.38 470 ALA A C 1
ATOM 3323 O O . ALA A 1 470 ? -28.960 -19.027 22.758 1.00 93.38 470 ALA A O 1
ATOM 3324 N N . GLY A 1 471 ? -27.201 -18.756 21.386 1.00 92.81 471 GLY A N 1
ATOM 3325 C CA . GLY A 1 471 ? -26.309 -19.683 22.087 1.00 92.81 471 GLY A CA 1
ATOM 3326 C C . GLY A 1 471 ? -25.848 -19.215 23.471 1.00 92.81 471 GLY A C 1
ATOM 3327 O O . GLY A 1 471 ? -25.273 -20.016 24.197 1.00 92.81 471 GLY A O 1
ATOM 3328 N N . ASP A 1 472 ? -26.099 -17.955 23.843 1.00 95.00 472 ASP A N 1
ATOM 3329 C CA . ASP A 1 472 ? -25.854 -17.467 25.201 1.00 95.00 472 ASP A CA 1
ATOM 3330 C C . ASP A 1 472 ? -27.010 -17.837 26.156 1.00 95.00 472 ASP A C 1
ATOM 3332 O O . ASP A 1 472 ? -26.858 -17.680 27.359 1.00 95.00 472 ASP A O 1
ATOM 3336 N N . ILE A 1 473 ? -28.176 -18.278 25.670 1.00 93.94 473 ILE A N 1
ATOM 3337 C CA . ILE A 1 473 ? -29.355 -18.527 26.515 1.00 93.94 473 ILE A CA 1
ATOM 3338 C C . ILE A 1 473 ? -29.325 -19.953 27.089 1.00 93.94 473 ILE A C 1
ATOM 3340 O O . ILE A 1 473 ? -29.222 -20.923 26.339 1.00 93.94 473 ILE A O 1
ATOM 3344 N N . ASP A 1 474 ? -29.489 -20.074 28.409 1.00 90.56 474 ASP A N 1
ATOM 3345 C CA . ASP A 1 474 ? -29.754 -21.352 29.083 1.00 90.56 474 ASP A CA 1
ATOM 3346 C C . ASP A 1 474 ? -31.234 -21.768 28.939 1.00 90.56 474 ASP A C 1
ATOM 3348 O O . ASP A 1 474 ? -31.901 -21.491 27.950 1.00 90.56 474 ASP A O 1
ATOM 3352 N N . SER A 1 475 ? -31.811 -22.438 29.937 1.00 88.62 475 SER A N 1
ATOM 3353 C CA . SER A 1 475 ? -33.222 -22.856 29.935 1.00 88.62 475 SER A CA 1
ATOM 3354 C C . SER A 1 475 ? -34.236 -21.719 30.172 1.00 88.62 475 SER A C 1
ATOM 3356 O O . SER A 1 475 ? -35.424 -21.977 30.366 1.00 88.62 475 SER A O 1
ATOM 3358 N N . GLY A 1 476 ? -33.783 -20.463 30.202 1.00 79.00 476 GLY A N 1
ATOM 3359 C CA . GLY A 1 476 ? -34.599 -19.314 30.585 1.00 79.00 476 GLY A CA 1
ATOM 3360 C C . GLY A 1 476 ? -35.488 -18.780 29.456 1.00 79.00 476 GLY A C 1
ATOM 3361 O O . GLY A 1 476 ? -35.083 -18.712 28.299 1.00 79.00 476 GLY A O 1
ATOM 3362 N N . ASP A 1 477 ? -36.702 -18.347 29.805 1.00 86.06 477 ASP A N 1
ATOM 3363 C CA . ASP A 1 477 ? -37.602 -17.624 28.896 1.00 86.06 477 ASP A CA 1
ATOM 3364 C C . ASP A 1 477 ? -37.217 -16.141 28.839 1.00 86.06 477 ASP A C 1
ATOM 3366 O O . ASP A 1 477 ? -37.221 -15.449 29.866 1.00 86.06 477 ASP A O 1
ATOM 3370 N N . TYR A 1 478 ? -36.946 -15.638 27.630 1.00 85.31 478 TYR A N 1
ATOM 3371 C CA . TYR A 1 478 ? -36.532 -14.254 27.416 1.00 85.31 478 TYR A CA 1
ATOM 3372 C C . TYR A 1 478 ? -37.543 -13.235 27.952 1.00 85.31 478 TYR A C 1
ATOM 3374 O O . TYR A 1 478 ? -37.140 -12.142 28.341 1.00 85.31 478 TYR A O 1
ATOM 3382 N N . ASN A 1 479 ? -38.835 -13.572 28.047 1.00 88.19 479 ASN A N 1
ATOM 3383 C CA . ASN A 1 479 ? -39.852 -12.677 28.611 1.00 88.19 479 ASN A CA 1
ATOM 3384 C C . ASN A 1 479 ? -39.619 -12.368 30.099 1.00 88.19 479 ASN A C 1
ATOM 3386 O O . ASN A 1 479 ? -40.029 -11.311 30.583 1.00 88.19 479 ASN A O 1
ATOM 3390 N N . ASN A 1 480 ? -38.916 -13.255 30.808 1.00 90.44 480 ASN A N 1
ATOM 3391 C CA . ASN A 1 480 ? -38.654 -13.158 32.242 1.00 90.44 480 ASN A CA 1
ATOM 3392 C C . ASN A 1 480 ? -37.256 -12.621 32.569 1.00 90.44 480 ASN A C 1
ATOM 3394 O O . ASN A 1 480 ? -36.926 -12.457 33.743 1.00 90.44 480 ASN A O 1
ATOM 3398 N N . PHE A 1 481 ? -36.429 -12.322 31.562 1.00 92.38 481 PHE A N 1
ATOM 3399 C CA . PHE A 1 481 ? -35.067 -11.858 31.807 1.00 92.38 481 PHE A CA 1
ATOM 3400 C C . PHE A 1 481 ? -35.042 -10.540 32.576 1.00 92.38 481 PHE A C 1
ATOM 3402 O O . PHE A 1 481 ? -35.770 -9.590 32.275 1.00 92.38 481 PHE A O 1
ATOM 3409 N N . ILE A 1 482 ? -34.163 -10.482 33.567 1.00 93.94 482 ILE A N 1
ATOM 3410 C CA . ILE A 1 482 ? -33.812 -9.271 34.297 1.00 93.94 482 ILE A CA 1
ATOM 3411 C C . ILE A 1 482 ? -32.325 -8.996 34.096 1.00 93.94 482 ILE A C 1
ATOM 3413 O O . ILE A 1 482 ? -31.568 -9.885 33.715 1.00 93.94 482 ILE A O 1
ATOM 3417 N N . ILE A 1 483 ? -31.898 -7.772 34.384 1.00 94.75 483 ILE A N 1
ATOM 3418 C CA . ILE A 1 483 ? -30.486 -7.424 34.477 1.00 94.75 483 ILE A CA 1
ATOM 3419 C C . ILE A 1 483 ? -30.153 -7.072 35.924 1.00 94.75 483 ILE A C 1
ATOM 3421 O O . ILE A 1 483 ? -30.888 -6.342 36.586 1.00 94.75 483 ILE A O 1
ATOM 3425 N N . GLY A 1 484 ? -29.047 -7.617 36.419 1.00 95.62 484 GLY A N 1
ATOM 3426 C CA . GLY A 1 484 ? -28.432 -7.199 37.670 1.00 95.62 484 GLY A CA 1
ATOM 3427 C C . GLY A 1 484 ? -27.216 -6.336 37.360 1.00 95.62 484 GLY A C 1
ATOM 3428 O O . GLY A 1 484 ? -26.370 -6.720 36.556 1.00 95.62 484 GLY A O 1
ATOM 3429 N N . ASN A 1 485 ? -27.110 -5.178 37.999 1.00 95.75 485 ASN A N 1
ATOM 3430 C CA . ASN A 1 485 ? -25.907 -4.360 37.974 1.00 95.75 485 ASN A CA 1
ATOM 3431 C C . ASN A 1 485 ? -25.113 -4.586 39.262 1.00 95.75 485 ASN A C 1
ATOM 3433 O O . ASN A 1 485 ? -25.573 -4.218 40.347 1.00 95.75 485 ASN A O 1
ATOM 3437 N N . TYR A 1 486 ? -23.927 -5.171 39.119 1.00 96.19 486 TYR A N 1
ATOM 3438 C CA . TYR A 1 486 ? -22.978 -5.368 40.205 1.00 96.19 486 TYR A CA 1
ATOM 3439 C C . TYR A 1 486 ? -21.948 -4.230 40.224 1.00 96.19 486 TYR A C 1
ATOM 3441 O O . TYR A 1 486 ? -21.091 -4.149 39.345 1.00 96.19 486 TYR A O 1
ATOM 3449 N N . ASN A 1 487 ? -22.011 -3.358 41.232 1.00 88.38 487 ASN A N 1
ATOM 3450 C CA . ASN A 1 487 ? -21.077 -2.242 41.434 1.00 88.38 487 ASN A CA 1
ATOM 3451 C C . ASN A 1 487 ? -20.499 -2.371 42.847 1.00 88.38 487 ASN A C 1
ATOM 3453 O O . ASN A 1 487 ? -21.281 -2.450 43.799 1.00 88.38 487 ASN A O 1
ATOM 3457 N N . PRO A 1 488 ? -19.173 -2.570 42.963 1.00 80.12 488 PRO A N 1
ATOM 3458 C CA . PRO A 1 488 ? -18.590 -3.694 43.684 1.00 80.12 488 PRO A CA 1
ATOM 3459 C C . PRO A 1 488 ? -19.220 -3.884 45.063 1.00 80.12 488 PRO A C 1
ATOM 3461 O O . PRO A 1 488 ? -19.370 -2.926 45.815 1.00 80.12 488 PRO A O 1
ATOM 3464 N N . THR A 1 489 ? -19.533 -5.143 45.384 1.00 86.44 489 THR A N 1
ATOM 3465 C CA . THR A 1 489 ? -20.211 -5.657 46.595 1.00 86.44 489 THR A CA 1
ATOM 3466 C C . THR A 1 489 ? -21.738 -5.617 46.610 1.00 86.44 489 THR A C 1
ATOM 3468 O O . THR A 1 489 ? -22.329 -6.326 47.420 1.00 86.44 489 THR A O 1
ATOM 3471 N N . THR A 1 490 ? -22.398 -4.879 45.710 1.00 94.12 490 THR A N 1
ATOM 3472 C CA . THR A 1 490 ? -23.868 -4.775 45.721 1.00 94.12 490 THR A CA 1
ATOM 3473 C C . THR A 1 490 ? -24.492 -5.048 44.361 1.00 94.12 490 THR A C 1
ATOM 3475 O O . THR A 1 490 ? -23.993 -4.588 43.334 1.00 94.12 490 THR A O 1
ATOM 3478 N N . TRP A 1 491 ? -25.603 -5.790 44.371 1.00 97.00 491 TRP A N 1
ATOM 3479 C CA . TRP A 1 491 ? -26.480 -5.957 43.218 1.00 97.00 491 TRP A CA 1
ATOM 3480 C C . TRP A 1 491 ? -27.613 -4.939 43.278 1.00 97.00 491 TRP A C 1
ATOM 3482 O O . TRP A 1 491 ? -28.316 -4.826 44.281 1.00 97.00 491 TRP A O 1
ATOM 3492 N N . THR A 1 492 ? -27.812 -4.228 42.177 1.00 96.50 492 THR A N 1
ATOM 3493 C CA . THR A 1 492 ? -28.982 -3.377 41.949 1.00 96.50 492 THR A CA 1
ATOM 3494 C C . THR A 1 492 ? -29.731 -3.878 40.723 1.00 96.50 492 THR A C 1
ATOM 3496 O O . THR A 1 492 ? -29.114 -4.348 39.769 1.00 96.50 492 THR A O 1
ATOM 3499 N N . TYR A 1 493 ? -31.059 -3.794 40.745 1.00 96.06 493 TYR A N 1
ATOM 3500 C CA . TYR A 1 493 ? -31.916 -4.303 39.673 1.00 96.06 493 TYR A CA 1
ATOM 3501 C C . TYR A 1 493 ? -32.656 -3.129 39.033 1.00 96.06 493 TYR A C 1
ATOM 3503 O O . TYR A 1 493 ? -33.654 -2.664 39.587 1.00 96.06 493 TYR A O 1
ATOM 3511 N N . PRO A 1 494 ? -32.138 -2.577 37.924 1.00 93.81 494 PRO A N 1
ATOM 3512 C CA . PRO A 1 494 ? -32.804 -1.491 37.225 1.00 93.81 494 PRO A CA 1
ATOM 3513 C C . PRO A 1 494 ? -34.102 -1.968 36.563 1.00 93.81 494 PRO A C 1
ATOM 3515 O O . PRO A 1 494 ? -34.306 -3.157 36.311 1.00 93.81 494 PRO A O 1
ATOM 3518 N N . THR A 1 495 ? -34.976 -1.013 36.243 1.00 94.12 495 THR A N 1
ATOM 3519 C CA . THR A 1 495 ? -36.194 -1.274 35.470 1.00 94.12 495 THR A CA 1
ATOM 3520 C C . THR A 1 495 ? -35.840 -1.871 34.112 1.00 94.12 495 THR A C 1
ATOM 3522 O O . THR A 1 495 ? -34.996 -1.335 33.391 1.00 94.12 495 THR A O 1
ATOM 3525 N N . ILE A 1 496 ? -36.512 -2.962 33.744 1.00 94.12 496 ILE A N 1
ATOM 3526 C CA . ILE A 1 496 ? -36.304 -3.610 32.451 1.00 94.12 496 ILE A CA 1
ATOM 3527 C C . ILE A 1 496 ? -37.131 -2.905 31.380 1.00 94.12 496 ILE A C 1
ATOM 3529 O O . ILE A 1 496 ? -38.333 -2.698 31.549 1.00 94.12 496 ILE A O 1
ATOM 3533 N N . GLY A 1 497 ? -36.465 -2.527 30.290 1.00 91.06 497 GLY A N 1
ATOM 3534 C CA . GLY A 1 497 ? -37.109 -1.991 29.097 1.00 91.06 497 GLY A CA 1
ATOM 3535 C C . GLY A 1 497 ? -37.698 -3.087 28.206 1.00 91.06 497 GLY A C 1
ATOM 3536 O O . GLY A 1 497 ? -38.008 -4.194 28.649 1.00 91.06 497 GLY A O 1
ATOM 3537 N N . THR A 1 498 ? -37.839 -2.777 26.920 1.00 89.31 498 THR A N 1
ATOM 3538 C CA . THR A 1 498 ? -38.298 -3.734 25.909 1.00 89.31 498 THR A CA 1
ATOM 3539 C C . THR A 1 498 ? -37.350 -4.925 25.808 1.00 89.31 498 THR A C 1
ATOM 3541 O O . THR A 1 498 ? -36.132 -4.757 25.772 1.00 89.31 498 THR A O 1
ATOM 3544 N N . ARG A 1 499 ? -37.923 -6.126 25.713 1.00 90.25 499 ARG A N 1
ATOM 3545 C CA . ARG A 1 499 ? -37.205 -7.369 25.423 1.00 90.25 499 ARG A CA 1
ATOM 3546 C C . ARG A 1 499 ? -37.551 -7.811 24.009 1.00 90.25 499 ARG A C 1
ATOM 3548 O O . ARG A 1 499 ? -38.720 -7.779 23.630 1.00 90.25 499 ARG A O 1
ATOM 3555 N N . SER A 1 500 ? -36.554 -8.223 23.246 1.00 84.75 500 SER A N 1
ATOM 3556 C CA . SER A 1 500 ? -36.724 -8.835 21.930 1.00 84.75 500 SER A CA 1
ATOM 3557 C C . SER A 1 500 ? -36.167 -10.253 21.960 1.00 84.75 500 SER A C 1
ATOM 3559 O O . SER A 1 500 ? -35.253 -10.540 22.735 1.00 84.75 500 SER A O 1
ATOM 3561 N N . ALA A 1 501 ? -36.710 -11.132 21.119 1.00 76.62 501 ALA A N 1
ATOM 3562 C CA . ALA A 1 501 ? -36.031 -12.384 20.800 1.00 76.62 501 ALA A CA 1
ATOM 3563 C C . ALA A 1 501 ? -34.678 -12.087 20.114 1.00 76.62 501 ALA A C 1
ATOM 3565 O O . ALA A 1 501 ? -34.488 -10.981 19.595 1.00 76.62 501 ALA A O 1
ATOM 3566 N N . THR A 1 502 ? -33.753 -13.052 20.178 1.00 71.06 502 THR A N 1
ATOM 3567 C CA . THR A 1 502 ? -32.408 -12.940 19.576 1.00 71.06 502 THR A CA 1
ATOM 3568 C C . THR A 1 502 ? -32.432 -12.933 18.058 1.00 71.06 502 THR A C 1
ATOM 3570 O O . THR A 1 502 ? -33.359 -13.543 17.475 1.00 71.06 502 THR A O 1
#

pLDDT: mean 92.44, std 14.47, range [31.66, 98.94]

Radius of gyration: 33.99 Å; Cα contacts (8 Å, |Δi|>4): 1546; chains: 1; bounding box: 87×104×93 Å

Foldseek 3Di:
DDDDDDDDDDDDDDPPPDPPPPPPQAAEWEQLAADELQDQQRTDSDHNDHGRDGRGADNHEYEFEAPYEYEYPAEGEYQEYEDDYQEGEYEYEAPYEYEHAEEYEYADDQPAAHEYEYAYAYEYEHQEYEFHPDPPHHDDFAQDEYEGEYEYHYQEYEHLEEYEWEWEANDQPPRTYTYEGEYEYAAHEYEHQYAYEYYHHHQAYEYYYECADHNSQYEYEAAHQEHYDYYPHHYYHYYQAHPNGEYEDAYQEHHEDDQDEHQHYEDHHAYEHEDDAYEYAAEYEYEEHYDYHHAQYHYHQQYEYEYQYPAEEEDDSPQPQEDRHQVWYEYNYQNAYEYPAAHEYEHEYEYPAAEYEDDPYEDEYECRYDYYDQDFRYAYADKYKYFNAWQRQKDKHQEDHPGDGKIKMKGFAFIKPGDWIKIKYKDFADDPCCVVDPDDRQFAQRMDMDIDTDPTDGTPDMDMDIGDDPVSGGPHDQVPDWDWDPDDPDTDTDDDDDTDDD

Nearest PDB structures (foldseek):
  3syj-assembly1_A-2  TM=2.352E-01  e=2.171E+00  Haemophilus influenzae
  6n2b-assembly1_A  TM=1.624E-01  e=1.885E+00  Caldicellulosiruptor acetigenus I77R1B

Solvent-accessible surface area (backbone atoms only — not comparable to full-atom values): 24793 Å² total; per-residue (Å²): 143,82,89,82,87,81,84,85,80,85,82,81,85,78,82,75,79,71,77,77,80,75,76,75,74,48,50,58,32,18,39,59,38,61,38,44,47,82,36,30,65,16,17,5,73,42,83,85,42,65,60,61,25,73,46,69,40,74,49,13,38,35,32,41,28,59,74,25,44,37,32,31,85,55,70,42,33,21,28,28,40,31,33,66,32,52,32,24,35,41,36,26,35,67,92,18,44,40,41,28,73,31,42,40,32,35,39,40,57,46,86,49,52,29,42,33,39,39,30,38,60,11,35,38,38,26,32,24,38,29,24,29,76,40,91,49,74,47,89,71,98,50,88,55,77,26,43,27,35,41,38,34,48,22,44,31,37,43,23,62,30,34,43,35,25,27,9,42,55,80,34,77,93,71,74,35,29,42,37,23,6,29,40,36,34,18,28,34,34,39,36,31,41,29,28,44,32,36,42,29,71,26,74,83,19,40,21,35,42,35,19,69,44,87,76,7,44,16,32,44,37,32,41,19,54,57,32,68,47,69,44,94,38,33,44,78,46,77,42,50,51,6,90,56,10,34,37,30,46,46,25,78,36,64,26,55,46,79,59,43,58,26,22,21,39,35,41,24,38,21,40,44,36,36,33,40,75,29,36,29,40,32,39,40,35,39,19,36,64,33,42,58,38,81,44,57,56,47,69,30,70,56,7,26,45,33,38,45,27,80,42,62,43,68,56,51,45,75,57,50,64,64,41,71,20,60,56,14,42,36,33,48,12,76,62,21,39,34,50,75,53,58,34,33,35,48,37,31,40,37,30,77,31,18,28,39,36,19,70,95,26,40,43,32,34,36,50,76,31,46,79,42,61,67,45,81,67,13,35,32,28,33,36,43,30,38,33,42,37,57,58,43,51,63,50,76,43,66,24,14,51,102,84,48,59,36,35,39,36,39,36,42,39,69,42,30,66,41,42,41,29,38,35,38,32,52,46,82,39,68,54,96,64,40,90,82,50,93,63,56,87,74,43,32,60,34,47,41,74,51,76,48,76,49,69,64,42,62,45,81,49,70,50,75,48,79,47,64,55,69,89,35,51,51,82,42,60,72,93,74,66,79,60,74,49,77,58,92,97,42,77,44,72,67,89,78,76,93,78,75,83,110

Secondary structure (DSSP, 8-state):
-----------------PPP-----PPEEEE-SSEETT-GGGEESSTT--S-PPPP-TT-EEEE-TT-EEEE-S-EEESEEEE-SSEEEEEE-TT-EEEESSEEEEPPPSSS-EEEEEEEEEEEEESEEEES-S----SS----EEEEEEEEEEEEEEESS-EEEEEB-SBTTTTB-EEEEEEEE-SSEEEESS-EEEEESSTT-EEEEESSSTT---EEEE-SSS-EE--SSSEEEEEB--TT-EEEE--BS-EEPP-SEESEEEE-SEEEEEE-S-EESSEEEEEEEEEEEESPPEE-TT-EEEEEESS-EE--SSS-SEE--TTEEEEE-TT-EE-SS-EEESSEEEEEE--EEEEEEEEEE-TT-EEES-BTTBSEEEEEEEE--BT--EEEE-EE-SS-B--EEEEEEE--BS--EEEEEEEES--TTGGGSSS-TTSSBSEEEEEEEES---EEEEEEEE---GGGB-S--GGG----EEETTEEE-PPP------